Protein AF-A0A9P4M1G4-F1 (afdb_monomer)

Radius of gyration: 37.37 Å; Cα contacts (8 Å, |Δi|>4): 437; chains: 1; bounding box: 104×95×109 Å

Structure (mmCIF, N/CA/C/O backbone):
data_AF-A0A9P4M1G4-F1
#
_entry.id   AF-A0A9P4M1G4-F1
#
loop_
_atom_site.group_PDB
_atom_site.id
_atom_site.type_symbol
_atom_site.label_atom_id
_atom_site.label_alt_id
_atom_site.label_comp_id
_atom_site.label_asym_id
_atom_site.label_entity_id
_atom_site.label_seq_id
_atom_site.pdbx_PDB_ins_code
_atom_site.Cartn_x
_atom_site.Cartn_y
_atom_site.Cartn_z
_atom_site.occupancy
_atom_site.B_iso_or_equiv
_atom_site.auth_seq_id
_atom_site.auth_comp_id
_atom_site.auth_asym_id
_atom_site.auth_atom_id
_atom_site.pdbx_PDB_model_num
ATOM 1 N N . MET A 1 1 ? 80.285 -62.387 33.639 1.00 32.84 1 MET A N 1
ATOM 2 C CA . MET A 1 1 ? 80.628 -61.515 34.785 1.00 32.84 1 MET A CA 1
ATOM 3 C C . MET A 1 1 ? 79.297 -61.151 35.425 1.00 32.84 1 MET A C 1
ATOM 5 O O . MET A 1 1 ? 78.569 -60.390 34.817 1.00 32.84 1 MET A O 1
ATOM 9 N N . GLY A 1 2 ? 78.760 -61.879 36.405 1.00 30.61 2 GLY A N 1
ATOM 10 C CA . GLY A 1 2 ? 79.274 -62.201 37.745 1.00 30.61 2 GLY A CA 1
ATOM 11 C C . GLY A 1 2 ? 78.416 -61.388 38.735 1.00 30.61 2 GLY A C 1
ATOM 12 O O . GLY A 1 2 ? 78.275 -60.197 38.518 1.00 30.61 2 GLY A O 1
ATOM 13 N N . SER A 1 3 ? 77.781 -61.908 39.785 1.00 28.64 3 SER A N 1
ATOM 14 C CA . SER A 1 3 ? 77.652 -63.260 40.336 1.00 28.64 3 SER A CA 1
ATOM 15 C C . SER A 1 3 ? 76.486 -63.239 41.354 1.00 28.64 3 SER A C 1
ATOM 17 O O . SER A 1 3 ? 76.404 -62.260 42.086 1.00 28.64 3 SER A O 1
ATOM 19 N N . ASN A 1 4 ? 75.672 -64.307 41.395 1.00 33.22 4 ASN A N 1
ATOM 20 C CA . ASN A 1 4 ? 75.249 -65.110 42.570 1.00 33.22 4 ASN A CA 1
ATOM 21 C C . ASN A 1 4 ? 74.639 -64.429 43.835 1.00 33.22 4 ASN A C 1
ATOM 23 O O . ASN A 1 4 ? 75.118 -63.394 44.258 1.00 33.22 4 ASN A O 1
ATOM 27 N N . THR A 1 5 ? 73.676 -64.963 44.615 1.00 34.38 5 THR A N 1
ATOM 28 C CA . THR A 1 5 ? 72.912 -66.239 44.690 1.00 34.38 5 THR A CA 1
ATOM 29 C C . THR A 1 5 ? 72.049 -66.276 45.997 1.00 34.38 5 THR A C 1
ATOM 31 O O . THR A 1 5 ? 72.388 -65.562 46.934 1.00 34.38 5 THR A O 1
ATOM 34 N N . TYR A 1 6 ? 71.100 -67.243 46.085 1.00 29.11 6 TYR A N 1
ATOM 35 C CA . TYR A 1 6 ? 70.582 -68.015 47.269 1.00 29.11 6 TYR A CA 1
ATOM 36 C C . TYR A 1 6 ? 69.408 -67.447 48.120 1.00 29.11 6 TYR A C 1
ATOM 38 O O . TYR A 1 6 ? 69.460 -66.303 48.542 1.00 29.11 6 TYR A O 1
ATOM 46 N N . LYS A 1 7 ? 68.238 -68.145 48.180 1.00 29.44 7 LYS A N 1
ATOM 47 C CA . LYS A 1 7 ? 67.716 -69.179 49.157 1.00 29.44 7 LYS A CA 1
ATOM 48 C C . LYS A 1 7 ? 67.437 -68.625 50.576 1.00 29.44 7 LYS A C 1
ATOM 50 O O . LYS A 1 7 ? 68.191 -67.779 51.010 1.00 29.44 7 LYS A O 1
ATOM 55 N N . ALA A 1 8 ? 66.549 -69.122 51.447 1.00 28.06 8 ALA A N 1
ATOM 56 C CA . ALA A 1 8 ? 65.322 -69.934 51.474 1.00 28.06 8 ALA A CA 1
ATOM 57 C C . ALA A 1 8 ? 64.949 -70.113 52.984 1.00 28.06 8 ALA A C 1
ATOM 59 O O . ALA A 1 8 ? 65.872 -70.242 53.778 1.00 28.06 8 ALA A O 1
ATOM 60 N N . ILE A 1 9 ? 63.649 -70.235 53.317 1.00 31.33 9 ILE A N 1
ATOM 61 C CA . ILE A 1 9 ? 63.035 -71.036 54.425 1.00 31.33 9 ILE A CA 1
ATOM 62 C C . ILE A 1 9 ? 63.137 -70.573 55.913 1.00 31.33 9 ILE A C 1
ATOM 64 O O . ILE A 1 9 ? 64.152 -70.039 56.342 1.00 31.33 9 ILE A O 1
ATOM 68 N N . ALA A 1 10 ? 62.075 -70.960 56.658 1.00 30.16 10 ALA A N 1
ATOM 69 C CA . ALA A 1 10 ? 61.918 -71.258 58.105 1.00 30.16 10 ALA A CA 1
ATOM 70 C C . ALA A 1 10 ? 61.438 -70.120 59.027 1.00 30.16 10 ALA A C 1
ATOM 72 O O . ALA A 1 10 ? 61.857 -68.987 58.838 1.00 30.16 10 ALA A O 1
ATOM 73 N N . GLN A 1 11 ? 60.679 -70.328 60.112 1.00 29.17 11 GLN A N 1
ATOM 74 C CA . GLN A 1 11 ? 59.704 -71.317 60.635 1.00 29.17 11 GLN A CA 1
ATOM 75 C C . GLN A 1 11 ? 59.427 -70.875 62.103 1.00 29.17 11 GLN A C 1
ATOM 77 O O . GLN A 1 11 ? 60.283 -70.194 62.664 1.00 29.17 11 GLN A O 1
ATOM 82 N N . ASP A 1 12 ? 58.309 -71.326 62.694 1.00 31.03 12 ASP A N 1
ATOM 83 C CA . ASP A 1 12 ? 58.085 -71.511 64.155 1.00 31.03 12 ASP A CA 1
ATOM 84 C C . ASP A 1 12 ? 57.905 -70.231 65.008 1.00 31.03 12 ASP A C 1
ATOM 86 O O . ASP A 1 12 ? 58.380 -69.161 64.643 1.00 31.03 12 ASP A O 1
ATOM 90 N N . GLU A 1 13 ? 57.230 -70.168 66.160 1.00 32.97 13 GLU A N 1
ATOM 91 C CA . GLU A 1 13 ? 56.352 -70.976 67.044 1.00 32.97 13 GLU A CA 1
ATOM 92 C C . GLU A 1 13 ? 55.842 -69.909 68.063 1.00 32.97 13 GLU A C 1
ATOM 94 O O . GLU A 1 13 ? 56.552 -68.939 68.332 1.00 32.97 13 GLU A O 1
ATOM 99 N N . GLU A 1 14 ? 54.543 -69.768 68.338 1.00 33.88 14 GLU A N 1
ATOM 100 C CA . GLU A 1 14 ? 53.800 -70.230 69.537 1.00 33.88 14 GLU A CA 1
ATOM 101 C C . GLU A 1 14 ? 54.431 -69.936 70.927 1.00 33.88 14 GLU A C 1
ATOM 103 O O . GLU A 1 14 ? 55.646 -69.926 71.055 1.00 33.88 14 GLU A O 1
ATOM 108 N N . GLU A 1 15 ? 53.564 -69.735 71.945 1.00 31.42 15 GLU A N 1
ATOM 109 C CA . GLU A 1 15 ? 53.795 -69.483 73.400 1.00 31.42 15 GLU A CA 1
ATOM 110 C C . GLU A 1 15 ? 53.862 -68.001 73.880 1.00 31.42 15 GLU A C 1
ATOM 112 O O . GLU A 1 15 ? 54.501 -67.171 73.249 1.00 31.42 15 GLU A O 1
ATOM 117 N N . LEU A 1 16 ? 53.245 -67.510 74.978 1.00 28.16 16 LEU A N 1
ATOM 118 C CA . LEU A 1 16 ? 52.563 -68.046 76.179 1.00 28.16 16 LEU A CA 1
ATOM 119 C C . LEU A 1 16 ? 51.733 -66.912 76.871 1.00 28.16 16 LEU A C 1
ATOM 121 O O . LEU A 1 16 ? 52.172 -65.767 76.888 1.00 28.16 16 LEU A O 1
ATOM 125 N N . ILE A 1 17 ? 50.603 -67.289 77.501 1.00 27.84 17 ILE A N 1
ATOM 126 C CA . ILE A 1 17 ? 50.005 -66.821 78.791 1.00 27.84 17 ILE A CA 1
ATOM 127 C C . ILE A 1 17 ? 49.676 -65.315 79.001 1.00 27.84 17 ILE A C 1
ATOM 129 O O . ILE A 1 17 ? 50.569 -64.487 79.107 1.00 27.84 17 ILE A O 1
ATOM 133 N N . ASP A 1 18 ? 48.399 -64.950 79.204 1.00 30.48 18 ASP A N 1
ATOM 134 C CA . ASP A 1 18 ? 47.753 -64.842 80.540 1.00 30.48 18 ASP A CA 1
ATOM 135 C C . ASP A 1 18 ? 46.336 -64.246 80.444 1.00 30.48 18 ASP A C 1
ATOM 137 O O . ASP A 1 18 ? 46.044 -63.367 79.632 1.00 30.48 18 ASP A O 1
ATOM 141 N N . GLU A 1 19 ? 45.446 -64.750 81.288 1.00 42.31 19 GLU A N 1
ATOM 142 C CA . GLU A 1 19 ? 44.038 -64.396 81.395 1.00 42.31 19 GLU A CA 1
ATOM 143 C C . GLU A 1 19 ? 43.833 -62.993 81.988 1.00 42.31 19 GLU A C 1
ATOM 145 O O . GLU A 1 19 ? 44.451 -62.630 82.986 1.00 42.31 19 GLU A O 1
ATOM 150 N N . SER A 1 20 ? 42.873 -62.231 81.445 1.00 35.75 20 SER A N 1
ATOM 151 C CA . SER A 1 20 ? 41.705 -61.708 82.189 1.00 35.75 20 SER A CA 1
ATOM 152 C C . SER A 1 20 ? 41.073 -60.454 81.546 1.00 35.75 20 SER A C 1
ATOM 154 O O . SER A 1 20 ? 41.738 -59.605 80.964 1.00 35.75 20 SER A O 1
ATOM 156 N N . HIS A 1 21 ? 39.750 -60.339 81.728 1.00 33.19 21 HIS A N 1
ATOM 157 C CA . HIS A 1 21 ? 38.894 -59.149 81.556 1.00 33.19 21 HIS A CA 1
ATOM 158 C C . HIS A 1 21 ? 38.332 -58.792 80.158 1.00 33.19 21 HIS A C 1
ATOM 160 O O . HIS A 1 21 ? 38.856 -57.982 79.411 1.00 33.19 21 HIS A O 1
ATOM 166 N N . SER A 1 22 ? 37.105 -59.282 79.936 1.00 37.78 22 SER A N 1
ATOM 167 C CA . SER A 1 22 ? 35.900 -58.507 79.570 1.00 37.78 22 SER A CA 1
ATOM 168 C C . SER A 1 22 ? 35.834 -57.654 78.280 1.00 37.78 22 SER A C 1
ATOM 170 O O . SER A 1 22 ? 36.604 -56.730 78.063 1.00 37.78 22 SER A O 1
ATOM 172 N N . THR A 1 23 ? 34.695 -57.828 77.588 1.00 36.84 23 THR A N 1
ATOM 173 C CA . THR A 1 23 ? 33.888 -56.848 76.815 1.00 36.84 23 THR A CA 1
ATOM 174 C C . THR A 1 23 ? 34.042 -56.677 75.285 1.00 36.84 23 THR A C 1
ATOM 176 O O . THR A 1 23 ? 34.955 -56.047 74.778 1.00 36.84 23 THR A O 1
ATOM 179 N N . ILE A 1 24 ? 32.952 -57.086 74.608 1.00 40.88 24 ILE A N 1
ATOM 180 C CA . ILE A 1 24 ? 32.141 -56.337 73.619 1.00 40.88 24 ILE A CA 1
ATOM 181 C C . ILE A 1 24 ? 32.528 -56.390 72.123 1.00 40.88 24 ILE A C 1
ATOM 183 O O . ILE A 1 24 ? 33.456 -55.762 71.628 1.00 40.88 24 ILE A O 1
ATOM 187 N N . TRP A 1 25 ? 31.628 -57.050 71.385 1.00 46.59 25 TRP A N 1
ATOM 188 C CA . TRP A 1 25 ? 31.394 -56.998 69.943 1.00 46.59 25 TRP A CA 1
ATOM 189 C C . TRP A 1 25 ? 30.753 -55.670 69.502 1.00 46.59 25 TRP A C 1
ATOM 191 O O . TRP A 1 25 ? 29.552 -55.501 69.711 1.00 46.59 25 TRP A O 1
ATOM 201 N N . ILE A 1 26 ? 31.464 -54.774 68.804 1.00 51.25 26 ILE A N 1
ATOM 202 C CA . ILE A 1 26 ? 30.828 -53.734 67.962 1.00 51.25 26 ILE A CA 1
ATOM 203 C C . ILE A 1 26 ? 31.712 -53.393 66.750 1.00 51.25 26 ILE A C 1
ATOM 205 O O . ILE A 1 26 ? 32.560 -52.514 66.835 1.00 51.25 26 ILE A O 1
ATOM 209 N N . SER A 1 27 ? 31.457 -54.000 65.585 1.00 51.28 27 SER A N 1
ATOM 210 C CA . SER A 1 27 ? 31.811 -53.406 64.276 1.00 51.28 27 SER A CA 1
ATOM 211 C C . SER A 1 27 ? 31.207 -54.186 63.096 1.00 51.28 27 SER A C 1
ATOM 213 O O . SER A 1 27 ? 31.880 -54.920 62.387 1.00 51.28 27 SER A O 1
ATOM 215 N N . SER A 1 28 ? 29.902 -54.031 62.841 1.00 53.78 28 SER A N 1
ATOM 216 C CA . SER A 1 28 ? 29.316 -54.520 61.570 1.00 53.78 28 SER A CA 1
ATOM 217 C C . SER A 1 28 ? 28.016 -53.808 61.159 1.00 53.78 28 SER A C 1
ATOM 219 O O . SER A 1 28 ? 27.817 -53.506 59.986 1.00 53.78 28 SER A O 1
ATOM 221 N N . ARG A 1 29 ? 27.150 -53.409 62.104 1.00 49.97 29 ARG A N 1
ATOM 222 C CA . ARG A 1 29 ? 25.870 -52.730 61.775 1.00 49.97 29 ARG A CA 1
ATOM 223 C C . ARG A 1 29 ? 25.991 -51.241 61.415 1.00 49.97 29 ARG A C 1
ATOM 225 O O . ARG A 1 29 ? 25.086 -50.685 60.788 1.00 49.97 29 ARG A O 1
ATOM 232 N N . TRP A 1 30 ? 27.083 -50.576 61.798 1.00 46.69 30 TRP A N 1
ATOM 233 C CA . TRP A 1 30 ? 27.188 -49.110 61.716 1.00 46.69 30 TRP A CA 1
ATOM 234 C C . TRP A 1 30 ? 27.662 -48.576 60.350 1.00 46.69 30 TRP A C 1
ATOM 236 O O . TRP A 1 30 ? 27.281 -47.476 59.957 1.00 46.69 30 TRP A O 1
ATOM 246 N N . THR A 1 31 ? 28.431 -49.353 59.580 1.00 54.62 31 THR A N 1
ATOM 247 C CA . THR A 1 31 ? 28.908 -48.970 58.234 1.00 54.62 31 THR A CA 1
ATOM 248 C C . THR A 1 31 ? 27.853 -49.212 57.151 1.00 54.62 31 THR A C 1
ATOM 250 O O . THR A 1 31 ? 27.674 -48.376 56.265 1.00 54.62 31 THR A O 1
ATOM 253 N N . PHE A 1 32 ? 27.076 -50.294 57.267 1.00 53.69 32 PHE A N 1
ATOM 254 C CA . PHE A 1 32 ? 26.003 -50.628 56.322 1.00 53.69 32 PHE A CA 1
ATOM 255 C C . PHE A 1 32 ? 24.854 -49.604 56.352 1.00 53.69 32 PHE A C 1
ATOM 257 O O . PHE A 1 32 ? 24.340 -49.196 55.311 1.00 53.69 32 PHE A O 1
ATOM 264 N N . SER A 1 33 ? 24.514 -49.109 57.547 1.00 61.09 33 SER A N 1
ATOM 265 C CA . SER A 1 33 ? 23.440 -48.126 57.746 1.00 61.09 33 SER A CA 1
ATOM 266 C C . SER A 1 33 ? 23.768 -46.760 57.121 1.00 61.09 33 SER A C 1
ATOM 268 O O . SER A 1 33 ? 22.893 -46.122 56.539 1.00 61.09 33 SER A O 1
ATOM 270 N N . LYS A 1 34 ? 25.041 -46.330 57.158 1.00 62.19 34 LYS A N 1
ATOM 271 C CA . LYS A 1 34 ? 25.495 -45.085 56.510 1.00 62.19 34 LYS A CA 1
ATOM 272 C C . LYS A 1 34 ? 25.522 -45.199 54.985 1.00 62.19 34 LYS A C 1
ATOM 274 O O . LYS A 1 34 ? 25.130 -44.259 54.302 1.00 62.19 34 LYS A O 1
ATOM 279 N N . ALA A 1 35 ? 25.933 -46.349 54.447 1.00 68.31 35 ALA A N 1
ATOM 280 C CA . ALA A 1 35 ? 25.925 -46.592 53.004 1.00 68.31 35 ALA A CA 1
ATOM 281 C C . ALA A 1 35 ? 24.497 -46.620 52.429 1.00 68.31 35 ALA A C 1
ATOM 283 O O . ALA A 1 35 ? 24.252 -46.059 51.361 1.00 68.31 35 ALA A O 1
ATOM 284 N N . LEU A 1 36 ? 23.544 -47.215 53.155 1.00 71.69 36 LEU A N 1
ATOM 285 C CA . LEU A 1 36 ? 22.131 -47.213 52.776 1.00 71.69 36 LEU A CA 1
ATOM 286 C C . LEU A 1 36 ? 21.524 -45.803 52.846 1.00 71.69 36 LEU A C 1
ATOM 288 O O . LEU A 1 36 ? 20.864 -45.380 51.901 1.00 71.69 36 LEU A O 1
ATOM 292 N N . ALA A 1 37 ? 21.811 -45.045 53.909 1.00 73.25 37 ALA A N 1
ATOM 293 C CA . ALA A 1 37 ? 21.358 -43.661 54.047 1.00 73.25 37 ALA A CA 1
ATOM 294 C C . ALA A 1 37 ? 21.924 -42.741 52.948 1.00 73.25 37 ALA A C 1
ATOM 296 O O . ALA A 1 37 ? 21.188 -41.930 52.394 1.00 73.25 37 ALA A O 1
ATOM 297 N N . MET A 1 38 ? 23.198 -42.907 52.568 1.00 75.50 38 MET A N 1
ATOM 298 C CA . MET A 1 38 ? 23.796 -42.160 51.453 1.00 75.50 38 MET A CA 1
ATOM 299 C C . MET A 1 38 ? 23.143 -42.507 50.111 1.00 75.50 38 MET A C 1
ATOM 301 O O . MET A 1 38 ? 22.846 -41.605 49.333 1.00 75.50 38 MET A O 1
ATOM 305 N N . ARG A 1 39 ? 22.852 -43.789 49.845 1.00 79.81 39 ARG A N 1
ATOM 306 C CA . ARG A 1 39 ? 22.144 -44.207 48.620 1.00 79.81 39 ARG A CA 1
ATOM 307 C C . ARG A 1 39 ? 20.730 -43.631 48.550 1.00 79.81 39 ARG A C 1
ATOM 309 O O . ARG A 1 39 ? 20.336 -43.140 47.498 1.00 79.81 39 ARG A O 1
ATOM 316 N N . ILE A 1 40 ? 19.999 -43.637 49.665 1.00 82.00 40 ILE A N 1
ATOM 317 C CA . ILE A 1 40 ? 18.672 -43.013 49.759 1.00 82.00 40 ILE A CA 1
ATOM 318 C C . ILE A 1 40 ? 18.783 -41.499 49.517 1.00 82.00 40 ILE A C 1
ATOM 320 O O . ILE A 1 40 ? 18.022 -40.959 48.720 1.00 82.00 40 ILE A O 1
ATOM 324 N N . GLY A 1 41 ? 19.773 -40.829 50.114 1.00 83.88 41 GLY A N 1
ATOM 325 C CA . GLY A 1 41 ? 20.034 -39.404 49.891 1.00 83.88 41 GLY A CA 1
ATOM 326 C C . GLY A 1 41 ? 20.312 -39.056 48.424 1.00 83.88 41 GLY A C 1
ATOM 327 O O . GLY A 1 41 ? 19.755 -38.088 47.912 1.00 83.88 41 GLY A O 1
ATOM 328 N N . PHE A 1 42 ? 21.097 -39.876 47.716 1.00 86.38 42 PHE A N 1
ATOM 329 C CA . PHE A 1 42 ? 21.347 -39.701 46.280 1.00 86.38 42 PHE A CA 1
ATOM 330 C C . PHE A 1 42 ? 20.081 -39.869 45.431 1.00 86.38 42 PHE A C 1
ATOM 332 O O . PHE A 1 42 ? 19.870 -39.093 44.502 1.00 86.38 42 PHE A O 1
ATOM 339 N N . VAL A 1 43 ? 19.219 -40.837 45.760 1.00 87.69 43 VAL A N 1
ATOM 340 C CA . VAL A 1 43 ? 17.934 -41.027 45.066 1.00 87.69 43 VAL A CA 1
ATOM 341 C C . VAL A 1 43 ? 17.009 -39.830 45.295 1.00 87.69 43 VAL A C 1
ATOM 343 O O . VAL A 1 43 ? 16.421 -39.327 44.340 1.00 87.69 43 VAL A O 1
ATOM 346 N N . PHE A 1 44 ? 16.922 -39.321 46.527 1.00 89.50 44 PHE A N 1
ATOM 347 C CA . PHE A 1 44 ? 16.135 -38.122 46.828 1.00 89.50 44 PHE A CA 1
ATOM 348 C C . PHE A 1 44 ? 16.658 -36.884 46.095 1.00 89.50 44 PHE A C 1
ATOM 350 O O . PHE A 1 44 ? 15.862 -36.142 45.526 1.00 89.50 44 PHE A O 1
ATOM 357 N N . LEU A 1 45 ? 17.978 -36.679 46.051 1.00 89.25 45 LEU A N 1
ATOM 358 C CA . LEU A 1 45 ? 18.580 -35.565 45.316 1.00 89.25 45 LEU A CA 1
ATOM 359 C C . LEU A 1 45 ? 18.317 -35.675 43.807 1.00 89.25 45 LEU A C 1
ATOM 361 O O . LEU A 1 45 ? 17.955 -34.684 43.180 1.00 89.25 45 LEU A O 1
ATOM 365 N N . ALA A 1 46 ? 18.439 -36.874 43.232 1.00 90.88 46 ALA A N 1
ATOM 366 C CA . ALA A 1 46 ? 18.140 -37.113 41.822 1.00 90.88 46 ALA A CA 1
ATOM 367 C C . ALA A 1 46 ? 16.663 -36.843 41.494 1.00 90.88 46 ALA A C 1
ATOM 369 O O . ALA A 1 46 ? 16.368 -36.188 40.498 1.00 90.88 46 ALA A O 1
ATOM 370 N N . LEU A 1 47 ? 15.735 -37.278 42.353 1.00 92.12 47 LEU A N 1
ATOM 371 C CA . LEU A 1 47 ? 14.308 -36.977 42.204 1.00 92.12 47 LEU A CA 1
ATOM 372 C C . LEU A 1 47 ? 14.031 -35.475 42.304 1.00 92.12 47 LEU A C 1
ATOM 374 O O . LEU A 1 47 ? 13.252 -34.947 41.517 1.00 92.12 47 LEU A O 1
ATOM 378 N N . LEU A 1 48 ? 14.699 -34.771 43.218 1.00 92.56 48 LEU A N 1
ATOM 379 C CA . LEU A 1 48 ? 14.539 -33.327 43.384 1.00 92.56 48 LEU A CA 1
ATOM 380 C C . LEU A 1 48 ? 15.062 -32.566 42.157 1.00 92.56 48 LEU A C 1
ATOM 382 O O . LEU A 1 48 ? 14.391 -31.661 41.670 1.00 92.56 48 LEU A O 1
ATOM 386 N N . ILE A 1 49 ? 16.193 -32.994 41.586 1.00 92.62 49 ILE A N 1
ATOM 387 C CA . ILE A 1 49 ? 16.710 -32.470 40.314 1.00 92.62 49 ILE A CA 1
ATOM 388 C C . ILE A 1 49 ? 15.723 -32.742 39.173 1.00 92.62 49 ILE A C 1
ATOM 390 O O . ILE A 1 49 ? 15.438 -31.835 38.400 1.00 92.62 49 ILE A O 1
ATOM 394 N N . LEU A 1 50 ? 15.152 -33.947 39.076 1.00 92.38 50 LEU A N 1
ATOM 395 C CA . LEU A 1 50 ? 14.154 -34.271 38.050 1.00 92.38 50 LEU A CA 1
ATOM 396 C C . LEU A 1 50 ? 12.885 -33.423 38.185 1.00 92.38 50 LEU A C 1
ATOM 398 O O . LEU A 1 50 ? 12.350 -32.981 37.172 1.00 92.38 50 LEU A O 1
ATOM 402 N N . VAL A 1 51 ? 12.429 -33.147 39.410 1.00 91.44 51 VAL A N 1
ATOM 403 C CA . VAL A 1 51 ? 11.294 -32.248 39.670 1.00 91.44 51 VAL A CA 1
ATOM 404 C C . VAL A 1 51 ? 11.636 -30.813 39.277 1.00 91.44 51 VAL A C 1
ATOM 406 O O . VAL A 1 51 ? 10.832 -30.170 38.614 1.00 91.44 51 VAL A O 1
ATOM 409 N N . VAL A 1 52 ? 12.830 -30.314 39.610 1.00 91.06 52 VAL A N 1
ATOM 410 C CA . VAL A 1 52 ? 13.276 -28.971 39.201 1.00 91.06 52 VAL A CA 1
ATOM 411 C C . VAL A 1 52 ? 13.394 -28.873 37.680 1.00 91.06 52 VAL A C 1
ATOM 413 O O . VAL A 1 52 ? 12.891 -27.916 37.103 1.00 91.06 52 VAL A O 1
ATOM 416 N N . LEU A 1 53 ? 13.980 -29.869 37.011 1.00 89.25 53 LEU A N 1
ATOM 417 C CA . LEU A 1 53 ? 14.055 -29.930 35.548 1.00 89.25 53 LEU A CA 1
ATOM 418 C C . LEU A 1 53 ? 12.665 -30.029 34.910 1.00 89.25 53 LEU A C 1
ATOM 420 O O . LEU A 1 53 ? 12.427 -29.419 33.871 1.00 89.25 53 LEU A O 1
ATOM 424 N N . TRP A 1 54 ? 11.735 -30.755 35.533 1.00 85.56 54 TRP A N 1
ATOM 425 C CA . TRP A 1 54 ? 10.343 -30.817 35.097 1.00 85.56 54 TRP A CA 1
ATOM 426 C C . TRP A 1 54 ? 9.638 -29.471 35.274 1.00 85.56 54 TRP A C 1
ATOM 428 O O . TRP A 1 54 ? 8.995 -29.025 34.334 1.00 85.56 54 TRP A O 1
ATOM 438 N N . ILE A 1 55 ? 9.825 -28.771 36.398 1.00 84.69 55 ILE A N 1
ATOM 439 C CA . ILE A 1 55 ? 9.311 -27.408 36.610 1.00 84.69 55 ILE A CA 1
ATOM 440 C C . ILE A 1 55 ? 9.917 -26.449 35.584 1.00 84.69 55 ILE A C 1
ATOM 442 O O . ILE A 1 55 ? 9.177 -25.708 34.953 1.00 84.69 55 ILE A O 1
ATOM 446 N N . PHE A 1 56 ? 11.232 -26.483 35.352 1.00 79.69 56 PHE A N 1
ATOM 447 C CA . PHE A 1 56 ? 11.880 -25.664 34.324 1.00 79.69 56 PHE A CA 1
ATOM 448 C C . PHE A 1 56 ? 11.334 -25.972 32.929 1.00 79.69 56 PHE A C 1
ATOM 450 O O . PHE A 1 56 ? 11.057 -25.045 32.176 1.00 79.69 56 PHE A O 1
ATOM 457 N N . LYS A 1 57 ? 11.114 -27.248 32.594 1.00 77.56 57 LYS A N 1
ATOM 458 C CA . LYS A 1 57 ? 10.533 -27.667 31.313 1.00 77.56 57 LYS A CA 1
ATOM 459 C C . LYS A 1 57 ? 9.066 -27.255 31.187 1.00 77.56 57 LYS A C 1
ATOM 461 O O . LYS A 1 57 ? 8.683 -26.775 30.133 1.00 77.56 57 LYS A O 1
ATOM 466 N N . VAL A 1 58 ? 8.251 -27.393 32.232 1.00 72.25 58 VAL A N 1
ATOM 467 C CA . VAL A 1 58 ? 6.841 -26.962 32.253 1.00 72.25 58 VAL A CA 1
ATOM 468 C C . VAL A 1 58 ? 6.733 -25.439 32.184 1.00 72.25 58 VAL A C 1
ATOM 470 O O . VAL A 1 58 ? 5.901 -24.933 31.441 1.00 72.25 58 VAL A O 1
ATOM 473 N N . SER A 1 59 ? 7.607 -24.707 32.876 1.00 67.19 59 SER A N 1
ATOM 474 C CA . SER A 1 59 ? 7.700 -23.245 32.808 1.00 67.19 59 SER A CA 1
ATOM 475 C C . SER A 1 59 ? 8.190 -22.767 31.441 1.00 67.19 59 SER A C 1
ATOM 477 O O . SER A 1 59 ? 7.634 -21.812 30.909 1.00 67.19 59 SER A O 1
ATOM 479 N N . HIS A 1 60 ? 9.163 -23.450 30.823 1.00 56.72 60 HIS A N 1
ATOM 480 C CA . HIS A 1 60 ? 9.575 -23.155 29.448 1.00 56.72 60 HIS A CA 1
ATOM 481 C C . HIS A 1 60 ? 8.475 -23.486 28.440 1.00 56.72 60 HIS A C 1
ATOM 483 O O . HIS A 1 60 ? 8.177 -22.638 27.615 1.00 56.72 60 HIS A O 1
ATOM 489 N N . ILE A 1 61 ? 7.801 -24.636 28.550 1.00 53.81 61 ILE A N 1
ATOM 490 C CA . ILE A 1 61 ? 6.659 -25.001 27.691 1.00 53.81 61 ILE A CA 1
ATOM 491 C C . ILE A 1 61 ? 5.485 -24.027 27.892 1.00 53.81 61 ILE A C 1
ATOM 493 O O . ILE A 1 61 ? 4.788 -23.698 26.936 1.00 53.81 61 ILE A O 1
ATOM 497 N N . GLY A 1 62 ? 5.260 -23.538 29.115 1.00 43.47 62 GLY A N 1
ATOM 498 C CA . G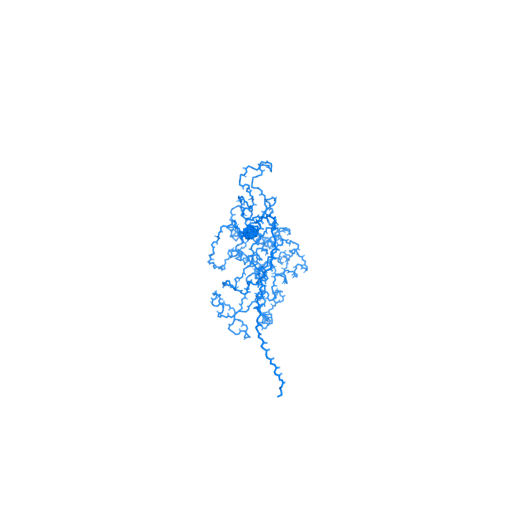LY A 1 62 ? 4.255 -22.519 29.425 1.00 43.47 62 GLY A CA 1
ATOM 499 C C . GLY A 1 62 ? 4.605 -21.140 28.857 1.00 43.47 62 GLY A C 1
ATOM 500 O O . GLY A 1 62 ? 3.722 -20.439 28.371 1.00 43.47 62 GLY A O 1
ATOM 501 N N . MET A 1 63 ? 5.889 -20.774 28.851 1.00 37.94 63 MET A N 1
ATOM 502 C CA . MET A 1 63 ? 6.392 -19.529 28.263 1.00 37.94 63 MET A CA 1
ATOM 503 C C . MET A 1 63 ? 6.427 -19.583 26.727 1.00 37.94 63 MET A C 1
ATOM 505 O O . MET A 1 63 ? 6.097 -18.600 26.074 1.00 37.94 63 MET A O 1
ATOM 509 N N . GLU A 1 64 ? 6.730 -20.742 26.145 1.00 39.22 64 GLU A N 1
ATOM 510 C CA . G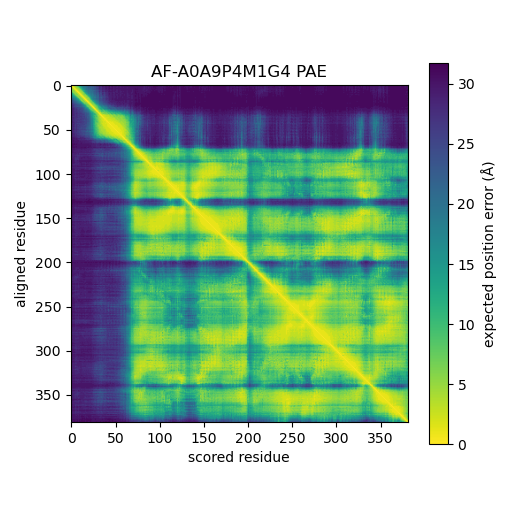LU A 1 64 ? 6.707 -20.985 24.698 1.00 39.22 64 GLU A CA 1
ATOM 511 C C . GLU A 1 64 ? 5.263 -21.070 24.165 1.00 39.22 64 GLU A C 1
ATOM 513 O O . GLU A 1 64 ? 4.976 -20.567 23.084 1.00 39.22 64 GLU A O 1
ATOM 518 N N . ARG A 1 65 ? 4.310 -21.592 24.960 1.00 37.91 65 ARG A N 1
ATOM 519 C CA . ARG A 1 65 ? 2.862 -21.506 24.665 1.00 37.91 65 ARG A CA 1
ATOM 520 C C . ARG A 1 65 ? 2.273 -20.107 24.869 1.00 37.91 65 ARG A C 1
ATOM 522 O O . ARG A 1 65 ? 1.305 -19.773 24.196 1.00 37.91 65 ARG A O 1
ATOM 529 N N . SER A 1 66 ? 2.841 -19.295 25.762 1.00 38.50 66 SER A N 1
ATOM 530 C CA . SER A 1 66 ? 2.509 -17.865 25.912 1.00 38.50 66 SER A CA 1
ATOM 531 C C . SER A 1 66 ? 3.033 -17.023 24.735 1.00 38.50 66 SER A C 1
ATOM 533 O O . SER A 1 66 ? 2.428 -16.022 24.364 1.00 38.50 66 SER A O 1
ATOM 535 N N . LEU A 1 67 ? 4.100 -17.487 24.074 1.00 40.81 67 LEU A N 1
ATOM 536 C CA . LEU A 1 67 ? 4.547 -17.024 22.754 1.00 40.81 67 LEU A CA 1
ATOM 537 C C . LEU A 1 67 ? 3.837 -17.753 21.591 1.00 40.81 67 LEU A C 1
ATOM 539 O O . LEU A 1 67 ? 4.328 -17.774 20.463 1.00 40.81 67 LEU A O 1
ATOM 543 N N . GLY A 1 68 ? 2.678 -18.364 21.849 1.00 36.72 68 GLY A N 1
ATOM 544 C CA . GLY A 1 68 ? 1.830 -18.954 20.822 1.00 36.72 68 GLY A CA 1
ATOM 545 C C . GLY A 1 68 ? 1.248 -17.870 19.917 1.00 36.72 68 GLY A C 1
ATOM 546 O O . GLY A 1 68 ? 0.789 -16.838 20.401 1.00 36.72 68 GLY A O 1
ATOM 547 N N . SER A 1 69 ? 1.301 -18.116 18.604 1.00 46.50 69 SER A N 1
ATOM 548 C CA . SER A 1 69 ? 0.763 -17.271 17.528 1.00 46.50 69 SER A CA 1
ATOM 549 C C . SER A 1 69 ? -0.506 -16.511 17.946 1.00 46.50 69 SER A C 1
ATOM 551 O O . SER A 1 69 ? -1.390 -17.131 18.544 1.00 46.50 69 SER A O 1
ATOM 553 N N . PRO A 1 70 ? -0.628 -15.205 17.634 1.00 47.78 70 PRO A N 1
ATOM 554 C CA . PRO A 1 70 ? -1.837 -14.459 17.946 1.00 47.78 70 PRO A CA 1
ATOM 555 C C . PRO A 1 70 ? -3.040 -15.200 17.363 1.00 47.78 70 PRO A C 1
ATOM 557 O O . PRO A 1 70 ? -3.072 -15.516 16.173 1.00 47.78 70 PRO A O 1
ATOM 560 N N . ILE A 1 71 ? -4.000 -15.540 18.223 1.00 51.19 71 ILE A N 1
ATOM 561 C CA . ILE A 1 71 ? -5.299 -16.031 17.781 1.00 51.19 71 ILE A CA 1
ATOM 562 C C . ILE A 1 71 ? -5.944 -14.843 17.076 1.00 51.19 71 ILE A C 1
ATOM 564 O O . ILE A 1 71 ? -6.479 -13.951 17.733 1.00 51.19 71 ILE A O 1
ATOM 568 N N . ASN A 1 72 ? -5.823 -14.804 15.750 1.00 58.28 72 ASN A N 1
ATOM 569 C CA . ASN A 1 72 ? -6.472 -13.796 14.927 1.00 58.28 72 ASN A CA 1
ATOM 570 C C . ASN A 1 72 ? -7.967 -13.818 15.260 1.00 58.28 72 ASN A C 1
ATOM 572 O O . ASN A 1 72 ? -8.601 -14.873 15.234 1.00 58.28 72 ASN A O 1
ATOM 576 N N . PHE A 1 73 ? -8.518 -12.660 15.625 1.00 66.69 73 PHE A N 1
ATOM 577 C CA . PHE A 1 73 ? -9.955 -12.523 15.854 1.00 66.69 73 PHE A CA 1
ATOM 578 C C . PHE A 1 73 ? -10.747 -12.896 14.590 1.00 66.69 73 PHE A C 1
ATOM 580 O O . PHE A 1 73 ? -11.800 -13.525 14.674 1.00 66.69 73 PHE A O 1
ATOM 587 N N . PHE A 1 74 ? -10.208 -12.569 13.411 1.00 64.81 74 PHE A N 1
ATOM 588 C CA . PHE A 1 74 ? -10.750 -13.069 12.157 1.00 64.81 74 PHE A CA 1
ATOM 589 C C . PHE A 1 74 ? -10.513 -14.579 12.020 1.00 64.81 74 PHE A C 1
ATOM 591 O O . PHE A 1 74 ? -9.385 -15.043 12.227 1.00 64.81 74 PHE A O 1
ATOM 598 N N . PRO A 1 75 ? -11.540 -15.353 11.616 1.00 69.94 75 PRO A N 1
ATOM 599 C CA . PRO A 1 75 ? -11.336 -16.739 11.221 1.00 69.94 75 PRO A CA 1
ATOM 600 C C . PRO A 1 75 ? -10.381 -16.805 10.022 1.00 69.94 75 PRO A C 1
ATOM 602 O O . PRO A 1 75 ? -10.126 -15.799 9.360 1.00 69.94 75 PRO A O 1
ATOM 605 N N . ALA A 1 76 ? -9.871 -18.000 9.714 1.00 68.88 76 ALA A N 1
ATOM 606 C CA . ALA A 1 76 ? -9.073 -18.202 8.510 1.00 68.88 76 ALA A CA 1
ATOM 607 C C . ALA A 1 76 ? -9.868 -17.744 7.274 1.00 68.88 76 ALA A C 1
ATOM 609 O O . ALA A 1 76 ? -10.866 -18.365 6.903 1.00 68.88 76 ALA A O 1
ATOM 610 N N . VAL A 1 77 ? -9.436 -16.635 6.672 1.00 70.81 77 VAL A N 1
ATOM 611 C CA . VAL A 1 77 ? -10.031 -16.102 5.446 1.00 70.81 77 VAL A CA 1
ATOM 612 C C . VAL A 1 77 ? -9.529 -16.958 4.280 1.00 70.81 77 VAL A C 1
ATOM 614 O O . VAL A 1 77 ? -8.321 -17.190 4.185 1.00 70.81 77 VAL A O 1
ATOM 617 N N . PRO A 1 78 ? -10.418 -17.483 3.419 1.00 72.19 78 PRO A N 1
ATOM 618 C CA . PRO A 1 78 ? -10.002 -18.305 2.292 1.00 72.19 78 PRO A CA 1
ATOM 619 C C . PRO A 1 78 ? -9.174 -17.485 1.298 1.00 72.19 78 PRO A C 1
ATOM 621 O O . PRO A 1 78 ? -9.530 -16.357 0.964 1.00 72.19 78 PRO A O 1
ATOM 624 N N . ILE A 1 79 ? -8.095 -18.084 0.794 1.00 70.06 79 ILE A N 1
ATOM 625 C CA . ILE A 1 79 ? -7.320 -17.533 -0.320 1.00 70.06 79 ILE A CA 1
ATOM 626 C C . ILE A 1 79 ? -8.017 -17.949 -1.614 1.00 70.06 79 ILE A C 1
ATOM 628 O O . ILE A 1 79 ? -8.248 -19.138 -1.841 1.00 70.06 79 ILE A O 1
ATOM 632 N N . ILE A 1 80 ? -8.353 -16.970 -2.451 1.00 67.50 80 ILE A N 1
ATOM 633 C CA . ILE A 1 80 ? -8.946 -17.183 -3.772 1.00 67.50 80 ILE A CA 1
ATOM 634 C C . ILE A 1 80 ? -8.019 -16.628 -4.850 1.00 67.50 80 ILE A C 1
ATOM 636 O O . ILE A 1 80 ? -7.299 -15.659 -4.619 1.00 67.50 80 ILE A O 1
ATOM 640 N N . TYR A 1 81 ? -8.048 -17.242 -6.031 1.00 68.06 81 TYR A N 1
ATOM 641 C CA . TYR A 1 81 ? -7.402 -16.681 -7.211 1.00 68.06 81 TYR A CA 1
ATOM 642 C C . TYR A 1 81 ? -8.346 -15.661 -7.838 1.00 68.06 81 TYR A C 1
ATOM 644 O O . TYR A 1 81 ? -9.451 -16.013 -8.252 1.00 68.06 81 TYR A O 1
ATOM 652 N N . THR A 1 82 ? -7.897 -14.413 -7.899 1.00 65.62 82 THR A N 1
ATOM 653 C CA . THR A 1 82 ? -8.627 -13.308 -8.516 1.00 65.62 82 THR A CA 1
ATOM 654 C C . THR A 1 82 ? -7.743 -12.686 -9.582 1.00 65.62 82 THR A C 1
ATOM 656 O O . THR A 1 82 ? -6.579 -12.389 -9.328 1.00 65.62 82 THR A O 1
ATOM 659 N N . GLU A 1 83 ? -8.306 -12.478 -10.766 1.00 67.56 83 GLU A N 1
ATOM 660 C CA . GLU A 1 83 ? -7.687 -11.689 -11.824 1.00 67.56 83 GLU A CA 1
ATOM 661 C C . GLU A 1 83 ? -8.314 -10.293 -11.807 1.00 67.56 83 GLU A C 1
ATOM 663 O O . GLU A 1 83 ? -9.526 -10.146 -11.986 1.00 67.56 83 GLU A O 1
ATOM 668 N N . PHE A 1 84 ? -7.502 -9.265 -11.561 1.00 66.31 84 PHE A N 1
ATOM 669 C CA . PHE A 1 84 ? -7.954 -7.887 -11.699 1.00 66.31 84 PHE A CA 1
ATOM 670 C C . PHE A 1 84 ? -7.920 -7.506 -13.176 1.00 66.31 84 PHE A C 1
ATOM 672 O O . PHE A 1 84 ? -6.860 -7.325 -13.772 1.00 66.31 84 PHE A O 1
ATOM 679 N N . VAL A 1 85 ? -9.099 -7.386 -13.775 1.00 67.25 85 VAL A N 1
ATOM 680 C CA . VAL A 1 85 ? -9.253 -6.802 -15.107 1.00 67.25 85 VAL A CA 1
ATOM 681 C C . VAL A 1 85 ? -9.390 -5.289 -14.986 1.00 67.25 85 VAL A C 1
ATOM 683 O O . VAL A 1 85 ? -9.876 -4.783 -13.973 1.00 67.25 85 VAL A O 1
ATOM 686 N N . LYS A 1 86 ? -8.977 -4.554 -16.024 1.00 64.06 86 LYS A N 1
ATOM 687 C CA . LYS A 1 86 ? -9.174 -3.102 -16.081 1.00 64.06 86 LYS A CA 1
ATOM 688 C C . LYS A 1 86 ? -10.666 -2.789 -15.901 1.00 64.06 86 LYS A C 1
ATOM 690 O O . LYS A 1 86 ? -11.470 -3.123 -16.767 1.00 64.06 86 LYS A O 1
ATOM 695 N N . ALA A 1 87 ? -10.999 -2.146 -14.787 1.00 67.19 87 ALA A N 1
ATOM 696 C CA . ALA A 1 87 ? -12.359 -1.812 -14.389 1.00 67.19 87 ALA A CA 1
ATOM 697 C C . ALA A 1 87 ? -12.553 -0.294 -14.502 1.00 67.19 87 ALA A C 1
ATOM 699 O O . ALA A 1 87 ? -12.070 0.478 -13.670 1.00 67.19 87 ALA A O 1
ATOM 700 N N . GLU A 1 88 ? -13.197 0.138 -15.587 1.00 73.12 88 GLU A N 1
ATOM 701 C CA . GLU A 1 88 ? -13.361 1.558 -15.924 1.00 73.12 88 GLU A CA 1
ATOM 702 C C . GLU A 1 88 ? -14.206 2.309 -14.884 1.00 73.12 88 GLU A C 1
ATOM 704 O O . GLU A 1 88 ? -14.016 3.507 -14.685 1.00 73.12 88 GLU A O 1
ATOM 709 N N . GLU A 1 89 ? -15.075 1.610 -14.154 1.00 78.06 89 GLU A N 1
ATOM 710 C CA . GLU A 1 89 ? -15.910 2.180 -13.098 1.00 78.06 89 GLU A CA 1
ATOM 711 C C . GLU A 1 89 ? -15.104 2.779 -11.935 1.00 78.06 89 GLU A C 1
ATOM 713 O O . GLU A 1 89 ? -15.517 3.784 -11.361 1.00 78.06 89 GLU A O 1
ATOM 718 N N . TYR A 1 90 ? -13.928 2.231 -11.606 1.00 73.62 90 TYR A N 1
ATOM 719 C CA . TYR A 1 90 ? -13.093 2.766 -10.522 1.00 73.62 90 TYR A CA 1
ATOM 720 C C . TYR A 1 90 ? -12.267 3.982 -10.958 1.00 73.62 90 TYR A C 1
ATOM 722 O O . TYR A 1 90 ? -11.746 4.706 -10.105 1.00 73.62 90 TYR A O 1
ATOM 730 N N . TRP A 1 91 ? -12.200 4.223 -12.271 1.00 73.38 91 TRP A N 1
ATOM 731 C CA . TRP A 1 91 ? -11.539 5.360 -12.910 1.00 73.38 91 TRP A CA 1
ATOM 732 C C . TRP A 1 91 ? -12.537 6.479 -13.244 1.00 73.38 91 TRP A C 1
ATOM 734 O O . TRP A 1 91 ? -12.142 7.633 -13.409 1.00 73.38 91 TRP A O 1
ATOM 744 N N . ASP A 1 92 ? -13.830 6.155 -13.322 1.00 78.50 92 ASP A N 1
ATOM 745 C CA . ASP A 1 92 ? -14.906 7.118 -13.530 1.00 78.50 92 ASP A CA 1
ATOM 746 C C . ASP A 1 92 ? -14.976 8.109 -12.358 1.00 78.50 92 ASP A C 1
ATOM 748 O O . ASP A 1 92 ? -14.952 7.714 -11.196 1.00 78.50 92 ASP A O 1
ATOM 752 N N . THR A 1 93 ? -15.067 9.409 -12.649 1.00 84.88 93 THR A N 1
ATOM 753 C CA . THR A 1 93 ? -15.164 10.504 -11.659 1.00 84.88 93 THR A CA 1
ATOM 754 C C . THR A 1 93 ? -16.588 11.050 -11.492 1.00 84.88 93 THR A C 1
ATOM 756 O O . THR A 1 93 ? -16.806 12.058 -10.804 1.00 84.88 93 THR A O 1
ATOM 759 N N . SER A 1 94 ? -17.557 10.395 -12.139 1.00 85.75 94 SER A N 1
ATOM 760 C CA . SER A 1 94 ? -18.988 10.647 -12.010 1.00 85.75 94 SER A CA 1
ATOM 761 C C . SER A 1 94 ? -19.580 10.025 -10.736 1.00 85.75 94 SER A C 1
ATOM 763 O O . SER A 1 94 ? -18.904 9.324 -9.980 1.00 85.75 94 SER A O 1
ATOM 765 N N . GLU A 1 95 ? -20.879 10.251 -10.521 1.00 86.69 95 GLU A N 1
ATOM 766 C CA . GLU A 1 95 ? -21.647 9.618 -9.442 1.00 86.69 95 GLU A CA 1
ATOM 767 C C . GLU A 1 95 ? -21.648 8.082 -9.531 1.00 86.69 95 GLU A C 1
ATOM 769 O O . GLU A 1 95 ? -21.764 7.412 -8.506 1.00 86.69 95 GLU A O 1
ATOM 774 N N . LEU A 1 96 ? -21.498 7.507 -10.732 1.00 85.62 96 LEU A N 1
ATOM 775 C CA . LEU A 1 96 ? -21.399 6.055 -10.903 1.00 85.62 96 LEU A CA 1
ATOM 776 C C . LEU A 1 96 ? -20.087 5.521 -10.328 1.00 85.62 96 LEU A C 1
ATOM 778 O O . LEU A 1 96 ? -20.102 4.526 -9.605 1.00 85.62 96 LEU A O 1
ATOM 782 N N . GLY A 1 97 ? -18.978 6.215 -10.588 1.00 82.56 97 GLY A N 1
ATOM 783 C CA . GLY A 1 97 ? -17.696 5.900 -9.970 1.00 82.56 97 GLY A CA 1
ATOM 784 C C . GLY A 1 97 ? -17.736 6.085 -8.456 1.00 82.56 97 GLY A C 1
ATOM 785 O O . GLY A 1 97 ? -17.293 5.211 -7.720 1.00 82.56 97 GLY A O 1
ATOM 786 N N . ASP A 1 98 ? -18.340 7.170 -7.960 1.00 85.69 98 ASP A N 1
ATOM 787 C CA . ASP A 1 98 ? -18.519 7.364 -6.512 1.00 85.69 98 ASP A CA 1
ATOM 788 C C . ASP A 1 98 ? -19.289 6.206 -5.874 1.00 85.69 98 ASP A C 1
ATOM 790 O O . ASP A 1 98 ? -18.860 5.661 -4.860 1.00 85.69 98 ASP A O 1
ATOM 794 N N . LYS A 1 99 ? -20.375 5.767 -6.519 1.00 86.31 99 LYS A N 1
ATOM 795 C CA . LYS A 1 99 ? -21.149 4.615 -6.069 1.00 86.31 99 LYS A CA 1
ATOM 796 C C . LYS A 1 99 ? -20.327 3.323 -6.072 1.00 86.31 99 LYS A C 1
ATOM 798 O O . LYS A 1 99 ? -20.429 2.555 -5.121 1.00 86.31 99 LYS A O 1
ATOM 803 N N . ALA A 1 100 ? -19.515 3.082 -7.100 1.00 81.50 100 ALA A N 1
ATOM 804 C CA . ALA A 1 100 ? -18.646 1.906 -7.156 1.00 81.50 100 ALA A CA 1
ATOM 805 C C . ALA A 1 100 ? -17.641 1.877 -5.990 1.00 81.50 100 ALA A C 1
ATOM 807 O O . ALA A 1 100 ? -17.356 0.810 -5.448 1.00 81.50 100 ALA A O 1
ATOM 808 N N . TRP A 1 101 ? -17.136 3.044 -5.578 1.00 85.31 101 TRP A N 1
ATOM 809 C CA . TRP A 1 101 ? -16.264 3.182 -4.411 1.00 85.31 101 TRP A CA 1
ATOM 810 C C . TRP A 1 101 ? -17.014 3.019 -3.082 1.00 85.31 101 TRP A C 1
ATOM 812 O O . TRP A 1 101 ? -16.532 2.304 -2.203 1.00 85.31 101 TRP A O 1
ATOM 822 N N . ASP A 1 102 ? -18.199 3.616 -2.948 1.00 84.06 102 ASP A N 1
ATOM 823 C CA . ASP A 1 102 ? -19.035 3.502 -1.747 1.00 84.06 102 ASP A CA 1
ATOM 824 C C . ASP A 1 102 ? -19.514 2.059 -1.512 1.00 84.06 102 ASP A C 1
ATOM 826 O O . ASP A 1 102 ? -19.520 1.587 -0.375 1.00 84.06 102 ASP A O 1
ATOM 830 N N . ASP A 1 103 ? -19.847 1.325 -2.579 1.00 84.88 103 ASP A N 1
ATOM 831 C CA . ASP A 1 103 ? -20.321 -0.064 -2.513 1.00 84.88 103 ASP A CA 1
ATOM 832 C C . ASP A 1 103 ? -19.247 -1.050 -2.007 1.00 84.88 103 ASP A C 1
ATOM 834 O O . ASP A 1 103 ? -19.581 -2.159 -1.583 1.00 84.88 103 ASP A O 1
ATOM 838 N N . MET A 1 104 ? -17.963 -0.667 -2.009 1.00 80.81 104 MET A N 1
ATOM 839 C CA . MET A 1 104 ? -16.893 -1.475 -1.409 1.00 80.81 104 MET A CA 1
ATOM 840 C C . MET A 1 104 ? -16.879 -1.410 0.122 1.00 80.81 104 MET A C 1
ATOM 842 O O . MET A 1 104 ? -16.291 -2.279 0.770 1.00 80.81 104 MET A O 1
ATOM 846 N N . LEU A 1 105 ? -17.492 -0.382 0.715 1.00 81.44 105 LEU A N 1
ATOM 847 C CA . LEU A 1 105 ? -17.511 -0.193 2.158 1.00 81.44 105 LEU A CA 1
ATOM 848 C C . LEU A 1 105 ? -18.759 -0.864 2.751 1.00 81.44 105 LEU A C 1
ATOM 850 O O . LEU A 1 105 ? -19.886 -0.502 2.408 1.00 81.44 105 LEU A O 1
ATOM 854 N N . PRO A 1 106 ? -18.606 -1.830 3.675 1.00 76.00 106 PRO A N 1
ATOM 855 C CA . PRO A 1 106 ? -19.750 -2.468 4.302 1.00 76.00 106 PRO A CA 1
ATOM 856 C C . PRO A 1 106 ? -20.519 -1.472 5.176 1.00 76.00 106 PRO A C 1
ATOM 858 O O . PRO A 1 106 ? -19.948 -0.562 5.790 1.00 76.00 106 PRO A O 1
ATOM 861 N N . LEU A 1 107 ? -21.830 -1.699 5.298 1.00 72.56 107 LEU A N 1
ATOM 862 C CA . LEU A 1 107 ? -22.673 -0.977 6.249 1.00 72.56 107 LEU A CA 1
ATOM 863 C C . LEU A 1 107 ? -22.054 -1.034 7.655 1.00 72.56 107 LEU A C 1
ATOM 865 O O . LEU A 1 107 ? -21.643 -2.095 8.122 1.00 72.56 107 LEU A O 1
ATOM 869 N N . GLY A 1 108 ? -21.996 0.117 8.330 1.00 70.31 108 GLY A N 1
ATOM 870 C CA . GLY A 1 108 ? -21.375 0.237 9.654 1.00 70.31 108 GLY A CA 1
ATOM 871 C C . GLY A 1 108 ? -19.872 0.542 9.641 1.00 70.31 108 GLY A C 1
ATOM 872 O O . GLY A 1 108 ? -19.250 0.467 10.696 1.00 70.31 108 GLY A O 1
ATOM 873 N N . ALA A 1 109 ? -19.291 0.897 8.485 1.00 72.88 109 ALA A N 1
ATOM 874 C CA . ALA A 1 109 ? -17.918 1.414 8.349 1.00 72.88 109 ALA A CA 1
ATOM 875 C C . ALA A 1 109 ? -16.812 0.487 8.900 1.00 72.88 109 ALA A C 1
ATOM 877 O O . ALA A 1 109 ? -15.718 0.935 9.248 1.00 72.88 109 ALA A O 1
ATOM 878 N N . GLY A 1 110 ? -17.102 -0.817 8.978 1.00 75.62 110 GLY A N 1
ATOM 879 C CA . GLY A 1 110 ? -16.160 -1.826 9.458 1.00 75.62 110 GLY A CA 1
ATOM 880 C C . GLY A 1 110 ? -15.930 -1.822 10.971 1.00 75.62 110 GLY A C 1
ATOM 881 O O . GLY A 1 110 ? -14.937 -2.401 11.411 1.00 75.62 110 GLY A O 1
ATOM 882 N N . TYR A 1 111 ? -16.802 -1.192 11.768 1.00 82.00 111 TYR A N 1
ATOM 883 C CA . TYR A 1 111 ? -16.733 -1.287 13.227 1.00 82.00 111 TYR A CA 1
ATOM 884 C C . TYR A 1 111 ? -17.201 -2.657 13.720 1.00 82.00 111 TYR A C 1
ATOM 886 O O . TYR A 1 111 ? -18.262 -3.150 13.337 1.00 82.00 111 TYR A O 1
ATOM 894 N N . VAL A 1 112 ? -16.410 -3.262 14.602 1.00 82.81 112 VAL A N 1
ATOM 895 C CA . VAL A 1 112 ? -16.612 -4.617 15.111 1.00 82.81 112 VAL A CA 1
ATOM 896 C C . VAL A 1 112 ? -16.623 -4.594 16.634 1.00 82.81 112 VAL A C 1
ATOM 898 O O . VAL A 1 112 ? -15.670 -4.142 17.268 1.00 82.81 112 VAL A O 1
ATOM 901 N N . ARG A 1 113 ? -17.697 -5.123 17.229 1.00 86.06 113 ARG A N 1
ATOM 902 C CA . ARG A 1 113 ? -17.755 -5.441 18.661 1.00 86.06 113 ARG A CA 1
ATOM 903 C C . ARG A 1 113 ? -17.002 -6.745 18.901 1.00 86.06 113 ARG A C 1
ATOM 905 O O . ARG A 1 113 ? -17.400 -7.784 18.376 1.00 86.06 113 ARG A O 1
ATOM 912 N N . VAL A 1 114 ? -15.966 -6.700 19.729 1.00 82.81 114 VAL A N 1
ATOM 913 C CA . VAL A 1 114 ? -15.165 -7.877 20.074 1.00 82.81 114 VAL A CA 1
ATOM 914 C C . VAL A 1 114 ? -15.368 -8.243 21.545 1.00 82.81 114 VAL A C 1
ATOM 916 O O . VAL A 1 114 ? -14.944 -7.471 22.408 1.00 82.81 114 VAL A O 1
ATOM 919 N N . PRO A 1 115 ? -15.974 -9.404 21.856 1.00 86.44 115 PRO A N 1
ATO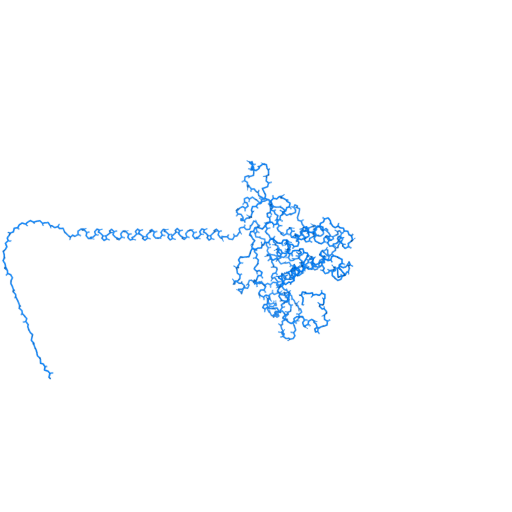M 920 C CA . PRO A 1 115 ? -16.050 -9.911 23.221 1.00 86.44 115 PRO A CA 1
ATOM 921 C C . PRO A 1 115 ? -14.683 -10.430 23.683 1.00 86.44 115 PRO A C 1
ATOM 923 O O . PRO A 1 115 ? -13.931 -11.010 22.902 1.00 86.44 115 PRO A O 1
ATOM 926 N N . TYR A 1 116 ? -14.355 -10.233 24.962 1.00 84.88 116 TYR A N 1
ATOM 927 C CA . TYR A 1 116 ? -13.108 -10.707 25.581 1.00 84.88 116 TYR A CA 1
ATOM 928 C C . TYR A 1 116 ? -11.826 -10.441 24.755 1.00 84.88 116 TYR A C 1
ATOM 930 O O . TYR A 1 116 ? -11.002 -11.346 24.589 1.00 84.88 116 TYR A O 1
ATOM 938 N N . PRO A 1 117 ? -11.575 -9.206 24.279 1.00 83.69 117 PRO A N 1
ATOM 939 C CA . PRO A 1 117 ? -10.535 -8.913 23.281 1.00 83.69 117 PRO A CA 1
ATOM 940 C C . PRO A 1 117 ? -9.117 -9.328 23.696 1.00 83.69 117 PRO A C 1
ATOM 942 O O . PRO A 1 117 ? -8.274 -9.644 22.856 1.00 83.69 117 PRO A O 1
ATOM 945 N N . ARG A 1 118 ? -8.854 -9.400 25.008 1.00 86.25 118 ARG A N 1
A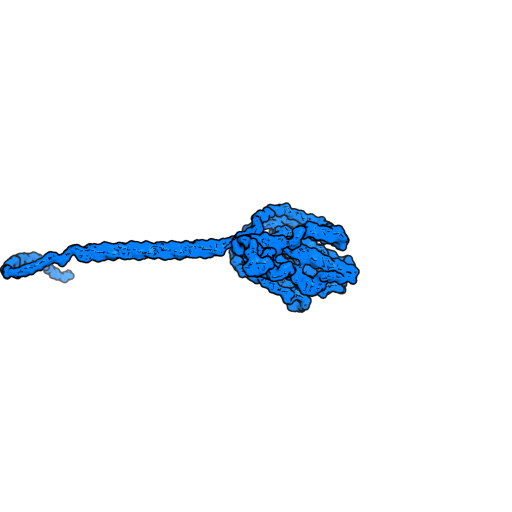TOM 946 C CA . ARG A 1 118 ? -7.577 -9.875 25.558 1.00 86.25 118 ARG A CA 1
ATOM 947 C C . ARG A 1 118 ? -7.266 -11.331 25.181 1.00 86.25 118 ARG A C 1
ATOM 949 O O . ARG A 1 118 ? -6.096 -11.664 25.049 1.00 86.25 118 ARG A O 1
ATOM 956 N N . GLN A 1 119 ? -8.278 -12.184 24.993 1.00 83.88 119 GLN A N 1
ATOM 957 C CA . GLN A 1 119 ? -8.091 -13.580 24.563 1.00 83.88 119 GLN A CA 1
ATOM 958 C C . GLN A 1 119 ? -7.586 -13.680 23.115 1.00 83.88 119 GLN A C 1
ATOM 960 O O . GLN A 1 119 ? -6.963 -14.671 22.746 1.00 83.88 119 GLN A O 1
ATOM 965 N N . HIS A 1 120 ? -7.812 -12.633 22.320 1.00 76.06 120 HIS A N 1
ATOM 966 C CA . HIS A 1 120 ? -7.388 -12.518 20.926 1.00 76.06 120 HIS A CA 1
ATOM 967 C C . HIS A 1 120 ? -6.094 -11.701 20.763 1.00 76.06 120 HIS A C 1
ATOM 969 O O . HIS A 1 120 ? -5.735 -11.332 19.650 1.00 76.06 120 HIS A O 1
ATOM 975 N N . ASN A 1 121 ? -5.393 -11.379 21.861 1.00 74.88 121 ASN A N 1
ATOM 976 C CA . ASN A 1 121 ? -4.196 -10.526 21.861 1.00 74.88 121 ASN A CA 1
ATOM 977 C C . ASN A 1 121 ? -4.392 -9.140 21.208 1.00 74.88 121 ASN A C 1
ATOM 979 O O . ASN A 1 121 ? -3.417 -8.504 20.804 1.00 74.88 121 ASN A O 1
ATOM 983 N N . LEU A 1 122 ? -5.629 -8.643 21.127 1.00 77.00 122 LEU A N 1
ATOM 984 C CA . LEU A 1 122 ? -5.907 -7.295 20.626 1.00 77.00 122 LEU A CA 1
ATOM 985 C C . LEU A 1 122 ? -5.404 -6.251 21.629 1.00 77.00 122 LEU A C 1
ATOM 987 O O . LEU A 1 122 ? -5.349 -6.573 22.807 1.00 77.00 122 LEU A O 1
ATOM 991 N N . PRO A 1 123 ? -5.023 -5.022 21.241 1.00 78.00 123 PRO A N 1
ATOM 992 C CA . PRO A 1 123 ? -4.695 -3.914 22.159 1.00 78.00 123 PRO A CA 1
ATOM 993 C C . PRO A 1 123 ? -5.952 -3.345 22.830 1.00 78.00 123 PRO A C 1
ATOM 995 O O . PRO A 1 123 ? -7.049 -3.591 22.337 1.00 78.00 123 PRO A O 1
ATOM 998 N N . LYS A 1 124 ? -5.835 -2.653 23.975 1.00 82.69 124 LYS A N 1
ATOM 999 C CA . LYS A 1 124 ? -6.997 -2.059 24.674 1.00 82.69 124 LYS A CA 1
ATOM 1000 C C . LYS A 1 124 ? -7.717 -1.091 23.737 1.00 82.69 124 LYS A C 1
ATOM 1002 O O . LYS A 1 124 ? -7.056 -0.313 23.062 1.00 82.69 124 LYS A O 1
ATOM 1007 N N . SER A 1 125 ? -9.042 -1.143 23.723 1.00 81.25 125 SER A N 1
ATOM 1008 C CA . SER A 1 125 ? -9.876 -0.170 23.034 1.00 81.25 125 SER A CA 1
ATOM 1009 C C . SER A 1 125 ? -11.055 0.290 23.895 1.00 81.25 125 SER A C 1
ATOM 1011 O O . SER A 1 125 ? -11.125 -0.029 25.086 1.00 81.25 125 SER A O 1
ATOM 1013 N N . VAL A 1 126 ? -11.957 1.091 23.324 1.00 79.81 126 VAL A N 1
ATOM 1014 C CA . VAL A 1 126 ? -13.107 1.602 24.058 1.00 79.81 126 VAL A CA 1
ATOM 1015 C C . VAL A 1 126 ? -14.152 0.510 24.238 1.00 79.81 126 VAL A C 1
ATOM 1017 O O . VAL A 1 126 ? -14.454 -0.243 23.313 1.00 79.81 126 VAL A O 1
ATOM 1020 N N . LEU A 1 127 ? -14.711 0.442 25.445 1.00 81.19 127 LEU A N 1
ATOM 1021 C CA . LEU A 1 127 ? -15.782 -0.480 25.811 1.00 81.19 127 LEU A CA 1
ATOM 1022 C C . LEU A 1 127 ? -17.038 -0.256 24.960 1.00 81.19 127 LEU A C 1
ATOM 1024 O O . LEU A 1 127 ? -17.418 0.874 24.686 1.00 81.19 127 LEU A O 1
ATOM 1028 N N . TRP A 1 128 ? -17.702 -1.348 24.590 1.00 75.75 128 TRP A N 1
ATOM 1029 C CA . TRP A 1 128 ? -18.953 -1.349 23.831 1.00 75.75 128 TRP A CA 1
ATOM 1030 C C . TRP A 1 128 ? -20.112 -0.702 24.598 1.00 75.75 128 TRP A C 1
ATOM 1032 O O . TRP A 1 128 ? -20.856 0.099 24.037 1.00 75.75 128 TRP A O 1
ATOM 1042 N N . ASP A 1 129 ? -20.269 -1.059 25.873 1.00 69.00 129 ASP A N 1
ATOM 1043 C CA . ASP A 1 129 ? -21.320 -0.530 26.738 1.00 69.00 129 ASP A CA 1
ATOM 1044 C C . ASP A 1 129 ? -20.713 0.470 27.723 1.00 69.00 129 ASP A C 1
ATOM 1046 O O . ASP A 1 129 ? -19.850 0.132 28.537 1.00 69.00 129 ASP A O 1
ATOM 1050 N N . ARG A 1 130 ? -21.143 1.728 27.609 1.00 61.72 130 ARG A N 1
ATOM 1051 C CA . ARG A 1 130 ? -20.642 2.854 28.398 1.00 61.72 130 ARG A CA 1
ATOM 1052 C C . ARG A 1 130 ? -21.616 3.252 29.507 1.00 61.72 130 ARG A C 1
ATOM 1054 O O . ARG A 1 130 ? -21.626 4.425 29.883 1.00 61.72 130 ARG A O 1
ATOM 1061 N N . SER A 1 131 ? -22.436 2.334 30.027 1.00 54.06 131 SER A N 1
ATOM 1062 C CA . SER A 1 131 ? -23.289 2.578 31.201 1.00 54.06 131 SER A CA 1
ATOM 1063 C C . SER A 1 131 ? -22.454 2.832 32.471 1.00 54.06 131 SER A C 1
ATOM 1065 O O . SER A 1 131 ? -22.441 2.018 33.375 1.00 54.06 131 SER A O 1
ATOM 1067 N N . ASN A 1 132 ? -21.744 3.965 32.533 1.00 52.50 132 ASN A N 1
ATOM 1068 C CA . ASN A 1 132 ? -20.726 4.341 33.520 1.00 52.50 132 ASN A CA 1
ATOM 1069 C C . ASN A 1 132 ? -19.595 3.302 33.688 1.00 52.50 132 ASN A C 1
ATOM 1071 O O . ASN A 1 132 ? -19.820 2.121 33.903 1.00 52.50 132 ASN A O 1
ATOM 1075 N N . GLU A 1 133 ? -18.330 3.737 33.682 1.00 55.06 133 GLU A N 1
ATOM 1076 C CA . GLU A 1 133 ? -17.170 2.844 33.914 1.00 55.06 133 GLU A CA 1
ATOM 1077 C C . GLU A 1 133 ? -17.256 2.043 35.234 1.00 55.06 133 GLU A C 1
ATOM 1079 O O . GLU A 1 133 ? -16.583 1.027 35.397 1.00 55.06 133 GLU A O 1
ATOM 1084 N N . SER A 1 134 ? -18.107 2.484 36.166 1.00 56.66 134 SER A N 1
ATOM 1085 C CA . SER A 1 134 ? -18.421 1.826 37.434 1.00 56.66 134 SER A CA 1
ATOM 1086 C C . SER A 1 134 ? -19.468 0.702 37.350 1.00 56.66 134 SER A C 1
ATOM 1088 O O . SER A 1 134 ? -19.555 -0.090 38.284 1.00 56.66 134 SER A O 1
ATOM 1090 N N . GLU A 1 135 ? -20.247 0.608 36.269 1.00 56.09 135 GLU A N 1
ATOM 1091 C CA . GLU A 1 135 ? -21.304 -0.392 36.054 1.00 56.09 135 GLU A CA 1
ATOM 1092 C C . GLU A 1 135 ? -21.192 -0.987 34.641 1.00 56.09 135 GLU A C 1
ATOM 1094 O O . GLU A 1 135 ? -22.102 -0.892 33.822 1.00 56.09 135 GLU A O 1
ATOM 1099 N N . ILE A 1 136 ? -20.053 -1.622 34.335 1.00 61.09 136 ILE A N 1
ATOM 1100 C CA . ILE A 1 136 ? -19.910 -2.423 33.109 1.00 61.09 136 ILE A CA 1
ATOM 1101 C C . ILE A 1 136 ? -20.911 -3.586 33.188 1.00 61.09 136 ILE A C 1
ATOM 1103 O O . ILE A 1 136 ? -20.639 -4.600 33.833 1.00 61.09 136 ILE A O 1
ATOM 1107 N N . ASN A 1 137 ? -22.068 -3.431 32.544 1.00 64.38 137 ASN A N 1
ATOM 1108 C CA . ASN A 1 137 ? -23.131 -4.436 32.509 1.00 64.38 137 ASN A CA 1
ATOM 1109 C C . ASN A 1 137 ? -22.982 -5.416 31.328 1.00 64.38 137 ASN A C 1
ATOM 1111 O O . ASN A 1 137 ? -23.840 -6.268 31.110 1.00 64.38 137 ASN A O 1
ATOM 1115 N N . ASP A 1 138 ? -21.879 -5.323 30.576 1.00 77.25 138 ASP A N 1
ATOM 1116 C CA . ASP A 1 138 ? -21.509 -6.307 29.561 1.00 77.25 138 ASP A CA 1
ATOM 1117 C C . ASP A 1 138 ? -20.660 -7.434 30.192 1.00 77.25 138 ASP A C 1
ATOM 1119 O O . ASP A 1 138 ? -19.469 -7.223 30.466 1.00 77.25 138 ASP A O 1
ATOM 1123 N N . PRO A 1 139 ? -21.211 -8.648 30.403 1.00 78.00 139 PRO A N 1
ATOM 1124 C CA . PRO A 1 139 ? -20.449 -9.787 30.922 1.00 78.00 139 PRO A CA 1
ATOM 1125 C C . PRO A 1 139 ? -19.329 -10.230 29.970 1.00 78.00 139 PRO A C 1
ATOM 1127 O O . PRO A 1 139 ? -18.409 -10.942 30.387 1.00 78.00 139 PRO A O 1
ATOM 1130 N N . GLU A 1 140 ? -19.383 -9.806 28.706 1.00 82.75 140 GLU A N 1
ATOM 1131 C CA . GLU A 1 140 ? -18.364 -10.080 27.698 1.00 82.75 140 GLU A CA 1
ATOM 1132 C C . GLU A 1 140 ? -17.233 -9.047 27.690 1.00 82.75 140 GLU A C 1
ATOM 1134 O O . GLU A 1 140 ? -16.203 -9.273 27.048 1.00 82.75 140 GLU A O 1
ATOM 1139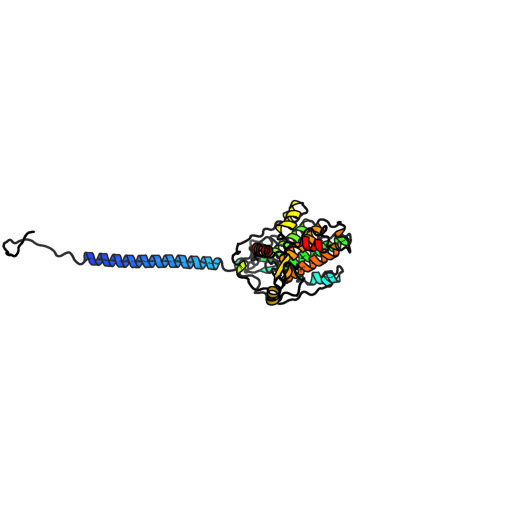 N N . ARG A 1 141 ? -17.393 -7.944 28.444 1.00 82.81 141 ARG A N 1
ATOM 1140 C CA . ARG A 1 141 ? -16.458 -6.806 28.502 1.00 82.81 141 ARG A CA 1
ATOM 1141 C C . ARG A 1 141 ? -15.972 -6.412 27.110 1.00 82.81 141 ARG A C 1
ATOM 1143 O O . ARG A 1 141 ? -14.767 -6.320 26.868 1.00 82.81 141 ARG A O 1
ATOM 1150 N N . SER A 1 142 ? -16.913 -6.275 26.186 1.00 84.00 142 SER A N 1
ATOM 1151 C CA . SER A 1 142 ? -16.576 -6.109 24.783 1.00 84.00 142 SER A CA 1
ATOM 1152 C C . SER A 1 142 ? -15.983 -4.736 24.531 1.00 84.00 142 SER A C 1
ATOM 1154 O O . SER A 1 142 ? -16.384 -3.757 25.158 1.00 84.00 142 SER A O 1
ATOM 1156 N N . GLU A 1 143 ? -15.059 -4.663 23.583 1.00 85.94 143 GLU A N 1
ATOM 1157 C CA . GLU A 1 143 ? -14.473 -3.411 23.101 1.00 85.94 143 GLU A CA 1
ATOM 1158 C C . GLU A 1 143 ? -14.775 -3.249 21.601 1.00 85.94 143 GLU A C 1
ATOM 1160 O O . GLU A 1 143 ? -15.079 -4.226 20.906 1.00 85.94 143 GLU A O 1
ATOM 1165 N N . ILE A 1 144 ? -14.743 -2.012 21.108 1.00 81.88 144 ILE A N 1
ATOM 1166 C CA . ILE A 1 144 ? -14.991 -1.680 19.702 1.00 81.88 144 ILE A CA 1
ATOM 1167 C C . ILE A 1 144 ? -13.666 -1.533 18.968 1.00 81.88 144 ILE A C 1
ATOM 1169 O O . ILE A 1 144 ? -12.791 -0.800 19.405 1.00 81.88 144 ILE A O 1
ATOM 1173 N N . TYR A 1 145 ? -13.558 -2.173 17.811 1.00 82.00 145 TYR A N 1
ATOM 1174 C CA . TYR A 1 145 ? -12.425 -2.035 16.903 1.00 82.00 145 TYR A CA 1
ATOM 1175 C C . TYR A 1 145 ? -12.904 -1.670 15.506 1.00 82.00 145 TYR A C 1
ATOM 1177 O O . TYR A 1 145 ? -14.077 -1.851 15.186 1.00 82.00 145 TYR A O 1
ATOM 1185 N N . GLN A 1 146 ? -11.993 -1.221 14.650 1.00 80.69 146 GLN A N 1
ATOM 1186 C CA . GLN A 1 146 ? -12.259 -1.062 13.225 1.00 80.69 146 GLN A CA 1
ATOM 1187 C C . GLN A 1 146 ? -11.407 -2.032 12.409 1.00 80.69 146 GLN A C 1
ATOM 1189 O O . GLN A 1 146 ? -10.214 -2.185 12.669 1.00 80.69 146 GLN A O 1
ATOM 1194 N N . ALA A 1 147 ? -12.020 -2.685 11.422 1.00 81.62 147 ALA A N 1
ATOM 1195 C CA . ALA A 1 147 ? -11.309 -3.522 10.462 1.00 81.62 147 ALA A CA 1
ATOM 1196 C C . ALA A 1 147 ? -10.349 -2.679 9.609 1.00 81.62 147 ALA A C 1
ATOM 1198 O O . ALA A 1 147 ? -10.780 -1.750 8.921 1.00 81.62 147 ALA A O 1
ATOM 1199 N N . SER A 1 148 ? -9.058 -3.023 9.637 1.00 81.38 148 SER A N 1
ATOM 1200 C CA . SER A 1 148 ? -7.997 -2.230 9.010 1.00 81.38 148 SER A CA 1
ATOM 1201 C C . SER A 1 148 ? -8.177 -2.095 7.494 1.00 81.38 148 SER A C 1
ATOM 1203 O O . SER A 1 148 ? -8.110 -0.975 6.993 1.00 81.38 148 SER A O 1
ATOM 1205 N N . LEU A 1 149 ? -8.529 -3.169 6.771 1.00 81.62 149 LEU A N 1
ATOM 1206 C CA . LEU A 1 149 ? -8.848 -3.098 5.335 1.00 81.62 149 LEU A CA 1
ATOM 1207 C C . LEU A 1 149 ? -9.971 -2.096 5.016 1.00 81.62 149 LEU A C 1
ATOM 1209 O O . LEU A 1 149 ? -9.876 -1.343 4.050 1.00 81.62 149 LEU A O 1
ATOM 1213 N N . ILE A 1 150 ? -11.041 -2.073 5.818 1.00 82.94 150 ILE A N 1
ATOM 1214 C CA . ILE A 1 150 ? -12.180 -1.177 5.567 1.00 82.94 150 ILE A CA 1
ATOM 1215 C C . ILE A 1 150 ? -11.766 0.282 5.768 1.00 82.94 150 ILE A C 1
ATOM 1217 O O . ILE A 1 150 ? -12.160 1.145 4.984 1.00 82.94 150 ILE A O 1
ATOM 1221 N N . HIS A 1 151 ? -10.922 0.555 6.766 1.00 83.00 151 HIS A N 1
ATOM 1222 C CA . HIS A 1 151 ? -10.364 1.888 6.967 1.00 83.00 151 HIS A CA 1
ATOM 1223 C C . HIS A 1 151 ? -9.415 2.280 5.819 1.00 83.00 151 HIS A C 1
ATOM 1225 O O . HIS A 1 151 ? -9.531 3.377 5.281 1.00 83.00 151 HIS A O 1
ATOM 1231 N N . GLN A 1 152 ? -8.546 1.371 5.366 1.00 85.62 152 GLN A N 1
ATOM 1232 C CA . GLN A 1 152 ? -7.642 1.604 4.233 1.00 85.62 152 GLN A CA 1
ATOM 1233 C C . GLN A 1 152 ? -8.405 1.944 2.938 1.00 85.62 152 GLN A C 1
ATOM 1235 O O . GLN A 1 152 ? -8.093 2.944 2.288 1.00 85.62 152 GLN A O 1
ATOM 1240 N N . LEU A 1 153 ? -9.459 1.187 2.607 1.00 83.81 153 LEU A N 1
ATOM 1241 C CA . LEU A 1 153 ? -10.322 1.464 1.450 1.00 83.81 153 LEU A CA 1
ATOM 1242 C C . LEU A 1 153 ? -11.079 2.794 1.595 1.00 83.81 153 LEU A C 1
ATOM 1244 O O . LEU A 1 153 ? -11.179 3.548 0.628 1.00 83.81 153 LEU A O 1
ATOM 1248 N N . HIS A 1 154 ? -11.565 3.121 2.798 1.00 87.06 154 HIS A N 1
ATOM 1249 C CA . HIS A 1 154 ? -12.210 4.408 3.080 1.00 87.06 154 HIS A CA 1
ATOM 1250 C C . HIS A 1 154 ? -11.250 5.592 2.892 1.00 87.06 154 HIS A C 1
ATOM 1252 O O . HIS A 1 154 ? -11.610 6.590 2.261 1.00 87.06 154 HIS A O 1
ATOM 1258 N N . CYS A 1 155 ? -10.023 5.484 3.410 1.00 86.81 155 CYS A N 1
ATOM 1259 C CA . CYS A 1 155 ? -8.976 6.484 3.221 1.00 86.81 155 CYS A CA 1
ATOM 1260 C C . CYS A 1 155 ? -8.686 6.688 1.732 1.00 86.81 155 CYS A C 1
ATOM 1262 O O . CYS A 1 155 ? -8.675 7.821 1.259 1.00 86.81 155 CYS A O 1
ATOM 1264 N N . LEU A 1 156 ? -8.526 5.604 0.974 1.00 87.88 156 LEU A N 1
ATOM 1265 C CA . LEU A 1 156 ? -8.227 5.668 -0.454 1.00 87.88 156 LEU A CA 1
ATOM 1266 C C . LEU A 1 156 ? -9.371 6.300 -1.268 1.00 87.88 156 LEU A C 1
ATOM 1268 O O . LEU A 1 156 ? -9.124 7.177 -2.098 1.00 87.88 156 LEU A O 1
ATOM 1272 N N . ALA A 1 157 ? -10.623 5.939 -0.968 1.00 85.94 157 ALA A N 1
ATOM 1273 C CA . ALA A 1 157 ? -11.813 6.568 -1.547 1.00 85.94 157 ALA A CA 1
ATOM 1274 C C . ALA A 1 157 ? -11.880 8.074 -1.228 1.00 85.94 157 ALA A C 1
ATOM 1276 O O . ALA A 1 157 ? -12.224 8.895 -2.082 1.00 85.94 157 ALA A O 1
ATOM 1277 N N . THR A 1 158 ? -11.508 8.449 -0.001 1.00 87.94 158 THR A N 1
ATOM 1278 C CA . THR A 1 158 ? -11.460 9.847 0.445 1.00 87.94 158 THR A CA 1
ATOM 1279 C C . THR A 1 158 ? -10.387 10.634 -0.305 1.00 87.94 158 THR A C 1
ATOM 1281 O O . THR A 1 158 ? -10.674 11.731 -0.783 1.00 87.94 158 THR A O 1
ATOM 1284 N N . LEU A 1 159 ? -9.186 10.074 -0.493 1.00 89.06 159 LEU A N 1
ATOM 1285 C CA . LEU A 1 159 ? -8.128 10.706 -1.290 1.00 89.06 159 LEU A CA 1
ATOM 1286 C C . LEU A 1 159 ? -8.564 10.907 -2.748 1.00 89.06 159 LEU A C 1
ATOM 1288 O O . LEU A 1 159 ? -8.382 11.997 -3.289 1.00 89.06 159 LEU A O 1
ATOM 1292 N N . ARG A 1 160 ? -9.234 9.914 -3.355 1.00 88.62 160 ARG A N 1
ATOM 1293 C CA . ARG A 1 160 ? -9.859 10.063 -4.682 1.00 88.62 160 ARG A CA 1
ATOM 1294 C C . ARG A 1 160 ? -10.844 11.235 -4.713 1.00 88.62 160 ARG A C 1
ATOM 1296 O O . ARG A 1 160 ? -10.810 12.034 -5.645 1.00 88.62 160 ARG A O 1
ATOM 1303 N N . ARG A 1 161 ? -11.716 11.362 -3.707 1.00 87.31 161 ARG A N 1
ATOM 1304 C CA . ARG A 1 161 ? -12.701 12.454 -3.623 1.00 87.31 161 ARG A CA 1
ATOM 1305 C C . ARG A 1 161 ? -12.029 13.820 -3.495 1.00 87.31 161 ARG A C 1
ATOM 1307 O O . ARG A 1 161 ? -12.426 14.741 -4.197 1.00 87.31 161 ARG A O 1
ATOM 1314 N N . VAL A 1 162 ? -10.994 13.935 -2.658 1.00 86.88 162 VAL A N 1
ATOM 1315 C CA . VAL A 1 162 ? -10.208 15.171 -2.503 1.00 86.88 162 VAL A CA 1
ATOM 1316 C C . VAL A 1 162 ? -9.568 15.583 -3.827 1.00 86.88 162 VAL A C 1
ATOM 1318 O O . VAL A 1 162 ? -9.657 16.752 -4.195 1.00 86.88 162 VAL A O 1
ATOM 1321 N N . ILE A 1 163 ? -8.986 14.625 -4.553 1.00 85.56 163 ILE A N 1
ATOM 1322 C CA . ILE A 1 163 ? -8.417 14.843 -5.885 1.00 85.56 163 ILE A CA 1
ATOM 1323 C C . ILE A 1 163 ? -9.485 15.387 -6.850 1.00 85.56 163 ILE A C 1
ATOM 1325 O O . ILE A 1 163 ? -9.319 16.472 -7.400 1.00 85.56 163 ILE A O 1
ATOM 1329 N N . ILE A 1 164 ? -10.612 14.682 -6.994 1.00 85.06 164 ILE A N 1
ATOM 1330 C CA . ILE A 1 164 ? -11.690 15.059 -7.922 1.00 85.06 164 ILE A CA 1
ATOM 1331 C C . ILE A 1 164 ? -12.281 16.431 -7.580 1.00 85.06 164 ILE A C 1
ATOM 1333 O O . ILE A 1 164 ? -12.544 17.232 -8.479 1.00 85.06 164 ILE A O 1
ATOM 1337 N N . ASP A 1 165 ? -12.526 16.697 -6.296 1.00 84.81 165 ASP A N 1
ATOM 1338 C CA . ASP A 1 165 ? -13.086 17.967 -5.837 1.00 84.81 165 ASP A CA 1
ATOM 1339 C C . ASP A 1 165 ? -12.130 19.118 -6.173 1.00 84.81 165 ASP A C 1
ATOM 1341 O O . ASP A 1 165 ? -12.576 20.131 -6.724 1.00 84.81 165 ASP A O 1
ATOM 1345 N N . HIS A 1 166 ? -10.826 18.937 -5.917 1.00 82.94 166 HIS A N 1
ATOM 1346 C CA . HIS A 1 166 ? -9.800 19.918 -6.262 1.00 82.94 166 HIS A CA 1
ATOM 1347 C C . HIS A 1 166 ? -9.810 20.236 -7.762 1.00 82.94 166 HIS A C 1
ATOM 1349 O O . HIS A 1 166 ? -9.838 21.406 -8.144 1.00 82.94 166 HIS A O 1
ATOM 1355 N N . ASP A 1 167 ? -9.863 19.218 -8.622 1.00 80.94 167 ASP A N 1
ATOM 1356 C CA . ASP A 1 167 ? -9.843 19.417 -10.077 1.00 80.94 167 ASP A CA 1
ATOM 1357 C C . ASP A 1 167 ? -11.097 20.125 -10.602 1.00 80.94 167 ASP A C 1
ATOM 1359 O O . ASP A 1 167 ? -11.045 20.851 -11.595 1.00 80.94 167 ASP A O 1
ATOM 1363 N N . LYS A 1 168 ? -12.233 19.954 -9.917 1.00 83.44 168 LYS A N 1
ATOM 1364 C CA . LYS A 1 168 ? -13.470 20.702 -10.188 1.00 83.44 168 LYS A CA 1
ATOM 1365 C C . LYS A 1 168 ? -13.404 22.154 -9.690 1.00 83.44 168 LYS A C 1
ATOM 1367 O O . LYS A 1 168 ? -14.382 22.887 -9.830 1.00 83.44 168 LYS A O 1
ATOM 1372 N N . GLY A 1 169 ? -12.283 22.578 -9.101 1.00 80.50 169 GLY A N 1
ATOM 1373 C CA . GLY A 1 169 ? -12.122 23.888 -8.470 1.00 80.50 169 GLY A CA 1
ATOM 1374 C C . GLY A 1 169 ? -12.924 24.025 -7.174 1.00 80.50 169 GLY A C 1
ATOM 1375 O O . GLY A 1 169 ? -13.229 25.138 -6.747 1.00 80.50 169 GLY A O 1
ATOM 1376 N N . THR A 1 170 ? -13.308 22.901 -6.565 1.00 81.25 170 THR A N 1
ATOM 1377 C CA . THR A 1 170 ? -14.102 22.853 -5.336 1.00 81.25 170 THR A CA 1
ATOM 1378 C C . THR A 1 170 ? -13.253 22.385 -4.161 1.00 81.25 170 THR A C 1
ATOM 1380 O O . THR A 1 170 ? -12.293 21.635 -4.308 1.00 81.25 170 THR A O 1
ATOM 1383 N N . THR A 1 171 ? -13.585 22.838 -2.956 1.00 78.31 171 THR A N 1
ATOM 1384 C CA . THR A 1 171 ? -12.883 22.392 -1.750 1.00 78.31 171 THR A CA 1
ATOM 1385 C C . THR A 1 171 ? -13.603 21.192 -1.159 1.00 78.31 171 THR A C 1
ATOM 1387 O O . THR A 1 171 ? -14.763 21.297 -0.755 1.00 78.31 171 THR A O 1
ATOM 1390 N N . SER A 1 172 ? -12.907 20.059 -1.072 1.00 80.00 172 SER A N 1
ATOM 1391 C CA . SER A 1 172 ? -13.447 18.890 -0.387 1.00 80.00 172 SER A CA 1
ATOM 1392 C C . SER A 1 172 ? -13.557 19.149 1.111 1.00 80.00 172 SER A C 1
ATOM 1394 O O . SER A 1 172 ? -12.629 19.658 1.736 1.00 80.00 172 SER A O 1
ATOM 1396 N N . LYS A 1 173 ? -14.642 18.698 1.746 1.00 79.81 173 LYS A N 1
ATOM 1397 C CA . LYS A 1 173 ? -14.757 18.741 3.217 1.00 79.81 173 LYS A CA 1
ATOM 1398 C C . LYS A 1 173 ? -13.686 17.896 3.930 1.00 79.81 173 LYS A C 1
ATOM 1400 O O . LYS A 1 173 ? -13.466 18.070 5.124 1.00 79.81 173 LYS A O 1
ATOM 1405 N N . TYR A 1 174 ? -13.036 16.991 3.198 1.00 79.06 174 TYR A N 1
ATOM 1406 C CA . TYR A 1 174 ? -11.982 16.108 3.691 1.00 79.06 174 TYR A CA 1
ATOM 1407 C C . TYR A 1 174 ? -10.566 16.624 3.405 1.00 79.06 174 TYR A C 1
ATOM 1409 O O . TYR A 1 174 ? -9.605 16.027 3.876 1.00 79.06 174 TYR A O 1
ATOM 1417 N N . SER A 1 175 ? -10.403 17.746 2.693 1.00 79.38 175 SER A N 1
ATOM 1418 C CA . SER A 1 175 ? -9.086 18.244 2.265 1.00 79.38 175 SER A CA 1
ATOM 1419 C C . SER A 1 175 ? -8.263 18.895 3.385 1.00 79.38 175 SER A C 1
ATOM 1421 O O . SER A 1 175 ? -7.285 19.588 3.111 1.00 79.38 175 SER A O 1
ATOM 1423 N N . THR A 1 176 ? -8.655 18.741 4.655 1.00 79.44 176 THR A N 1
ATOM 1424 C CA . THR A 1 176 ? -7.847 19.260 5.764 1.00 79.44 176 THR A CA 1
ATOM 1425 C C . THR A 1 176 ? -6.516 18.499 5.815 1.00 79.44 176 THR A C 1
ATOM 1427 O O . THR A 1 176 ? -6.554 17.266 5.769 1.00 79.44 176 THR A O 1
ATOM 1430 N N . PRO A 1 177 ? -5.360 19.177 5.978 1.00 74.06 177 PRO A N 1
ATOM 1431 C CA . PRO A 1 177 ? -4.053 18.514 5.987 1.00 74.06 177 PRO A CA 1
ATOM 1432 C C . PRO A 1 177 ? -3.979 17.350 6.978 1.00 74.06 177 PRO A C 1
ATOM 1434 O O . PRO A 1 177 ? -3.510 16.270 6.642 1.00 74.06 177 PRO A O 1
ATOM 1437 N N . LYS A 1 178 ? -4.556 17.524 8.175 1.00 75.94 178 LYS A N 1
ATOM 1438 C CA . LYS A 1 178 ? -4.626 16.469 9.195 1.00 75.94 178 LYS A CA 1
ATOM 1439 C C . LYS A 1 178 ? -5.300 15.190 8.679 1.00 75.94 178 LYS A C 1
ATOM 1441 O O . LYS A 1 178 ? -4.814 14.103 8.960 1.00 75.94 178 LYS A O 1
ATOM 1446 N N . HIS A 1 179 ? -6.414 15.315 7.956 1.00 79.75 179 HIS A N 1
ATOM 1447 C CA . HIS A 1 179 ? -7.172 14.166 7.454 1.00 79.75 179 HIS A CA 1
ATOM 1448 C C . HIS A 1 179 ? -6.434 13.498 6.287 1.00 79.75 179 HIS A C 1
ATOM 1450 O O . HIS A 1 179 ? -6.213 12.292 6.312 1.00 79.75 179 HIS A O 1
ATOM 1456 N N . VAL A 1 180 ? -5.986 14.287 5.307 1.00 82.25 180 VAL A N 1
ATOM 1457 C CA . VAL A 1 180 ? -5.279 13.787 4.118 1.00 82.25 180 VAL A CA 1
ATOM 1458 C C . VAL A 1 180 ? -3.994 13.049 4.498 1.00 82.25 180 VAL A C 1
ATOM 1460 O O . VAL A 1 180 ? -3.750 11.940 4.027 1.00 82.25 180 VAL A O 1
ATOM 1463 N N . PHE A 1 181 ? -3.195 13.626 5.396 1.00 79.94 181 PHE A N 1
ATOM 1464 C CA . PHE A 1 181 ? -1.919 13.039 5.793 1.00 79.94 181 PHE A CA 1
ATOM 1465 C C . PHE A 1 181 ? -2.080 11.788 6.661 1.00 79.94 181 PHE A C 1
ATOM 1467 O O . PHE A 1 181 ? -1.325 10.830 6.512 1.00 79.94 181 PHE A O 1
ATOM 1474 N N . HIS A 1 182 ? -3.109 11.746 7.505 1.00 77.81 182 HIS A N 1
ATOM 1475 C CA . HIS A 1 182 ? -3.473 10.528 8.221 1.00 77.81 182 HIS A CA 1
ATOM 1476 C C . HIS A 1 182 ? -3.896 9.400 7.263 1.00 77.81 182 HIS A C 1
ATOM 1478 O O . HIS A 1 182 ? -3.444 8.267 7.426 1.00 77.81 182 HIS A O 1
ATOM 1484 N N . CYS A 1 183 ? -4.703 9.701 6.236 1.00 84.12 183 CYS A N 1
ATOM 1485 C CA . CYS A 1 183 ? -5.095 8.717 5.224 1.00 84.12 183 CYS A CA 1
ATOM 1486 C C . CYS A 1 183 ? -3.887 8.140 4.479 1.00 84.12 183 CYS A C 1
ATOM 1488 O O . CYS A 1 183 ? -3.795 6.925 4.312 1.00 84.12 183 CYS A O 1
ATOM 1490 N N . LEU A 1 184 ? -2.949 8.995 4.061 1.00 81.38 184 LEU A N 1
ATOM 1491 C CA . LEU A 1 184 ? -1.709 8.555 3.420 1.00 81.38 184 LEU A CA 1
ATOM 1492 C C . LEU A 1 184 ? -0.888 7.638 4.341 1.00 81.38 184 LEU A C 1
ATOM 1494 O O . LEU A 1 184 ? -0.396 6.609 3.880 1.00 81.38 184 LEU A O 1
ATOM 1498 N N . ASP A 1 185 ? -0.781 7.950 5.637 1.00 78.75 185 ASP A N 1
ATOM 1499 C CA . ASP A 1 185 ? -0.040 7.101 6.578 1.00 78.75 185 ASP A CA 1
ATOM 1500 C C . ASP A 1 185 ? -0.718 5.741 6.803 1.00 78.75 185 ASP A C 1
ATOM 1502 O O . ASP A 1 185 ? -0.042 4.717 6.758 1.00 78.75 185 ASP A O 1
ATOM 1506 N N . ILE A 1 186 ? -2.045 5.688 6.971 1.00 79.25 186 ILE A N 1
ATOM 1507 C CA . ILE A 1 186 ? -2.772 4.412 7.129 1.00 79.25 186 ILE A CA 1
ATOM 1508 C C . ILE A 1 186 ? -2.575 3.504 5.913 1.00 79.25 186 ILE A C 1
ATOM 1510 O O . ILE A 1 186 ? -2.309 2.310 6.064 1.00 79.25 186 ILE A O 1
ATOM 1514 N N . ILE A 1 187 ? -2.677 4.064 4.707 1.00 85.06 187 ILE A N 1
ATOM 1515 C CA . ILE A 1 187 ? -2.489 3.317 3.461 1.00 85.06 187 ILE A CA 1
ATOM 1516 C C . ILE A 1 187 ? -1.049 2.805 3.359 1.00 85.06 187 ILE A C 1
ATOM 1518 O O . ILE A 1 187 ? -0.833 1.624 3.080 1.00 85.06 187 ILE A O 1
ATOM 1522 N N . ARG A 1 188 ? -0.066 3.663 3.657 1.00 83.38 188 ARG A N 1
ATOM 1523 C CA . ARG A 1 188 ? 1.354 3.295 3.696 1.00 83.38 188 ARG A CA 1
ATOM 1524 C C . ARG A 1 188 ? 1.586 2.128 4.647 1.00 83.38 188 ARG A C 1
ATOM 1526 O O . ARG A 1 188 ? 2.238 1.159 4.279 1.00 83.38 188 ARG A O 1
ATOM 1533 N N . GLN A 1 189 ? 1.058 2.201 5.864 1.00 77.38 189 GLN A N 1
ATOM 1534 C CA . GLN A 1 189 ? 1.227 1.149 6.861 1.00 77.38 189 GLN A CA 1
ATOM 1535 C C . GLN A 1 189 ? 0.597 -0.180 6.425 1.00 77.38 189 GLN A C 1
ATOM 1537 O O . GLN A 1 189 ? 1.225 -1.224 6.604 1.00 77.38 189 GLN A O 1
ATOM 1542 N N . GLY A 1 190 ? -0.586 -0.139 5.802 1.00 80.88 190 GLY A N 1
ATOM 1543 C CA . GLY A 1 190 ? -1.225 -1.316 5.209 1.00 80.88 190 GLY A CA 1
ATOM 1544 C C . GLY A 1 190 ? -0.350 -1.970 4.141 1.00 80.88 190 GLY A C 1
ATOM 1545 O O . GLY A 1 190 ? -0.062 -3.163 4.232 1.00 80.88 190 GLY A O 1
ATOM 1546 N N . ILE A 1 191 ? 0.167 -1.173 3.198 1.00 82.81 191 ILE A N 1
ATOM 1547 C CA . ILE A 1 191 ? 1.085 -1.640 2.146 1.00 82.81 191 ILE A CA 1
ATOM 1548 C C . ILE A 1 191 ? 2.371 -2.214 2.751 1.00 82.81 191 ILE A C 1
ATOM 1550 O O . ILE A 1 191 ? 2.846 -3.253 2.315 1.00 82.81 191 ILE A O 1
ATOM 1554 N N . LEU A 1 192 ? 2.957 -1.588 3.771 1.00 80.00 192 LEU A N 1
ATOM 1555 C CA . LEU A 1 192 ? 4.192 -2.100 4.375 1.00 80.00 192 LEU A CA 1
ATOM 1556 C C . LEU A 1 192 ? 3.956 -3.386 5.171 1.00 80.00 192 LEU A C 1
ATOM 1558 O O . LEU A 1 192 ? 4.816 -4.266 5.182 1.00 80.00 192 LEU A O 1
ATOM 1562 N N . CYS A 1 193 ? 2.804 -3.508 5.835 1.00 77.75 193 CYS A N 1
ATOM 1563 C CA . CYS A 1 193 ? 2.505 -4.675 6.650 1.00 77.75 193 CYS A CA 1
ATOM 1564 C C . CYS A 1 193 ? 2.093 -5.885 5.803 1.00 77.75 193 CYS A C 1
ATOM 1566 O O . CYS A 1 193 ? 2.612 -6.991 5.989 1.00 77.75 193 CYS A O 1
ATOM 1568 N N . ALA A 1 194 ? 1.185 -5.667 4.855 1.00 80.25 194 ALA A N 1
ATOM 1569 C CA . ALA A 1 194 ? 0.623 -6.686 3.978 1.00 80.25 194 ALA A CA 1
ATOM 1570 C C . ALA A 1 194 ? 1.276 -6.684 2.586 1.00 80.25 194 ALA A C 1
ATOM 1572 O O . ALA A 1 194 ? 0.668 -7.141 1.625 1.00 80.25 194 ALA A O 1
ATOM 1573 N N . GLY A 1 195 ? 2.514 -6.187 2.480 1.00 74.19 195 GLY A N 1
ATOM 1574 C CA . GLY A 1 195 ? 3.168 -5.892 1.207 1.00 74.19 195 GLY A CA 1
ATOM 1575 C C . GLY A 1 195 ? 3.017 -6.973 0.157 1.00 74.19 195 GLY A C 1
ATOM 1576 O O . GLY A 1 195 ? 3.320 -8.143 0.393 1.00 74.19 195 GLY A O 1
ATOM 1577 N N . ASP A 1 196 ? 2.555 -6.570 -1.018 1.00 71.81 196 ASP A N 1
ATOM 1578 C CA . ASP A 1 196 ? 2.375 -7.502 -2.109 1.00 71.81 196 ASP A CA 1
ATOM 1579 C C . ASP A 1 196 ? 3.736 -7.944 -2.657 1.00 71.81 196 ASP A C 1
ATOM 1581 O O . ASP A 1 196 ? 4.436 -7.221 -3.366 1.00 71.81 196 ASP A O 1
ATOM 1585 N N . THR A 1 197 ? 4.151 -9.146 -2.269 1.00 67.12 197 THR A N 1
ATOM 1586 C CA . THR A 1 197 ? 5.378 -9.769 -2.772 1.00 67.12 197 THR A CA 1
ATOM 1587 C C . THR A 1 197 ? 5.109 -10.633 -3.992 1.00 67.12 197 THR A C 1
ATOM 1589 O O . THR A 1 197 ? 5.991 -11.396 -4.389 1.00 67.12 197 THR A O 1
ATOM 1592 N N . THR A 1 198 ? 3.898 -10.591 -4.555 1.00 63.09 198 THR A N 1
ATOM 1593 C CA . THR A 1 198 ? 3.647 -11.252 -5.824 1.00 63.09 198 THR A CA 1
ATOM 1594 C C . THR A 1 198 ? 4.413 -10.487 -6.897 1.00 63.09 198 THR A C 1
ATOM 1596 O O . THR A 1 198 ? 4.069 -9.401 -7.329 1.00 63.09 198 THR A O 1
ATOM 1599 N N . LEU A 1 199 ? 5.515 -11.071 -7.344 1.00 59.75 199 LEU A N 1
ATOM 1600 C CA . LEU A 1 199 ? 5.808 -11.044 -8.763 1.00 59.75 199 LEU A CA 1
ATOM 1601 C C . LEU A 1 199 ? 4.873 -12.114 -9.287 1.00 59.75 199 LEU A C 1
ATOM 1603 O O . LEU A 1 199 ? 5.181 -13.272 -9.060 1.00 59.75 199 LEU A O 1
ATOM 1607 N N . THR A 1 200 ? 3.664 -11.755 -9.718 1.00 45.69 200 THR A N 1
ATOM 1608 C CA . THR A 1 200 ? 2.645 -12.680 -10.269 1.00 45.69 200 THR A CA 1
ATOM 1609 C C . THR A 1 200 ? 2.761 -14.172 -9.834 1.00 45.69 200 THR A C 1
ATOM 1611 O O . THR A 1 200 ? 2.938 -15.082 -10.623 1.00 45.69 200 THR A O 1
ATOM 1614 N N . PHE A 1 201 ? 2.582 -14.414 -8.529 1.00 38.66 201 PHE A N 1
ATOM 1615 C CA . PHE A 1 201 ? 2.617 -15.698 -7.797 1.00 38.66 201 PHE A CA 1
ATOM 1616 C C . PHE A 1 201 ? 3.955 -16.463 -7.655 1.00 38.66 201 PHE A C 1
ATOM 1618 O O . PHE A 1 201 ? 4.659 -16.778 -8.601 1.00 38.66 201 PHE A O 1
ATOM 1625 N N . GLY A 1 202 ? 4.264 -16.870 -6.416 1.00 33.66 202 GLY A N 1
ATOM 1626 C CA . GLY A 1 202 ? 5.357 -17.791 -6.090 1.00 33.66 202 GLY A CA 1
ATOM 1627 C C . GLY A 1 202 ? 5.326 -18.238 -4.623 1.00 33.66 202 GLY A C 1
ATOM 1628 O O . GLY A 1 202 ? 5.127 -17.420 -3.727 1.00 33.66 202 GLY A O 1
ATOM 1629 N N . HIS A 1 203 ? 5.491 -19.547 -4.399 1.00 41.34 203 HIS A N 1
ATOM 1630 C CA . HIS A 1 203 ? 5.539 -20.217 -3.091 1.00 41.34 203 HIS A CA 1
ATOM 1631 C C . HIS A 1 203 ? 6.703 -19.743 -2.198 1.00 41.34 203 HIS A C 1
ATOM 1633 O O . HIS A 1 203 ? 7.670 -19.158 -2.683 1.00 41.34 203 HIS A O 1
ATOM 1639 N N . GLU A 1 204 ? 6.599 -20.030 -0.891 1.00 45.44 204 GLU A N 1
ATOM 164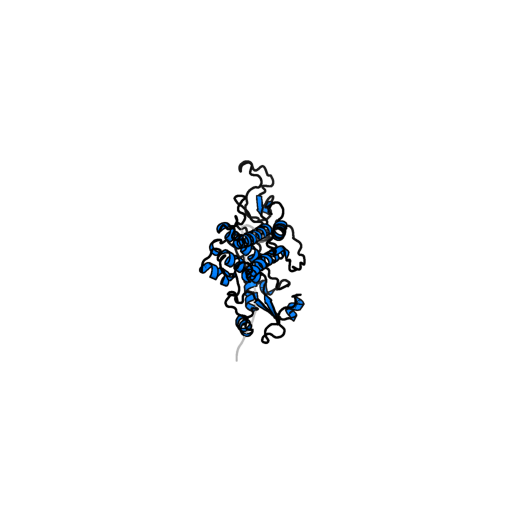0 C CA . GLU A 1 204 ? 7.613 -19.751 0.138 1.00 45.44 204 GLU A CA 1
ATOM 1641 C C . GLU A 1 204 ? 9.030 -20.133 -0.334 1.00 45.44 204 GLU A C 1
ATOM 1643 O O . GLU A 1 204 ? 9.335 -21.303 -0.555 1.00 45.44 204 GLU A O 1
ATOM 1648 N N . ASN A 1 205 ? 9.898 -19.130 -0.499 1.00 49.84 205 ASN A N 1
ATOM 1649 C CA . ASN A 1 205 ? 11.317 -19.325 -0.791 1.00 49.84 205 ASN A CA 1
ATOM 1650 C C . ASN A 1 205 ? 12.105 -19.447 0.523 1.00 49.84 205 ASN A C 1
ATOM 1652 O O . ASN A 1 205 ? 12.110 -18.519 1.336 1.00 49.84 205 ASN A O 1
ATOM 1656 N N . ASP A 1 206 ? 12.868 -20.533 0.669 1.00 53.72 206 ASP A N 1
ATOM 1657 C CA . ASP A 1 206 ? 13.740 -20.796 1.827 1.00 53.72 206 ASP A CA 1
ATOM 1658 C C . ASP A 1 206 ? 14.839 -19.732 2.048 1.00 53.72 206 ASP A C 1
ATOM 1660 O O . ASP A 1 206 ? 15.377 -19.604 3.150 1.00 53.72 206 ASP A O 1
ATOM 1664 N N . GLU A 1 207 ? 15.167 -18.918 1.036 1.00 57.59 207 GLU A N 1
ATOM 1665 C CA . GLU A 1 207 ? 16.217 -17.889 1.121 1.00 57.59 207 GLU A CA 1
ATOM 1666 C C . GLU A 1 207 ? 15.879 -16.709 2.049 1.00 57.59 207 GLU A C 1
ATOM 1668 O O . GLU A 1 207 ? 16.789 -16.022 2.534 1.00 57.59 207 GLU A O 1
ATOM 1673 N N . LEU A 1 208 ? 14.587 -16.462 2.299 1.00 56.50 208 LEU A N 1
ATOM 1674 C CA . LEU A 1 208 ? 14.111 -15.336 3.110 1.00 56.50 208 LEU A CA 1
ATOM 1675 C C . LEU A 1 208 ? 13.988 -15.683 4.601 1.00 56.50 208 LEU A C 1
ATOM 1677 O O . LEU A 1 208 ? 13.930 -14.776 5.427 1.00 56.50 208 LEU A O 1
ATOM 1681 N N . ASN A 1 209 ? 14.074 -16.967 4.968 1.00 54.41 209 ASN A N 1
ATOM 1682 C CA . ASN A 1 209 ? 13.934 -17.451 6.350 1.00 54.41 209 ASN A CA 1
ATOM 1683 C C . ASN A 1 209 ? 15.003 -16.914 7.324 1.00 54.41 209 ASN A C 1
ATOM 1685 O O . ASN A 1 209 ? 14.839 -17.001 8.540 1.00 54.41 209 ASN A O 1
ATOM 1689 N N . LYS A 1 210 ? 16.096 -16.333 6.811 1.00 57.47 210 LYS A N 1
ATOM 1690 C CA . LYS A 1 210 ? 17.139 -15.666 7.614 1.00 57.47 210 LYS A CA 1
ATOM 1691 C C . LYS A 1 210 ? 16.733 -14.280 8.136 1.00 57.47 210 LYS A C 1
ATOM 1693 O O . LYS A 1 210 ? 17.422 -13.737 8.996 1.00 57.47 210 LYS A O 1
ATOM 1698 N N . PHE A 1 211 ? 15.642 -13.714 7.622 1.00 56.47 211 PHE A N 1
ATOM 1699 C CA . PHE A 1 211 ? 15.104 -12.412 8.002 1.00 56.47 211 PHE A CA 1
ATOM 1700 C C . PHE A 1 211 ? 13.781 -12.633 8.736 1.00 56.47 211 PHE A C 1
ATOM 1702 O O . PHE A 1 211 ? 12.721 -12.721 8.129 1.00 56.47 211 PHE A O 1
ATOM 1709 N N . ASN A 1 212 ? 13.856 -12.831 10.050 1.00 51.38 212 ASN A N 1
ATOM 1710 C CA . ASN A 1 212 ? 12.664 -12.993 10.880 1.00 51.38 212 ASN A CA 1
ATOM 1711 C C . ASN A 1 212 ? 12.790 -12.100 12.117 1.00 51.38 212 ASN A C 1
ATOM 1713 O O . ASN A 1 212 ? 12.808 -12.564 13.259 1.00 51.38 212 ASN A O 1
ATOM 1717 N N . THR A 1 213 ? 12.985 -10.801 11.869 1.00 53.34 213 THR A N 1
ATOM 1718 C CA . THR A 1 213 ? 13.221 -9.817 12.931 1.00 53.34 213 THR A CA 1
ATOM 1719 C C . THR A 1 213 ? 11.933 -9.045 13.203 1.00 53.34 213 THR A C 1
ATOM 1721 O O . THR A 1 213 ? 11.383 -8.446 12.277 1.00 53.34 213 THR A O 1
ATOM 1724 N N . PRO A 1 214 ? 11.436 -9.008 14.453 1.00 48.06 214 PRO A N 1
ATOM 1725 C CA . PRO A 1 214 ? 10.284 -8.187 14.795 1.00 48.06 214 PRO A CA 1
ATOM 1726 C C . PRO A 1 214 ? 10.565 -6.717 14.472 1.00 48.06 214 PRO A C 1
ATOM 1728 O O . PRO A 1 214 ? 11.520 -6.140 14.991 1.00 48.06 214 PRO A O 1
ATOM 1731 N N . THR A 1 215 ? 9.729 -6.116 13.628 1.00 50.44 215 THR A N 1
ATOM 1732 C CA . THR A 1 215 ? 9.770 -4.681 13.330 1.00 50.44 215 THR A CA 1
ATOM 1733 C C . THR A 1 215 ? 8.541 -4.022 13.937 1.00 50.44 215 THR A C 1
ATOM 1735 O O . THR A 1 215 ? 7.422 -4.499 13.751 1.00 50.44 215 THR A O 1
ATOM 1738 N N . THR A 1 216 ? 8.742 -2.934 14.677 1.00 50.62 216 THR A N 1
ATOM 1739 C CA . THR A 1 216 ? 7.641 -2.117 15.192 1.00 50.62 216 THR A CA 1
ATOM 1740 C C . THR A 1 216 ? 7.367 -1.002 14.196 1.00 50.62 216 THR A C 1
ATOM 1742 O O . THR A 1 216 ? 8.219 -0.139 13.991 1.00 50.62 216 THR A O 1
ATOM 1745 N N . PHE A 1 217 ? 6.180 -1.005 13.598 1.00 48.78 217 PHE A N 1
ATOM 1746 C CA . PHE A 1 217 ? 5.686 0.140 12.843 1.00 48.78 217 PHE A CA 1
ATOM 1747 C C . PHE A 1 217 ? 5.089 1.146 13.829 1.00 48.78 217 PHE A C 1
ATOM 1749 O O . PHE A 1 217 ? 4.210 0.803 14.618 1.00 48.78 217 PHE A O 1
ATOM 1756 N N . LEU A 1 218 ? 5.610 2.370 13.818 1.00 52.88 218 LEU A N 1
ATOM 1757 C CA . LEU A 1 218 ? 5.017 3.502 14.521 1.00 52.88 218 LEU A CA 1
ATOM 1758 C C . LEU A 1 218 ? 4.295 4.359 13.482 1.00 52.88 218 LEU A C 1
ATOM 1760 O O . LEU A 1 218 ? 4.859 4.609 12.409 1.00 52.88 218 LEU A O 1
ATOM 1764 N N . SER A 1 219 ? 3.081 4.817 13.799 1.00 56.75 219 SER A N 1
ATOM 1765 C CA . SER A 1 219 ? 2.499 5.950 13.086 1.00 56.75 219 SER A CA 1
ATOM 1766 C C . SER A 1 219 ? 3.466 7.106 13.216 1.00 56.75 219 SER A C 1
ATOM 1768 O O . SER A 1 219 ? 3.967 7.416 14.299 1.00 56.75 219 SER A O 1
ATOM 1770 N N . ASN A 1 220 ? 3.764 7.720 12.084 1.00 62.94 220 ASN A N 1
ATOM 1771 C CA . ASN A 1 220 ? 4.605 8.894 12.069 1.00 62.94 220 ASN A CA 1
ATOM 1772 C C . ASN A 1 220 ? 3.995 9.892 11.090 1.00 62.94 220 ASN A C 1
ATOM 1774 O O . ASN A 1 220 ? 4.442 9.991 9.948 1.00 62.94 220 ASN A O 1
ATOM 1778 N N . PRO A 1 221 ? 2.937 10.603 11.516 1.00 62.44 221 PRO A N 1
ATOM 1779 C CA . PRO A 1 221 ? 2.275 11.582 10.669 1.00 62.44 221 PRO A CA 1
ATOM 1780 C C . PRO A 1 221 ? 3.209 12.727 10.260 1.00 62.44 221 PRO A C 1
ATOM 1782 O O . PRO A 1 221 ? 2.901 13.406 9.289 1.00 62.44 221 PRO A O 1
ATOM 1785 N N . ASP A 1 222 ? 4.353 12.921 10.926 1.00 67.19 222 ASP A N 1
ATOM 1786 C CA . ASP A 1 222 ? 5.306 13.992 10.616 1.00 67.19 222 ASP A CA 1
ATOM 1787 C C . ASP A 1 222 ? 6.081 13.751 9.307 1.00 67.19 222 ASP A C 1
ATOM 1789 O O . ASP A 1 222 ? 6.591 14.705 8.721 1.00 67.19 222 ASP A O 1
ATOM 1793 N N . ILE A 1 223 ? 6.115 12.511 8.792 1.00 65.62 223 ILE A N 1
ATOM 1794 C CA . ILE A 1 223 ? 6.792 12.187 7.518 1.00 65.62 223 ILE A CA 1
ATOM 1795 C C . ILE A 1 223 ? 5.917 12.430 6.286 1.00 65.62 223 ILE A C 1
ATOM 1797 O O . ILE A 1 223 ? 6.361 12.235 5.159 1.00 65.62 223 ILE A O 1
ATOM 1801 N N . VAL A 1 224 ? 4.644 12.769 6.480 1.00 68.19 224 VAL A N 1
ATOM 1802 C CA . VAL A 1 224 ? 3.664 12.886 5.396 1.00 68.19 224 VAL A CA 1
ATOM 1803 C C . VAL A 1 224 ? 3.543 14.311 4.833 1.00 68.19 224 VAL A C 1
ATOM 1805 O O . VAL A 1 224 ? 3.473 14.424 3.607 1.00 68.19 224 VAL A O 1
ATOM 1808 N N . PRO A 1 225 ? 3.556 15.388 5.652 1.00 74.56 225 PRO A N 1
ATOM 1809 C CA . PRO A 1 225 ? 3.535 16.763 5.165 1.00 74.56 225 PRO A CA 1
ATOM 1810 C C . PRO A 1 225 ? 4.622 17.074 4.132 1.00 74.56 225 PRO A C 1
ATOM 1812 O O . PRO A 1 225 ? 5.664 16.416 4.079 1.00 74.56 225 PRO A O 1
ATOM 1815 N N . GLU A 1 226 ? 4.386 18.115 3.339 1.00 75.81 226 GLU A N 1
ATOM 1816 C CA . GLU A 1 226 ? 5.359 18.667 2.393 1.00 75.81 226 GLU A CA 1
ATOM 1817 C C . GLU A 1 226 ? 6.611 19.174 3.130 1.00 75.81 226 GLU A C 1
ATOM 1819 O O . GLU A 1 226 ? 6.527 20.038 4.008 1.00 75.81 226 GLU A O 1
ATOM 1824 N N . SER A 1 227 ? 7.771 18.609 2.792 1.00 78.50 227 SER A N 1
ATOM 1825 C CA . SER A 1 227 ? 9.094 19.121 3.159 1.00 78.50 227 SER A CA 1
ATOM 1826 C C . SER A 1 227 ? 10.175 18.402 2.353 1.00 78.50 227 SER A C 1
ATOM 1828 O O . SER A 1 227 ? 10.020 17.222 2.040 1.00 78.50 227 SER A O 1
ATOM 1830 N N . ASP A 1 228 ? 11.311 19.066 2.114 1.00 79.81 228 ASP A N 1
ATOM 1831 C CA . ASP A 1 228 ? 12.451 18.461 1.404 1.00 79.81 228 ASP A CA 1
ATOM 1832 C C . ASP A 1 228 ? 12.900 17.133 2.041 1.00 79.81 228 ASP A C 1
ATOM 1834 O O . ASP A 1 228 ? 13.254 16.178 1.348 1.00 79.81 228 ASP A O 1
ATOM 1838 N N . GLU A 1 229 ? 12.888 17.063 3.376 1.00 79.44 229 GLU A N 1
ATOM 1839 C CA . GLU A 1 229 ? 13.267 15.865 4.128 1.00 79.44 229 GLU A CA 1
ATOM 1840 C C . GLU A 1 229 ? 12.275 14.719 3.897 1.00 79.44 229 GLU A C 1
ATOM 1842 O O . GLU A 1 229 ? 12.691 13.583 3.652 1.00 79.44 229 GLU A O 1
ATOM 1847 N N . ASN A 1 230 ? 10.976 15.019 3.898 1.00 76.19 230 ASN A N 1
ATOM 1848 C CA . ASN A 1 230 ? 9.932 14.030 3.659 1.00 76.19 230 ASN A CA 1
ATOM 1849 C C . ASN A 1 230 ? 9.935 13.550 2.208 1.00 76.19 230 ASN A C 1
ATOM 1851 O O . ASN A 1 230 ? 9.866 12.347 1.974 1.00 76.19 230 ASN A O 1
ATOM 1855 N N . ASP A 1 231 ? 10.115 14.443 1.239 1.00 76.62 231 ASP A N 1
ATOM 1856 C CA . ASP A 1 231 ? 10.205 14.065 -0.175 1.00 76.62 231 ASP A CA 1
ATOM 1857 C C . ASP A 1 231 ? 11.423 13.161 -0.420 1.00 76.62 231 ASP A C 1
ATOM 1859 O O . ASP A 1 231 ? 11.378 12.192 -1.179 1.00 76.62 231 ASP A O 1
ATOM 1863 N N . ILE A 1 232 ? 12.546 13.426 0.259 1.00 78.69 232 ILE A N 1
ATOM 1864 C CA . ILE A 1 232 ? 13.703 12.522 0.244 1.00 78.69 232 ILE A CA 1
ATOM 1865 C C . ILE A 1 232 ? 13.345 11.182 0.888 1.00 78.69 232 ILE A C 1
ATOM 1867 O O . ILE A 1 232 ? 13.678 10.134 0.331 1.00 78.69 232 ILE A O 1
ATOM 1871 N N . TYR A 1 233 ? 12.677 11.186 2.038 1.00 77.31 233 TYR A N 1
ATOM 1872 C CA . TYR A 1 233 ? 12.294 9.966 2.737 1.00 77.31 233 TYR A CA 1
ATOM 1873 C C . TYR A 1 233 ? 11.382 9.072 1.884 1.00 77.31 233 TYR A C 1
ATOM 1875 O O . TYR A 1 233 ? 11.688 7.891 1.705 1.00 77.31 233 TYR A O 1
ATOM 1883 N N . TRP A 1 234 ? 10.320 9.618 1.297 1.00 75.75 234 TRP A N 1
ATOM 1884 C CA . TRP A 1 234 ? 9.395 8.859 0.457 1.00 75.75 234 TRP A CA 1
ATOM 1885 C C . TRP A 1 234 ? 10.044 8.377 -0.845 1.00 75.75 234 TRP A C 1
ATOM 1887 O O . TRP A 1 234 ? 9.892 7.210 -1.217 1.00 75.75 234 TRP A O 1
ATOM 1897 N N . ARG A 1 235 ? 10.880 9.195 -1.497 1.00 73.31 235 ARG A N 1
ATOM 1898 C CA . ARG A 1 235 ? 11.586 8.752 -2.712 1.00 73.31 235 ARG A CA 1
ATOM 1899 C C . ARG A 1 235 ? 12.671 7.712 -2.445 1.00 73.31 235 ARG A C 1
ATOM 1901 O O . ARG A 1 235 ? 12.834 6.790 -3.239 1.00 73.31 235 ARG A O 1
ATOM 1908 N N . VAL A 1 236 ? 13.436 7.856 -1.362 1.00 73.62 236 VAL A N 1
ATOM 1909 C CA . VAL A 1 236 ? 14.681 7.091 -1.148 1.00 73.62 236 VAL A CA 1
ATOM 1910 C C . VAL A 1 236 ? 14.518 5.955 -0.145 1.00 73.62 236 VAL A C 1
ATOM 1912 O O . VAL A 1 236 ? 15.156 4.917 -0.295 1.00 73.62 236 VAL A O 1
ATOM 1915 N N . SER A 1 237 ? 13.696 6.137 0.887 1.00 73.62 237 SER A N 1
ATOM 1916 C CA . SER A 1 237 ? 13.586 5.180 1.997 1.00 73.62 237 SER A CA 1
ATOM 1917 C C . SER A 1 237 ? 12.447 4.179 1.812 1.00 73.62 237 SER A C 1
ATOM 1919 O O . SER A 1 237 ? 12.527 3.081 2.356 1.00 73.62 237 SER A O 1
ATOM 1921 N N . MET A 1 238 ? 11.415 4.520 1.030 1.00 75.81 238 MET A N 1
ATOM 1922 C CA . MET A 1 238 ? 10.297 3.609 0.727 1.00 75.81 238 MET A CA 1
ATOM 1923 C C . MET A 1 238 ? 10.552 2.702 -0.479 1.00 75.81 238 MET A C 1
ATOM 1925 O O . MET A 1 238 ? 9.838 1.721 -0.671 1.00 75.81 238 MET A O 1
ATOM 1929 N N . HIS A 1 239 ? 11.579 2.990 -1.279 1.00 76.75 239 HIS A N 1
ATOM 1930 C CA . HIS A 1 239 ? 11.868 2.260 -2.508 1.00 76.75 239 HIS A CA 1
ATOM 1931 C C . HIS A 1 239 ? 13.304 1.726 -2.497 1.00 76.75 239 HIS A C 1
ATOM 1933 O O . HIS A 1 239 ? 14.236 2.466 -2.173 1.00 76.75 239 HIS A O 1
ATOM 1939 N N . PRO A 1 240 ? 13.548 0.464 -2.895 1.00 75.38 240 PRO A N 1
ATOM 1940 C CA . PRO A 1 240 ? 14.899 0.016 -3.174 1.00 75.38 240 PRO A CA 1
ATOM 1941 C C . PRO A 1 240 ? 15.457 0.799 -4.363 1.00 75.38 240 PRO A C 1
ATOM 1943 O O . PRO A 1 240 ? 14.726 1.212 -5.268 1.00 75.38 240 PRO A O 1
ATOM 1946 N N . LYS A 1 241 ? 16.787 0.925 -4.419 1.00 75.56 241 LYS A N 1
ATOM 1947 C CA . LYS A 1 241 ? 17.470 1.415 -5.624 1.00 75.56 241 LYS A CA 1
ATOM 1948 C C . LYS A 1 241 ? 16.996 0.619 -6.846 1.00 75.56 241 LYS A C 1
ATOM 1950 O O . LYS A 1 241 ? 17.057 -0.610 -6.832 1.00 75.56 241 LYS A O 1
ATOM 1955 N N . GLY A 1 242 ? 16.557 1.325 -7.889 1.00 71.88 242 GLY A N 1
ATOM 1956 C CA . GLY A 1 242 ? 15.947 0.730 -9.084 1.00 71.88 242 GLY A CA 1
ATOM 1957 C C . GLY A 1 242 ? 14.415 0.630 -9.043 1.00 71.88 242 GLY A C 1
ATOM 1958 O O . GLY A 1 242 ? 13.837 -0.008 -9.919 1.00 71.88 242 GLY A O 1
ATOM 1959 N N . GLY A 1 243 ? 13.748 1.219 -8.040 1.00 74.00 243 GLY A N 1
ATOM 1960 C CA . GLY A 1 243 ? 12.286 1.394 -8.016 1.00 74.00 243 GLY A CA 1
ATOM 1961 C C . GLY A 1 243 ? 11.484 0.093 -7.900 1.00 74.00 243 GLY A C 1
ATOM 1962 O O . GLY A 1 243 ? 10.301 0.052 -8.226 1.00 74.00 243 GLY A O 1
ATOM 1963 N N . GLY A 1 244 ? 12.139 -0.993 -7.485 1.00 76.62 244 GLY A N 1
ATOM 1964 C CA . GLY A 1 244 ? 11.529 -2.318 -7.404 1.00 76.62 244 GLY A CA 1
ATOM 1965 C C . GLY A 1 244 ? 11.458 -3.082 -8.727 1.00 76.62 244 GLY A C 1
ATOM 1966 O O . GLY A 1 244 ? 10.836 -4.141 -8.770 1.00 76.62 244 GLY A O 1
ATOM 1967 N N . VAL A 1 245 ? 12.086 -2.574 -9.794 1.00 82.00 245 VAL A N 1
ATOM 1968 C CA . VAL A 1 245 ? 12.137 -3.243 -11.099 1.00 82.00 245 VAL A CA 1
ATOM 1969 C C . VAL A 1 245 ? 13.279 -4.258 -11.129 1.00 82.00 245 VAL A C 1
ATOM 1971 O O . VAL A 1 245 ? 14.440 -3.929 -10.864 1.00 82.00 245 VAL A O 1
ATOM 1974 N N . VAL A 1 246 ? 12.949 -5.497 -11.475 1.00 84.56 246 VAL A N 1
ATOM 1975 C CA . VAL A 1 246 ? 13.841 -6.658 -11.451 1.00 84.56 246 VAL A CA 1
ATOM 1976 C C . VAL A 1 246 ? 13.923 -7.331 -12.817 1.00 84.56 246 VAL A C 1
ATOM 1978 O O . VAL A 1 246 ? 13.024 -7.206 -13.647 1.00 84.56 246 VAL A O 1
ATOM 1981 N N . ILE A 1 247 ? 15.011 -8.064 -13.039 1.00 82.56 247 ILE A N 1
ATOM 1982 C CA . ILE A 1 247 ? 15.166 -8.981 -14.170 1.00 82.56 247 ILE A CA 1
ATOM 1983 C C . ILE A 1 247 ? 15.153 -10.400 -13.618 1.00 82.56 247 ILE A C 1
ATOM 1985 O O . ILE A 1 247 ? 15.949 -10.727 -12.737 1.00 82.56 247 ILE A O 1
ATOM 1989 N N . VAL A 1 248 ? 14.281 -11.248 -14.160 1.00 83.69 248 VAL A N 1
ATOM 1990 C CA . VAL A 1 248 ? 14.200 -12.668 -13.789 1.00 83.69 248 VAL A CA 1
ATOM 1991 C C . VAL A 1 248 ? 14.267 -13.554 -15.038 1.00 83.69 248 VAL A C 1
ATOM 1993 O O . VAL A 1 248 ? 13.814 -13.121 -16.100 1.00 83.69 248 VAL A O 1
ATOM 1996 N N . PRO A 1 249 ? 14.822 -14.777 -14.946 1.00 91.62 249 PRO A N 1
ATOM 1997 C CA . PRO A 1 249 ? 14.838 -15.717 -16.067 1.00 91.62 249 PRO A CA 1
ATOM 1998 C C . PRO A 1 249 ? 13.426 -16.098 -16.533 1.00 91.62 249 PRO A C 1
ATOM 2000 O O . PRO A 1 249 ? 12.537 -16.302 -15.705 1.00 91.62 249 PRO A O 1
ATOM 2003 N N . ASP A 1 250 ? 13.233 -16.263 -17.842 1.00 86.50 250 ASP A N 1
ATOM 2004 C CA . ASP A 1 250 ? 11.933 -16.596 -18.444 1.00 86.50 250 ASP A CA 1
ATOM 2005 C C . ASP A 1 250 ? 11.412 -17.966 -17.983 1.00 86.50 250 ASP A C 1
ATOM 2007 O O . ASP A 1 250 ? 10.219 -18.136 -17.747 1.00 86.50 250 ASP A O 1
ATOM 2011 N N . GLU A 1 251 ? 12.306 -18.942 -17.802 1.00 89.12 251 GLU A N 1
ATOM 2012 C CA . GLU A 1 251 ? 11.954 -20.269 -17.280 1.00 89.12 251 GLU A CA 1
ATOM 2013 C C . GLU A 1 251 ? 11.464 -20.180 -15.829 1.00 89.12 251 GLU A C 1
ATOM 2015 O O . GLU A 1 251 ? 10.397 -20.692 -15.500 1.00 89.12 251 GLU A O 1
ATOM 2020 N N . TRP A 1 252 ? 12.185 -19.434 -14.983 1.00 87.31 252 TRP A N 1
ATOM 2021 C CA . TRP A 1 252 ? 11.801 -19.198 -13.588 1.00 87.31 252 TRP A CA 1
ATOM 2022 C C . TRP A 1 252 ? 10.440 -18.501 -13.482 1.00 87.31 252 TRP A C 1
ATOM 2024 O O . TRP A 1 252 ? 9.642 -18.838 -12.602 1.00 87.31 252 TRP A O 1
ATOM 2034 N N . ALA A 1 253 ? 10.183 -17.552 -14.388 1.00 79.50 253 ALA A N 1
ATOM 2035 C CA . ALA A 1 253 ? 8.917 -16.845 -14.518 1.00 79.50 253 ALA A CA 1
ATOM 2036 C C . ALA A 1 253 ? 7.774 -17.790 -14.923 1.00 79.50 253 ALA A C 1
ATOM 2038 O O . ALA A 1 253 ? 6.730 -17.822 -14.273 1.00 79.50 253 ALA A O 1
ATOM 2039 N N . ALA A 1 254 ? 7.990 -18.607 -15.956 1.00 82.06 254 ALA A N 1
ATOM 2040 C CA . ALA A 1 254 ? 6.997 -19.546 -16.466 1.00 82.06 254 ALA A CA 1
ATOM 2041 C C . ALA A 1 254 ? 6.641 -20.642 -15.448 1.00 82.06 254 ALA A C 1
ATOM 2043 O O . ALA A 1 254 ? 5.464 -20.947 -15.267 1.00 82.06 254 ALA A O 1
ATOM 2044 N N . GLU A 1 255 ? 7.630 -21.193 -14.734 1.00 79.94 255 GLU A N 1
ATOM 2045 C CA . GLU A 1 255 ? 7.420 -22.172 -13.652 1.00 79.94 255 GLU A CA 1
ATOM 2046 C C . GLU A 1 255 ? 6.504 -21.648 -12.539 1.00 79.94 255 GLU A C 1
ATOM 2048 O O . GLU A 1 255 ? 5.813 -22.420 -11.874 1.00 79.94 255 GLU A O 1
ATOM 2053 N N . ARG A 1 256 ? 6.523 -20.332 -12.322 1.00 74.56 256 ARG A N 1
ATOM 2054 C CA . ARG A 1 256 ? 5.765 -19.636 -11.278 1.00 74.56 256 ARG A CA 1
ATOM 2055 C C . ARG A 1 256 ? 4.431 -19.083 -11.765 1.00 74.56 256 ARG A C 1
ATOM 2057 O O . ARG A 1 256 ? 3.642 -18.614 -10.955 1.00 74.56 256 ARG A O 1
ATOM 2064 N N . GLY A 1 257 ? 4.144 -19.220 -13.059 1.00 73.19 257 GLY A N 1
ATOM 2065 C CA . GLY A 1 257 ? 2.910 -18.727 -13.656 1.00 73.19 257 GLY A CA 1
ATOM 2066 C C . GLY A 1 257 ? 2.887 -17.211 -13.847 1.00 73.19 257 GLY A C 1
ATOM 2067 O O . GLY A 1 257 ? 1.797 -16.648 -13.940 1.00 73.19 257 GLY A O 1
ATOM 2068 N N . LEU A 1 258 ? 4.055 -16.555 -13.934 1.00 73.25 258 LEU A N 1
ATOM 2069 C CA . LEU A 1 258 ? 4.108 -15.141 -14.306 1.00 73.25 258 LEU A CA 1
ATOM 2070 C C . LEU A 1 258 ? 3.536 -14.948 -15.720 1.00 73.25 258 LEU A C 1
ATOM 2072 O O . LEU A 1 258 ? 3.841 -15.745 -16.616 1.00 73.25 258 LEU A O 1
ATOM 2076 N N . PRO A 1 259 ? 2.732 -13.896 -15.960 1.00 71.44 259 PRO A N 1
ATOM 2077 C CA . PRO A 1 259 ? 2.292 -13.551 -17.293 1.00 71.44 259 PRO A CA 1
ATOM 2078 C C . PRO A 1 259 ? 3.495 -13.092 -18.128 1.00 71.44 259 PRO A C 1
ATOM 2080 O O . PRO A 1 259 ? 4.476 -12.585 -17.579 1.00 71.44 259 PRO A O 1
ATOM 2083 N N . PRO A 1 260 ? 3.421 -13.211 -19.463 1.00 74.56 260 PRO A N 1
ATOM 2084 C CA . PRO A 1 260 ? 4.457 -12.691 -20.344 1.00 74.56 260 PRO A CA 1
ATOM 2085 C C . PRO A 1 260 ? 4.737 -11.207 -20.076 1.00 74.56 260 PRO A C 1
ATOM 2087 O O . PRO A 1 260 ? 3.807 -10.411 -19.947 1.00 74.56 260 PRO A O 1
ATOM 2090 N N . SER A 1 261 ? 6.016 -10.832 -20.053 1.00 78.81 261 SER A N 1
ATOM 2091 C CA . SER A 1 261 ? 6.454 -9.451 -19.840 1.00 78.81 261 SER A CA 1
ATOM 2092 C C . SER A 1 261 ? 7.447 -9.000 -20.915 1.00 78.81 261 SER A C 1
ATOM 2094 O O . SER A 1 261 ? 7.802 -9.747 -21.829 1.00 78.81 261 SER A O 1
ATOM 2096 N N . ALA A 1 262 ? 7.878 -7.742 -20.837 1.00 75.88 262 ALA A N 1
ATOM 2097 C CA . ALA A 1 262 ? 8.889 -7.191 -21.721 1.00 75.88 262 ALA A CA 1
ATOM 2098 C C . ALA A 1 262 ? 10.221 -7.941 -21.558 1.00 75.88 262 ALA A C 1
ATOM 2100 O O . ALA A 1 262 ? 10.738 -8.085 -20.446 1.00 75.88 262 ALA A O 1
ATOM 2101 N N . ALA A 1 263 ? 10.798 -8.360 -22.686 1.00 80.44 263 ALA A N 1
ATOM 2102 C CA . ALA A 1 263 ? 12.115 -8.981 -22.712 1.00 80.44 263 ALA A CA 1
ATOM 2103 C C . ALA A 1 263 ? 13.176 -8.026 -22.144 1.00 80.44 263 ALA A C 1
ATOM 2105 O O . ALA A 1 263 ? 13.195 -6.827 -22.450 1.00 80.44 263 ALA A O 1
ATOM 2106 N N . ALA A 1 264 ? 14.082 -8.573 -21.339 1.00 79.31 264 ALA A N 1
ATOM 2107 C CA . ALA A 1 264 ? 15.214 -7.835 -20.813 1.00 79.31 264 ALA A CA 1
ATOM 2108 C C . ALA A 1 264 ? 16.185 -7.421 -21.943 1.00 79.31 264 ALA A C 1
ATOM 2110 O O . ALA A 1 264 ? 16.151 -7.971 -23.051 1.00 79.31 264 ALA A O 1
ATOM 2111 N N . PRO A 1 265 ? 17.071 -6.436 -21.701 1.00 79.56 265 PRO A N 1
ATOM 2112 C CA . PRO A 1 265 ? 18.078 -6.044 -22.684 1.00 79.56 265 PRO A CA 1
ATOM 2113 C C . PRO A 1 265 ? 18.945 -7.230 -23.134 1.00 79.56 265 PRO A C 1
ATOM 2115 O O . PRO A 1 265 ? 19.139 -8.157 -22.352 1.00 79.56 265 PRO A O 1
ATOM 2118 N N . PRO A 1 266 ? 19.600 -7.166 -24.313 1.00 85.50 266 PRO A N 1
ATOM 2119 C CA . PRO A 1 266 ? 20.430 -8.262 -24.839 1.00 85.50 266 PRO A CA 1
ATOM 2120 C C . PRO A 1 266 ? 21.534 -8.773 -23.898 1.00 85.50 266 PRO A C 1
ATOM 2122 O O . PRO A 1 266 ? 22.014 -9.891 -24.059 1.00 85.50 266 PRO A O 1
ATOM 2125 N N . LYS A 1 267 ? 21.940 -7.960 -22.914 1.00 88.19 267 LYS A N 1
ATOM 2126 C CA . LYS A 1 267 ? 22.864 -8.334 -21.834 1.00 88.19 267 LYS A CA 1
ATOM 2127 C C . LYS A 1 267 ? 22.324 -9.468 -20.942 1.00 88.19 267 LYS A C 1
ATOM 2129 O O . LYS A 1 267 ? 23.119 -10.173 -20.329 1.00 88.19 267 LYS A O 1
ATOM 2134 N N . TYR A 1 268 ? 21.007 -9.646 -20.892 1.00 85.44 268 TYR A N 1
ATOM 2135 C CA . TYR A 1 268 ? 20.285 -10.615 -20.070 1.00 85.44 268 TYR A CA 1
ATOM 2136 C C . TYR A 1 268 ? 19.419 -11.522 -20.968 1.00 85.44 268 TYR A C 1
ATOM 2138 O O . TYR A 1 268 ? 18.196 -11.383 -20.995 1.00 85.44 268 TYR A O 1
ATOM 2146 N N . PRO A 1 269 ? 20.031 -12.406 -21.777 1.00 90.75 269 PRO A N 1
ATOM 2147 C CA . PRO A 1 269 ? 19.288 -13.248 -22.711 1.00 90.75 269 PRO A CA 1
ATOM 2148 C C . PRO A 1 269 ? 18.421 -14.276 -21.971 1.00 90.75 269 PRO A C 1
ATOM 2150 O O . PRO A 1 269 ? 18.888 -14.904 -21.024 1.00 90.75 269 PRO A O 1
ATOM 2153 N N . GLY A 1 270 ? 17.189 -14.484 -22.447 1.00 89.81 270 GLY A N 1
ATOM 2154 C CA . GLY A 1 270 ? 16.245 -15.433 -21.838 1.00 89.81 270 GLY A CA 1
ATOM 2155 C C . GLY A 1 270 ? 15.697 -14.973 -20.486 1.00 89.81 270 GLY A C 1
ATOM 2156 O O . GLY A 1 270 ? 15.408 -15.804 -19.625 1.00 89.81 270 GLY A O 1
ATOM 2157 N N . SER A 1 271 ? 15.613 -13.658 -20.288 1.00 88.56 271 SER A N 1
ATOM 2158 C CA . SER A 1 271 ? 15.060 -13.039 -19.091 1.00 88.56 271 SER A CA 1
ATOM 2159 C C . SER A 1 271 ? 14.051 -11.959 -19.459 1.00 88.56 271 SER A C 1
ATOM 2161 O O . SER A 1 271 ? 14.162 -11.304 -20.501 1.00 88.56 271 SER A O 1
ATOM 2163 N N . SER A 1 272 ? 13.136 -11.699 -18.533 1.00 83.56 272 SER A N 1
ATOM 2164 C CA . SER A 1 272 ? 12.088 -10.692 -18.651 1.00 83.56 272 SER A CA 1
ATOM 2165 C C . SER A 1 272 ? 12.128 -9.714 -17.478 1.00 83.56 272 SER A C 1
ATOM 2167 O O . SER A 1 272 ? 12.642 -10.018 -16.395 1.00 83.56 272 SER A O 1
ATOM 2169 N N . VAL A 1 273 ? 11.618 -8.506 -17.712 1.00 82.38 273 VAL A N 1
ATOM 2170 C CA . VAL A 1 273 ? 11.564 -7.423 -16.723 1.00 82.38 273 VAL A CA 1
ATOM 2171 C C . VAL A 1 273 ? 10.240 -7.482 -15.969 1.00 82.38 273 VAL A C 1
ATOM 2173 O O . VAL A 1 273 ? 9.188 -7.555 -16.592 1.00 82.38 273 VAL A O 1
ATOM 2176 N N . TYR A 1 274 ? 10.269 -7.397 -14.643 1.00 79.56 274 TYR A N 1
ATOM 2177 C CA . TYR A 1 274 ? 9.068 -7.306 -13.803 1.00 79.56 274 TYR A CA 1
ATOM 2178 C C . TYR A 1 274 ? 9.247 -6.229 -12.736 1.00 79.56 274 TYR A C 1
ATOM 2180 O O . TYR A 1 274 ? 10.361 -5.762 -12.501 1.00 79.56 274 TYR A O 1
ATOM 2188 N N . GLN A 1 275 ? 8.165 -5.843 -12.068 1.00 80.31 275 GLN A N 1
ATOM 2189 C CA . GLN A 1 275 ? 8.206 -4.953 -10.913 1.00 80.31 275 GLN A CA 1
ATOM 2190 C C . GLN A 1 275 ? 7.594 -5.658 -9.707 1.00 80.31 275 GLN A C 1
ATOM 2192 O O . GLN A 1 275 ? 6.575 -6.326 -9.832 1.00 80.31 275 GLN A O 1
ATOM 2197 N N . VAL A 1 276 ? 8.240 -5.537 -8.548 1.00 78.44 276 VAL A N 1
ATOM 2198 C CA . VAL A 1 276 ? 7.712 -6.085 -7.294 1.00 78.44 276 VAL A CA 1
ATOM 2199 C C . VAL A 1 276 ? 6.578 -5.186 -6.797 1.00 78.44 276 VAL A C 1
ATOM 2201 O O . VAL A 1 276 ? 6.788 -3.992 -6.562 1.00 78.44 276 VAL A O 1
ATOM 2204 N N . GLU A 1 277 ? 5.396 -5.769 -6.603 1.00 79.12 277 GLU A N 1
ATOM 2205 C CA . GLU A 1 277 ? 4.144 -5.029 -6.416 1.00 79.12 277 GLU A CA 1
ATOM 2206 C C . GLU A 1 277 ? 4.106 -4.125 -5.181 1.00 79.12 277 GLU A C 1
ATOM 2208 O O . GLU A 1 277 ? 3.611 -3.005 -5.268 1.00 79.12 277 GLU A O 1
ATOM 2213 N N . VAL A 1 278 ? 4.707 -4.517 -4.051 1.00 79.56 278 VAL A N 1
ATOM 2214 C CA . VAL A 1 278 ? 4.780 -3.640 -2.867 1.00 79.56 278 VAL A CA 1
ATOM 2215 C C . VAL A 1 278 ? 5.478 -2.311 -3.179 1.00 79.56 278 VAL A C 1
ATOM 2217 O O . VAL A 1 278 ? 5.050 -1.264 -2.702 1.00 79.56 278 VAL A O 1
ATOM 2220 N N . PHE A 1 279 ? 6.514 -2.314 -4.026 1.00 81.62 279 PHE A N 1
ATOM 2221 C CA . PHE A 1 279 ? 7.206 -1.080 -4.408 1.00 81.62 279 PHE A CA 1
ATOM 2222 C C . PHE A 1 279 ? 6.439 -0.296 -5.472 1.00 81.62 279 PHE A C 1
ATOM 2224 O O . PHE A 1 279 ? 6.565 0.924 -5.513 1.00 81.62 279 PHE A O 1
ATOM 2231 N N . HIS A 1 280 ? 5.608 -0.956 -6.282 1.00 80.62 280 HIS A N 1
ATOM 2232 C CA . HIS A 1 280 ? 4.676 -0.262 -7.169 1.00 80.62 280 HIS A CA 1
ATOM 2233 C C . HIS A 1 280 ? 3.552 0.421 -6.369 1.00 80.62 280 HIS A C 1
ATOM 2235 O O . HIS A 1 280 ? 3.261 1.589 -6.601 1.00 80.62 280 HIS A O 1
ATOM 2241 N N . GLN A 1 281 ? 2.996 -0.242 -5.351 1.00 82.81 281 GLN A N 1
ATOM 2242 C CA . GLN A 1 281 ? 1.996 0.340 -4.447 1.00 82.81 281 GLN A CA 1
ATOM 2243 C C . GLN A 1 281 ? 2.549 1.545 -3.671 1.00 82.81 281 GLN A C 1
ATOM 2245 O O . GLN A 1 281 ? 1.869 2.565 -3.563 1.00 82.81 281 GLN A O 1
ATOM 2250 N N . LEU A 1 282 ? 3.791 1.466 -3.174 1.00 82.88 282 LEU A N 1
ATOM 2251 C CA . LEU A 1 282 ? 4.464 2.599 -2.523 1.00 82.88 282 LEU A CA 1
ATOM 2252 C C . LEU A 1 282 ? 4.742 3.749 -3.503 1.00 82.88 282 LEU A C 1
ATOM 2254 O O . LEU A 1 282 ? 4.539 4.907 -3.139 1.00 82.88 282 LEU A O 1
ATOM 2258 N N . HIS A 1 283 ? 5.114 3.443 -4.750 1.00 82.81 283 HIS A N 1
ATOM 2259 C CA . HIS A 1 283 ? 5.287 4.442 -5.809 1.00 82.81 283 HIS A CA 1
ATOM 2260 C C . HIS A 1 283 ? 3.967 5.157 -6.111 1.00 82.81 283 HIS A C 1
ATOM 2262 O O . HIS A 1 283 ? 3.914 6.385 -6.133 1.00 82.81 283 HIS A O 1
ATOM 2268 N N . CYS A 1 284 ? 2.882 4.399 -6.283 1.00 84.75 284 CYS A N 1
ATOM 2269 C CA . CYS A 1 284 ? 1.544 4.942 -6.486 1.00 84.75 284 CYS A CA 1
ATOM 2270 C C . CYS A 1 284 ? 1.102 5.828 -5.317 1.00 84.75 284 CYS A C 1
ATOM 2272 O O . CYS A 1 284 ? 0.506 6.882 -5.537 1.00 84.75 284 CYS A O 1
ATOM 2274 N N . LEU A 1 285 ? 1.398 5.428 -4.077 1.00 86.38 285 LEU A N 1
ATOM 2275 C CA . LEU A 1 285 ? 1.054 6.221 -2.900 1.00 86.38 285 LEU A CA 1
ATOM 2276 C C . LEU A 1 285 ? 1.828 7.542 -2.859 1.00 86.38 285 LEU A C 1
ATOM 2278 O O . LEU A 1 285 ? 1.247 8.570 -2.516 1.00 86.38 285 LEU A O 1
ATOM 2282 N N . GLU A 1 286 ? 3.101 7.528 -3.257 1.00 83.25 286 GLU A N 1
ATOM 2283 C CA . GLU A 1 286 ? 3.903 8.745 -3.388 1.00 83.25 286 GLU A CA 1
ATOM 2284 C C . GLU A 1 286 ? 3.356 9.673 -4.480 1.00 83.25 286 GLU A C 1
ATOM 2286 O O . GLU A 1 286 ? 3.209 10.865 -4.245 1.00 83.25 286 GLU A O 1
ATOM 2291 N N . VAL A 1 287 ? 2.950 9.151 -5.643 1.00 83.00 287 VAL A N 1
ATOM 2292 C CA . VAL A 1 287 ? 2.301 9.967 -6.690 1.00 83.00 287 VAL A CA 1
ATOM 2293 C C . VAL A 1 287 ? 1.031 10.644 -6.163 1.00 83.00 287 VAL A C 1
ATOM 2295 O O . VAL A 1 287 ? 0.783 11.818 -6.449 1.00 83.00 287 VAL A O 1
ATOM 2298 N N . VAL A 1 288 ? 0.219 9.922 -5.382 1.00 86.62 288 VAL A N 1
ATOM 2299 C CA . VAL A 1 288 ? -0.976 10.487 -4.739 1.00 86.62 288 VAL A CA 1
ATOM 2300 C C . VAL A 1 288 ? -0.582 11.579 -3.740 1.00 86.62 288 VAL A C 1
ATOM 2302 O O . VAL A 1 288 ? -1.189 12.649 -3.758 1.00 86.62 288 VAL A O 1
ATOM 2305 N N . ARG A 1 289 ? 0.447 11.353 -2.913 1.00 84.44 289 ARG A N 1
ATOM 2306 C CA . ARG A 1 289 ? 0.984 12.351 -1.973 1.00 84.44 289 ARG A CA 1
ATOM 2307 C C . ARG A 1 289 ? 1.469 13.614 -2.693 1.00 84.44 289 ARG A C 1
ATOM 2309 O O . ARG A 1 289 ? 1.032 14.705 -2.339 1.00 84.44 289 ARG A O 1
ATOM 2316 N N . GLU A 1 290 ? 2.304 13.473 -3.717 1.00 81.56 290 GLU A N 1
ATOM 2317 C CA . GLU A 1 290 ? 2.849 14.583 -4.509 1.00 81.56 290 GLU A CA 1
ATOM 2318 C C . GLU A 1 290 ? 1.742 15.420 -5.148 1.00 81.56 290 GLU A C 1
ATOM 2320 O O . GLU A 1 290 ? 1.761 16.650 -5.089 1.00 81.56 290 GLU A O 1
ATOM 2325 N N . ARG A 1 291 ? 0.708 14.766 -5.689 1.00 83.75 291 ARG A N 1
ATOM 2326 C CA . ARG A 1 291 ? -0.466 15.471 -6.207 1.00 83.75 291 ARG A CA 1
ATOM 2327 C C . ARG A 1 291 ? -1.189 16.277 -5.135 1.00 83.75 291 ARG A C 1
ATOM 2329 O O . ARG A 1 291 ? -1.645 17.382 -5.415 1.00 83.75 291 ARG A O 1
ATOM 2336 N N . LEU A 1 292 ? -1.337 15.727 -3.934 1.00 82.94 292 LEU A N 1
ATOM 2337 C CA . LEU A 1 292 ? -2.036 16.393 -2.832 1.00 82.94 292 LEU A CA 1
ATOM 2338 C C . LEU A 1 292 ? -1.236 17.579 -2.276 1.00 82.94 292 LEU A C 1
ATOM 2340 O O . LEU A 1 292 ? -1.843 18.575 -1.887 1.00 82.94 292 LEU A O 1
ATOM 2344 N N . ASN A 1 293 ? 0.096 17.491 -2.277 1.00 80.00 293 ASN A N 1
ATOM 2345 C CA . ASN A 1 293 ? 0.990 18.582 -1.876 1.00 80.00 293 ASN A CA 1
ATOM 2346 C C . ASN A 1 293 ? 1.088 19.673 -2.955 1.00 80.00 293 ASN A C 1
ATOM 2348 O O . ASN A 1 293 ? 1.113 20.863 -2.644 1.00 80.00 293 ASN A O 1
ATOM 2352 N N . HIS A 1 294 ? 1.054 19.292 -4.235 1.00 78.88 294 HIS A N 1
ATOM 2353 C CA . HIS A 1 294 ? 1.211 20.210 -5.365 1.00 78.88 294 HIS A CA 1
ATOM 2354 C C . HIS A 1 294 ? -0.000 20.214 -6.308 1.00 78.88 294 HIS A C 1
ATOM 2356 O O . HIS A 1 294 ? 0.136 19.989 -7.516 1.00 78.88 294 HIS A O 1
ATOM 2362 N N . PRO A 1 295 ? -1.205 20.536 -5.813 1.00 73.56 295 PRO A N 1
ATOM 2363 C CA . PRO A 1 295 ? -2.431 20.250 -6.547 1.00 73.56 295 PRO A CA 1
ATOM 2364 C C . PRO A 1 295 ? -2.653 21.190 -7.749 1.00 73.56 295 PRO A C 1
ATOM 2366 O O . PRO A 1 295 ? -3.429 20.882 -8.647 1.00 73.56 295 PRO A O 1
ATOM 2369 N N . ASN A 1 296 ? -1.913 22.304 -7.824 1.00 79.31 296 ASN A N 1
ATOM 2370 C CA . ASN A 1 296 ? -1.930 23.246 -8.951 1.00 79.31 296 ASN A CA 1
ATOM 2371 C C . ASN A 1 296 ? -0.787 23.033 -9.962 1.00 79.31 296 ASN A C 1
ATOM 2373 O O . ASN A 1 296 ? -0.608 23.850 -10.868 1.00 79.31 296 ASN A O 1
ATOM 2377 N N . HIS A 1 297 ? 0.030 21.989 -9.803 1.00 80.38 297 HIS A N 1
ATOM 2378 C CA . HIS A 1 297 ? 1.139 21.730 -10.716 1.00 80.38 297 HIS A CA 1
ATOM 2379 C C . HIS A 1 297 ? 0.622 21.318 -12.104 1.00 80.38 297 HIS A C 1
ATOM 2381 O O . HIS A 1 297 ? -0.300 20.511 -12.217 1.00 80.38 297 HIS A O 1
ATOM 2387 N N . GLN A 1 298 ? 1.240 21.832 -13.175 1.00 78.62 298 GLN A N 1
ATOM 2388 C CA . GLN A 1 298 ? 0.793 21.599 -14.561 1.00 78.62 298 GLN A CA 1
ATOM 2389 C C . GLN A 1 298 ? 0.700 20.111 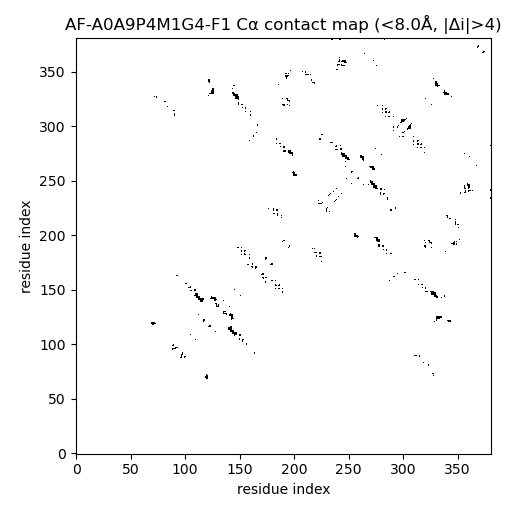-14.929 1.00 78.62 298 GLN A C 1
ATOM 2391 O O . GLN A 1 298 ? -0.184 19.713 -15.684 1.00 78.62 298 GLN A O 1
ATOM 2396 N N . PHE A 1 299 ? 1.580 19.286 -14.352 1.00 78.12 299 PHE A N 1
ATOM 2397 C CA . PHE A 1 299 ? 1.573 17.838 -14.548 1.00 78.12 299 PHE A CA 1
ATOM 2398 C C . PHE A 1 299 ? 0.264 17.199 -14.067 1.00 78.12 299 PHE A C 1
ATOM 2400 O O . PHE A 1 299 ? -0.175 16.227 -14.667 1.00 78.12 299 PHE A O 1
ATOM 2407 N N . PHE A 1 300 ? -0.405 17.763 -13.056 1.00 81.12 300 PHE A N 1
ATOM 2408 C CA . PHE A 1 300 ? -1.652 17.246 -12.477 1.00 81.12 300 PHE A CA 1
ATOM 2409 C C . PHE A 1 300 ? -2.914 17.984 -12.947 1.00 81.12 300 PHE A C 1
ATOM 2411 O O . PHE A 1 300 ? -4.000 17.713 -12.437 1.00 81.12 300 PHE A O 1
ATOM 2418 N N . ALA A 1 301 ? -2.796 18.904 -13.909 1.00 79.06 301 ALA A N 1
ATOM 2419 C CA . ALA A 1 301 ? -3.945 19.632 -14.439 1.00 79.06 301 ALA A CA 1
ATOM 2420 C C . ALA A 1 301 ? -5.020 18.680 -14.993 1.00 79.06 301 ALA A C 1
ATOM 2422 O O . ALA A 1 301 ? -4.710 17.633 -15.552 1.00 79.06 301 ALA A O 1
ATOM 2423 N N . TYR A 1 302 ? -6.298 19.050 -14.886 1.00 78.94 302 TYR A N 1
ATOM 2424 C CA . TYR A 1 302 ? -7.397 18.200 -15.350 1.00 78.94 302 TYR A CA 1
ATOM 2425 C C . TYR A 1 302 ? -7.204 17.725 -16.803 1.00 78.94 302 TYR A C 1
ATOM 2427 O O . TYR A 1 302 ? -6.981 18.530 -17.709 1.00 78.94 302 TYR A O 1
ATOM 2435 N N . GLY A 1 303 ? -7.303 16.410 -17.018 1.00 74.06 303 GLY A N 1
ATOM 2436 C CA . GLY A 1 303 ? -7.109 15.777 -18.326 1.00 74.06 303 GLY A CA 1
ATOM 2437 C C . GLY A 1 303 ? -5.647 15.592 -18.759 1.00 74.06 303 GLY A C 1
ATOM 2438 O O . GLY A 1 303 ? -5.417 15.063 -19.846 1.00 74.06 303 GLY A O 1
ATOM 2439 N N . SER A 1 304 ? -4.666 15.987 -17.943 1.00 80.75 304 SER A N 1
ATOM 2440 C CA . SER A 1 304 ? -3.245 15.728 -18.197 1.00 80.75 304 SER A CA 1
ATOM 2441 C C . SER A 1 304 ? -2.875 14.248 -18.022 1.00 80.75 304 SER A C 1
ATOM 2443 O O . SER A 1 304 ? -3.641 13.429 -17.502 1.00 80.75 304 SER A O 1
ATOM 2445 N N . GLU A 1 305 ? -1.649 13.900 -18.416 1.00 76.19 305 GLU A N 1
ATOM 2446 C CA . GLU A 1 305 ? -1.067 12.589 -18.125 1.00 76.19 305 GLU A CA 1
ATOM 2447 C C . GLU A 1 305 ? -0.993 12.324 -16.617 1.00 76.19 305 GLU A C 1
ATOM 2449 O O . GLU A 1 305 ? -1.509 11.307 -16.158 1.00 76.19 305 GLU A O 1
ATOM 2454 N N . GLY A 1 306 ? -0.458 13.264 -15.831 1.00 73.69 306 GLY A N 1
ATOM 2455 C CA . GLY A 1 306 ? -0.382 13.118 -14.378 1.00 73.69 306 GLY A CA 1
ATOM 2456 C C . GLY A 1 306 ? -1.753 13.022 -13.709 1.00 73.69 306 GLY A C 1
ATOM 2457 O O . GLY A 1 306 ? -1.893 12.275 -12.743 1.00 73.69 306 GLY A O 1
ATOM 2458 N N . TYR A 1 307 ? -2.787 13.684 -14.249 1.00 77.56 307 TYR A N 1
ATOM 2459 C CA . TYR A 1 307 ? -4.164 13.542 -13.769 1.00 77.56 307 TYR A CA 1
ATOM 2460 C C . TYR A 1 307 ? -4.647 12.092 -13.869 1.00 77.56 307 TYR A C 1
ATOM 2462 O O . TYR A 1 307 ? -5.107 11.519 -12.876 1.00 77.56 307 TYR A O 1
ATOM 2470 N N . ASN A 1 308 ? -4.519 11.503 -15.062 1.00 75.19 308 ASN A N 1
ATOM 2471 C CA . ASN A 1 308 ? -4.929 10.125 -15.322 1.00 75.19 308 ASN A CA 1
ATOM 2472 C C . ASN A 1 308 ? -4.059 9.140 -14.536 1.00 75.19 308 ASN A C 1
ATOM 2474 O O . ASN A 1 308 ? -4.566 8.157 -13.997 1.00 75.19 308 ASN A O 1
ATOM 2478 N N . HIS A 1 309 ? -2.763 9.440 -14.422 1.00 77.50 309 HIS A N 1
ATOM 2479 C CA . HIS A 1 309 ? -1.813 8.629 -13.680 1.00 77.50 309 HIS A CA 1
ATOM 2480 C C . HIS A 1 309 ? -2.183 8.547 -12.195 1.00 77.50 309 HIS A C 1
ATOM 2482 O O . HIS A 1 309 ? -2.204 7.449 -11.653 1.00 77.50 309 HIS A O 1
ATOM 2488 N N . SER A 1 310 ? -2.593 9.644 -11.538 1.00 81.31 310 SER A N 1
ATOM 2489 C CA . SER A 1 310 ? -2.994 9.546 -10.123 1.00 81.31 310 SER A CA 1
ATOM 2490 C C . SER A 1 310 ? -4.278 8.744 -9.916 1.00 81.31 310 SER A C 1
ATOM 2492 O O . SER A 1 310 ? -4.376 8.034 -8.922 1.00 81.31 310 SER A O 1
ATOM 2494 N N . LEU A 1 311 ? -5.261 8.823 -10.823 1.00 76.31 311 LEU A N 1
ATOM 2495 C CA . LEU A 1 311 ? -6.480 8.006 -10.711 1.00 76.31 311 LEU A CA 1
ATOM 2496 C C . LEU A 1 311 ? -6.181 6.517 -10.920 1.00 76.31 311 LEU A C 1
ATOM 2498 O O . LEU A 1 311 ? -6.690 5.680 -10.176 1.00 76.31 311 LEU A O 1
ATOM 2502 N N . HIS A 1 312 ? -5.296 6.198 -11.866 1.00 77.38 312 HIS A N 1
ATOM 2503 C CA . HIS A 1 312 ? -4.757 4.852 -12.027 1.00 77.38 312 HIS A CA 1
ATOM 2504 C C . HIS A 1 312 ? -4.025 4.374 -10.761 1.00 77.38 312 HIS A C 1
ATOM 2506 O O . HIS A 1 312 ? -4.277 3.263 -10.307 1.00 77.38 312 HIS A O 1
ATOM 2512 N N . CYS A 1 313 ? -3.185 5.216 -10.146 1.00 84.69 313 CYS A N 1
ATOM 2513 C CA . CYS A 1 313 ? -2.494 4.902 -8.892 1.00 84.69 313 CYS A CA 1
ATOM 2514 C C . CYS A 1 313 ? -3.469 4.623 -7.739 1.00 84.69 313 CYS A C 1
ATOM 2516 O O . CYS A 1 313 ? -3.247 3.694 -6.963 1.00 84.69 313 CYS A O 1
ATOM 2518 N N . VAL A 1 314 ? -4.560 5.389 -7.630 1.00 82.69 314 VAL A N 1
ATOM 2519 C CA . VAL A 1 314 ? -5.607 5.138 -6.627 1.00 82.69 314 VAL A CA 1
ATOM 2520 C C . VAL A 1 314 ? -6.252 3.763 -6.857 1.00 82.69 314 VAL A C 1
ATOM 2522 O O . VAL A 1 314 ? -6.386 2.996 -5.906 1.00 82.69 314 VAL A O 1
ATOM 2525 N N . ASP A 1 315 ? -6.600 3.399 -8.093 1.00 73.62 315 ASP A N 1
ATOM 2526 C CA . ASP A 1 315 ? -7.125 2.057 -8.388 1.00 73.62 315 ASP A CA 1
ATOM 2527 C C . ASP A 1 315 ? -6.080 0.948 -8.146 1.00 73.62 315 ASP A C 1
ATOM 2529 O O . ASP A 1 315 ? -6.415 -0.107 -7.613 1.00 73.62 315 ASP A O 1
ATOM 2533 N N . TRP A 1 316 ? -4.800 1.187 -8.442 1.00 76.50 316 TRP A N 1
ATOM 2534 C CA . TRP A 1 316 ? -3.735 0.206 -8.206 1.00 76.50 316 TRP A CA 1
ATOM 2535 C C . TRP A 1 316 ? -3.567 -0.134 -6.721 1.00 76.50 316 TRP A C 1
ATOM 2537 O O . TRP A 1 316 ? -3.530 -1.303 -6.334 1.00 76.50 316 TRP A O 1
ATOM 2547 N N . ILE A 1 317 ? -3.543 0.887 -5.857 1.00 85.25 317 ILE A N 1
ATOM 2548 C CA . ILE A 1 317 ? -3.476 0.705 -4.401 1.00 85.25 317 ILE A CA 1
ATOM 2549 C C . ILE A 1 31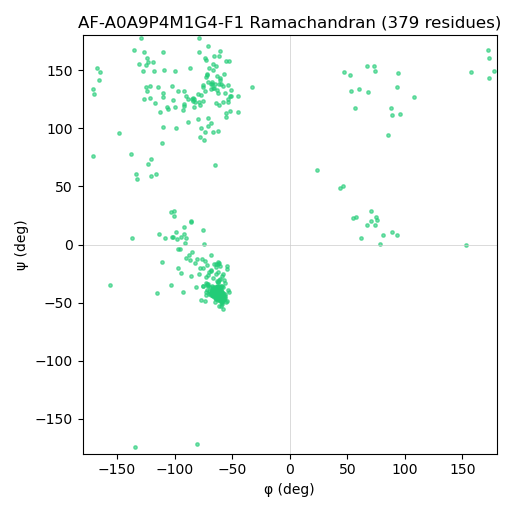7 ? -4.695 -0.086 -3.900 1.00 85.25 317 ILE A C 1
ATOM 2551 O O . ILE A 1 317 ? -4.553 -0.970 -3.052 1.00 85.25 317 ILE A O 1
ATOM 2555 N N . ARG A 1 318 ? -5.887 0.182 -4.451 1.00 81.06 318 ARG A N 1
ATOM 2556 C CA . ARG A 1 318 ? -7.129 -0.531 -4.110 1.00 81.06 318 ARG A CA 1
ATOM 2557 C C . ARG A 1 318 ? -7.007 -2.022 -4.417 1.00 81.06 318 ARG A C 1
ATOM 2559 O O . ARG A 1 318 ? -7.345 -2.843 -3.566 1.00 81.06 318 ARG A O 1
ATOM 2566 N N . GLN A 1 319 ? -6.515 -2.377 -5.605 1.00 74.75 319 GLN A N 1
ATOM 2567 C CA . GLN A 1 319 ? -6.306 -3.774 -6.003 1.00 74.75 319 GLN A CA 1
ATOM 2568 C C . GLN A 1 319 ? -5.316 -4.477 -5.062 1.00 74.75 319 GLN A C 1
ATOM 2570 O O . GLN A 1 319 ? -5.603 -5.571 -4.573 1.00 74.75 319 GLN A O 1
ATOM 2575 N N . GLY A 1 320 ? -4.210 -3.807 -4.721 1.00 78.56 320 GLY A N 1
ATOM 2576 C CA . GLY A 1 320 ? -3.219 -4.300 -3.763 1.00 78.56 320 GLY A CA 1
ATOM 2577 C C . GLY A 1 320 ? -3.802 -4.607 -2.382 1.00 78.56 320 GLY A C 1
ATOM 2578 O O . GLY A 1 320 ? -3.593 -5.699 -1.850 1.00 78.56 320 GLY A O 1
ATOM 2579 N N . MET A 1 321 ? -4.601 -3.684 -1.836 1.00 81.56 321 MET A N 1
ATOM 2580 C CA . MET A 1 321 ? -5.308 -3.869 -0.561 1.00 81.56 321 MET A CA 1
ATOM 2581 C C . MET A 1 321 ? -6.319 -5.016 -0.609 1.00 81.56 321 MET A C 1
ATOM 2583 O O . MET A 1 321 ? -6.473 -5.739 0.369 1.00 81.56 321 MET A O 1
ATOM 2587 N N . MET A 1 322 ? -7.016 -5.202 -1.731 1.00 71.62 322 MET A N 1
ATOM 2588 C CA . MET A 1 322 ? -7.968 -6.306 -1.888 1.00 71.62 322 MET A CA 1
ATOM 2589 C C . MET A 1 322 ? -7.268 -7.662 -2.015 1.00 71.62 322 MET A C 1
ATOM 2591 O O . MET A 1 322 ? -7.781 -8.660 -1.512 1.00 71.62 322 MET A O 1
ATOM 2595 N N . CYS A 1 323 ? -6.102 -7.702 -2.665 1.00 74.00 323 CYS A N 1
ATOM 2596 C CA . CYS A 1 323 ? -5.304 -8.916 -2.817 1.00 74.00 323 CYS A CA 1
ATOM 2597 C C . CYS A 1 323 ? -4.615 -9.323 -1.508 1.00 74.00 323 CYS A C 1
ATOM 2599 O O . CYS A 1 323 ? -4.578 -10.503 -1.158 1.00 74.00 323 CYS A O 1
ATOM 2601 N N . ASN A 1 324 ? -4.094 -8.347 -0.763 1.00 79.69 324 ASN A N 1
ATOM 2602 C CA . ASN A 1 324 ? -3.423 -8.553 0.516 1.00 79.69 324 ASN A CA 1
ATOM 2603 C C . ASN A 1 324 ? -4.214 -7.875 1.640 1.00 79.69 324 ASN A C 1
ATOM 2605 O O . ASN A 1 324 ? -3.729 -6.976 2.324 1.00 79.69 324 ASN A O 1
ATOM 2609 N N . ALA A 1 325 ? -5.457 -8.330 1.806 1.00 73.12 325 ALA A N 1
ATOM 2610 C CA . ALA A 1 325 ? -6.402 -7.815 2.786 1.00 73.12 325 ALA A CA 1
ATOM 2611 C C . ALA A 1 325 ? -5.815 -7.771 4.204 1.00 73.12 325 ALA A C 1
ATOM 2613 O O . ALA A 1 325 ? -5.570 -8.810 4.825 1.00 73.12 325 ALA A O 1
ATOM 2614 N N . ASP A 1 326 ? -5.659 -6.561 4.744 1.00 76.25 326 ASP A N 1
ATOM 2615 C CA . ASP A 1 326 ? -5.291 -6.368 6.141 1.00 76.25 326 ASP A CA 1
ATOM 2616 C C . ASP A 1 326 ? -6.484 -6.685 7.057 1.00 76.25 326 ASP A C 1
ATOM 2618 O O . ASP A 1 326 ? -7.381 -5.867 7.290 1.00 76.25 326 ASP A O 1
ATOM 2622 N N . VAL A 1 327 ? -6.484 -7.911 7.577 1.00 73.31 327 VAL A N 1
ATOM 2623 C CA . VAL A 1 327 ? -7.496 -8.435 8.505 1.00 73.31 327 VAL A CA 1
ATOM 2624 C C . VAL A 1 327 ? -7.192 -8.102 9.970 1.00 73.31 327 VAL A C 1
ATOM 2626 O O . VAL A 1 327 ? -7.694 -8.767 10.874 1.00 73.31 327 VAL A O 1
ATOM 2629 N N . ASN A 1 328 ? -6.352 -7.104 10.249 1.00 75.38 328 ASN A N 1
ATOM 2630 C CA . ASN A 1 328 ? -6.144 -6.643 11.616 1.00 75.38 328 ASN A CA 1
ATOM 2631 C C . ASN A 1 328 ? -7.281 -5.726 12.094 1.00 75.38 328 ASN A C 1
ATOM 2633 O O . ASN A 1 328 ? -8.138 -5.264 11.334 1.00 75.38 328 ASN A O 1
ATOM 2637 N N . LEU A 1 329 ? -7.304 -5.518 13.409 1.00 74.06 329 LEU A N 1
ATOM 2638 C CA . LEU A 1 329 ? -8.265 -4.667 14.093 1.00 74.06 329 LEU A CA 1
ATOM 2639 C C . LEU A 1 329 ? -7.536 -3.506 14.761 1.00 74.06 329 LEU A C 1
ATOM 2641 O O . LEU A 1 329 ? -6.676 -3.713 15.621 1.00 74.06 329 LEU A O 1
ATOM 2645 N N . SER A 1 330 ? -7.918 -2.286 14.396 1.00 75.50 330 SER A N 1
ATOM 2646 C CA . SER A 1 330 ? -7.383 -1.068 14.993 1.00 75.50 330 SER A CA 1
ATOM 2647 C C . SER A 1 330 ? -8.227 -0.656 16.207 1.00 75.50 330 SER A C 1
ATOM 2649 O O . SER A 1 330 ? -9.454 -0.569 16.086 1.00 75.50 330 SER A O 1
ATOM 2651 N N . PRO A 1 331 ? -7.612 -0.419 17.379 1.00 73.12 331 PRO A N 1
ATOM 2652 C CA . PRO A 1 331 ? -8.292 0.150 18.530 1.00 73.12 331 PRO A CA 1
ATOM 2653 C C . PRO A 1 331 ? -8.564 1.647 18.327 1.00 73.12 331 PRO A C 1
ATOM 2655 O O . PRO A 1 331 ? -7.918 2.335 17.532 1.00 73.12 331 PRO A O 1
ATOM 2658 N N . THR A 1 332 ? -9.505 2.137 19.117 1.00 74.06 332 THR A N 1
ATOM 2659 C CA . THR A 1 332 ? -9.800 3.544 19.391 1.00 74.06 332 THR A CA 1
ATOM 2660 C C . THR A 1 332 ? -9.749 3.835 20.894 1.00 74.06 332 THR A C 1
ATOM 2662 O O . THR A 1 332 ? -9.891 2.909 21.704 1.00 74.06 332 THR A O 1
ATOM 2665 N N . GLU A 1 333 ? -9.602 5.114 21.250 1.00 76.62 333 GLU A N 1
ATOM 2666 C CA . GLU A 1 333 ? -9.809 5.662 22.601 1.00 76.62 333 GLU A CA 1
ATOM 2667 C C . GLU A 1 333 ? -11.043 6.583 22.707 1.00 76.62 333 GLU A C 1
ATOM 2669 O O . GLU A 1 333 ? -11.515 6.871 23.808 1.00 76.62 333 GLU A O 1
ATOM 2674 N N . ASP A 1 334 ? -11.603 7.030 21.579 1.00 71.19 334 ASP A N 1
ATOM 2675 C CA . ASP A 1 334 ? -12.623 8.085 21.532 1.00 71.19 334 ASP A CA 1
ATOM 2676 C C . ASP A 1 334 ? -13.791 7.806 20.569 1.00 71.19 334 ASP A C 1
ATOM 2678 O O . ASP A 1 334 ? -14.660 8.662 20.403 1.00 71.19 334 ASP A O 1
ATOM 2682 N N . TYR A 1 335 ? -13.837 6.613 19.966 1.00 68.12 335 TYR A N 1
ATOM 2683 C CA . TYR A 1 335 ? -14.802 6.192 18.938 1.00 68.12 335 TYR A CA 1
ATOM 2684 C C . TYR A 1 335 ? -14.766 6.993 17.632 1.00 68.12 335 TYR A C 1
ATOM 2686 O O . TYR A 1 335 ? -15.620 6.786 16.768 1.00 68.12 335 TYR A O 1
ATOM 2694 N N . LEU A 1 336 ? -13.818 7.914 17.480 1.00 65.44 336 LEU A N 1
ATOM 2695 C CA . LEU A 1 336 ? -13.692 8.777 16.308 1.00 65.44 336 LEU A CA 1
ATOM 2696 C C . LEU A 1 336 ? -12.396 8.486 15.561 1.00 65.44 336 LEU A C 1
ATOM 2698 O O . LEU A 1 336 ? -12.388 8.428 14.336 1.00 65.44 336 LEU A O 1
ATOM 2702 N N . ASN A 1 337 ? -11.313 8.284 16.304 1.00 66.88 337 ASN A N 1
ATOM 2703 C CA . ASN A 1 337 ? -9.987 8.003 15.797 1.00 66.88 337 ASN A CA 1
ATOM 2704 C C . ASN A 1 337 ? -9.662 6.531 16.053 1.00 66.88 337 ASN A C 1
ATOM 2706 O O . ASN A 1 337 ? -9.611 6.071 17.195 1.00 66.88 337 ASN A O 1
ATOM 2710 N N . PHE A 1 338 ? -9.440 5.793 14.971 1.00 64.69 338 PHE A N 1
ATOM 2711 C CA . PHE A 1 338 ? -9.018 4.398 14.980 1.00 64.69 338 PHE A CA 1
ATOM 2712 C C . PHE A 1 338 ? -7.695 4.327 14.231 1.00 64.69 338 PHE A C 1
ATOM 2714 O O . PHE A 1 338 ? -7.603 4.813 13.107 1.00 64.69 338 PHE A O 1
ATOM 2721 N N . GLY A 1 339 ? -6.658 3.762 14.843 1.00 53.28 339 GLY A N 1
ATOM 2722 C CA . GLY A 1 339 ? -5.341 3.737 14.198 1.00 53.28 339 GLY A CA 1
ATOM 2723 C C . GLY A 1 339 ? -4.142 3.690 15.132 1.00 53.28 339 GLY A C 1
ATOM 2724 O O . GLY A 1 339 ? -3.023 3.641 14.641 1.00 53.28 339 GLY A O 1
ATOM 2725 N N . GLU A 1 340 ? -4.333 3.675 16.454 1.00 53.56 340 GLU A N 1
ATOM 2726 C CA . GLU A 1 340 ? -3.217 3.446 17.375 1.00 53.56 340 GLU A CA 1
ATOM 2727 C C . GLU A 1 340 ? -2.804 1.969 17.389 1.00 53.56 340 GLU A C 1
ATOM 2729 O O . GLU A 1 340 ? -3.627 1.055 17.362 1.00 53.56 340 GLU A O 1
ATOM 2734 N N . HIS A 1 341 ? -1.500 1.713 17.353 1.00 56.41 341 HIS A N 1
ATOM 2735 C CA . HIS A 1 341 ? -0.979 0.418 16.924 1.00 56.41 341 HIS A CA 1
ATOM 2736 C C . HIS A 1 341 ? -0.935 -0.626 18.044 1.00 56.41 341 HIS A C 1
ATOM 2738 O O . HIS A 1 341 ? -0.294 -0.447 19.080 1.00 56.41 341 HIS A O 1
ATOM 2744 N N . GLY A 1 342 ? -1.568 -1.775 17.787 1.00 51.84 342 GLY A N 1
ATOM 2745 C CA . GLY A 1 342 ? -1.243 -3.040 18.444 1.00 51.84 342 GLY A CA 1
ATOM 2746 C C . GLY A 1 342 ? -0.024 -3.717 17.806 1.00 51.84 342 GLY A C 1
ATOM 2747 O O . GLY A 1 342 ? 0.656 -3.152 16.953 1.00 51.84 342 GLY A O 1
ATOM 2748 N N . ARG A 1 343 ? 0.264 -4.963 18.198 1.00 59.97 343 ARG A N 1
ATOM 2749 C CA . ARG A 1 343 ? 1.258 -5.787 17.491 1.00 59.97 343 ARG A CA 1
ATOM 2750 C C . ARG A 1 343 ? 0.622 -6.360 16.225 1.00 59.97 343 ARG A C 1
ATOM 2752 O O . ARG A 1 343 ? -0.365 -7.080 16.332 1.00 59.97 343 ARG A O 1
ATOM 2759 N N . TYR A 1 344 ? 1.217 -6.088 15.069 1.00 65.50 344 TYR A N 1
ATOM 2760 C CA . TYR A 1 344 ? 0.792 -6.629 13.777 1.00 65.50 344 TYR A CA 1
ATOM 2761 C C . TYR A 1 344 ? 1.675 -7.815 13.369 1.00 65.50 344 TYR A C 1
ATOM 2763 O O . TYR A 1 344 ? 2.864 -7.862 13.699 1.00 65.50 344 TYR A O 1
ATOM 2771 N N . ARG A 1 345 ? 1.104 -8.774 12.633 1.00 67.38 345 ARG A N 1
ATOM 2772 C CA . ARG A 1 345 ? 1.865 -9.825 11.943 1.00 67.38 345 ARG A CA 1
ATOM 2773 C C . ARG A 1 345 ? 2.021 -9.417 10.481 1.00 67.38 345 ARG A C 1
ATOM 2775 O O . ARG A 1 345 ? 1.096 -9.590 9.698 1.00 67.38 345 ARG A O 1
ATOM 2782 N N . CYS A 1 346 ? 3.188 -8.882 10.150 1.00 71.69 346 CYS A N 1
ATOM 2783 C CA . CYS A 1 346 ? 3.494 -8.332 8.832 1.00 71.69 346 CYS A CA 1
ATOM 2784 C C . CYS A 1 346 ? 4.498 -9.200 8.065 1.00 71.69 346 CYS A C 1
ATOM 2786 O O . CYS A 1 346 ? 5.187 -10.038 8.654 1.00 71.69 346 CYS A O 1
ATOM 2788 N N . ARG A 1 347 ? 4.620 -8.964 6.756 1.00 75.31 347 ARG A N 1
ATOM 2789 C CA . ARG A 1 347 ? 5.756 -9.449 5.959 1.00 75.31 347 ARG A CA 1
ATOM 2790 C C . ARG A 1 347 ? 7.022 -8.652 6.306 1.00 75.31 347 ARG A C 1
ATOM 2792 O O . ARG A 1 347 ? 6.949 -7.460 6.597 1.00 75.31 347 ARG A O 1
ATOM 2799 N N . ASP A 1 348 ? 8.187 -9.301 6.273 1.00 69.81 348 ASP A N 1
ATOM 2800 C CA . ASP A 1 348 ? 9.471 -8.624 6.508 1.00 69.81 348 ASP A CA 1
ATOM 2801 C C . ASP A 1 348 ? 9.881 -7.825 5.258 1.00 69.81 348 ASP A C 1
ATOM 2803 O O . ASP A 1 348 ? 10.399 -8.371 4.280 1.00 69.81 348 ASP A O 1
ATOM 2807 N N . LEU A 1 349 ? 9.650 -6.511 5.289 1.00 74.50 349 LEU A N 1
ATOM 2808 C CA . LEU A 1 349 ? 9.985 -5.618 4.180 1.00 74.50 349 LEU A CA 1
ATOM 2809 C C . LEU A 1 349 ? 11.490 -5.566 3.891 1.00 74.50 349 LEU A C 1
ATOM 2811 O O . LEU A 1 349 ? 11.879 -5.392 2.735 1.00 74.50 349 LEU A O 1
ATOM 2815 N N . ASN A 1 350 ? 12.352 -5.735 4.896 1.00 74.50 350 ASN A N 1
ATOM 2816 C CA . ASN A 1 350 ? 13.795 -5.759 4.665 1.00 74.50 350 ASN A CA 1
ATOM 2817 C C . ASN A 1 350 ? 14.170 -6.987 3.839 1.00 74.50 350 ASN A C 1
ATOM 2819 O O . ASN A 1 350 ? 14.965 -6.870 2.907 1.00 74.50 350 ASN A O 1
ATOM 2823 N N . ALA A 1 351 ? 13.559 -8.139 4.120 1.00 75.75 351 ALA A N 1
ATOM 2824 C CA . ALA A 1 351 ? 13.751 -9.352 3.332 1.00 75.75 351 ALA A CA 1
ATOM 2825 C C . ALA A 1 351 ? 13.375 -9.131 1.855 1.00 75.75 351 ALA A C 1
ATOM 2827 O O . ALA A 1 351 ? 14.167 -9.428 0.957 1.00 75.75 351 ALA A O 1
ATOM 2828 N N . VAL A 1 352 ? 12.204 -8.532 1.608 1.00 77.12 352 VAL A N 1
ATOM 2829 C CA . VAL A 1 352 ? 11.706 -8.215 0.256 1.00 77.12 352 VAL A CA 1
ATOM 2830 C C . VAL A 1 352 ? 12.613 -7.203 -0.447 1.00 77.12 352 VAL A C 1
ATOM 2832 O O . VAL A 1 352 ? 12.986 -7.391 -1.607 1.00 77.12 352 VAL A O 1
ATOM 2835 N N . THR A 1 353 ? 13.032 -6.157 0.266 1.00 75.25 353 THR A N 1
ATOM 2836 C CA . THR A 1 353 ? 13.941 -5.115 -0.234 1.00 75.25 353 THR A CA 1
ATOM 2837 C C . THR A 1 353 ? 15.289 -5.707 -0.631 1.00 75.25 353 THR A C 1
ATOM 2839 O O . THR A 1 353 ? 15.779 -5.438 -1.725 1.00 75.25 353 THR A O 1
ATOM 2842 N N . GLN A 1 354 ? 15.889 -6.549 0.215 1.00 79.62 354 GLN A N 1
ATOM 2843 C CA . GLN A 1 354 ? 17.179 -7.182 -0.072 1.00 79.62 354 GLN A CA 1
ATOM 2844 C C . GLN A 1 354 ? 17.097 -8.133 -1.264 1.00 79.62 354 GLN A C 1
ATOM 2846 O O . GLN A 1 354 ? 17.966 -8.099 -2.135 1.00 79.62 354 GLN A O 1
ATOM 2851 N N . TRP A 1 355 ? 16.042 -8.945 -1.342 1.00 83.81 355 TRP A N 1
ATOM 2852 C CA . TRP A 1 355 ? 15.814 -9.797 -2.505 1.00 83.81 355 TRP A CA 1
ATOM 2853 C C . TRP A 1 355 ? 15.704 -8.961 -3.784 1.00 83.81 355 TRP A C 1
ATOM 2855 O O . TRP A 1 355 ? 16.403 -9.226 -4.758 1.00 83.81 355 TRP A O 1
ATOM 2865 N N . THR A 1 356 ? 14.921 -7.887 -3.747 1.00 80.38 356 THR A N 1
ATOM 2866 C CA . THR A 1 356 ? 14.711 -6.990 -4.892 1.00 80.38 356 THR A CA 1
ATOM 2867 C C . THR A 1 356 ? 16.000 -6.310 -5.326 1.00 80.38 356 THR A C 1
ATOM 2869 O O . THR A 1 356 ? 16.310 -6.267 -6.513 1.00 80.38 356 THR A O 1
ATOM 2872 N N . LEU A 1 357 ? 16.813 -5.845 -4.373 1.00 81.75 357 LEU A N 1
ATOM 2873 C CA . LEU A 1 357 ? 18.124 -5.276 -4.665 1.00 81.75 357 LEU A CA 1
ATOM 2874 C C . LEU A 1 357 ? 19.036 -6.284 -5.371 1.00 81.75 357 LEU A C 1
ATOM 2876 O O . LEU A 1 357 ? 19.759 -5.888 -6.280 1.00 81.75 357 LEU A O 1
ATOM 2880 N N . ASN A 1 358 ? 19.008 -7.563 -5.001 1.00 82.88 358 ASN A N 1
ATOM 2881 C CA . ASN A 1 358 ? 19.851 -8.584 -5.632 1.00 82.88 358 ASN A CA 1
ATOM 2882 C C . ASN A 1 358 ? 19.431 -8.917 -7.072 1.00 82.88 358 ASN A C 1
ATOM 2884 O O . ASN A 1 358 ? 20.273 -9.348 -7.855 1.00 82.88 358 ASN A O 1
ATOM 2888 N N . HIS A 1 359 ? 18.168 -8.671 -7.427 1.00 81.94 359 HIS A N 1
ATOM 2889 C CA . HIS A 1 359 ? 17.601 -8.971 -8.749 1.00 81.94 359 HIS A CA 1
ATOM 2890 C C . HIS A 1 359 ? 17.335 -7.713 -9.592 1.00 81.94 359 HIS A C 1
ATOM 2892 O O . HIS A 1 359 ? 16.747 -7.794 -10.671 1.00 81.94 359 HIS A O 1
ATOM 2898 N N . ARG A 1 360 ? 17.742 -6.535 -9.103 1.00 81.81 360 ARG A N 1
ATOM 2899 C CA . ARG A 1 360 ? 17.389 -5.240 -9.695 1.00 81.81 360 ARG A CA 1
ATOM 2900 C C . ARG A 1 360 ? 17.926 -5.069 -11.112 1.00 81.81 360 ARG A C 1
ATOM 2902 O O . ARG A 1 360 ? 19.058 -5.452 -11.417 1.00 81.81 360 ARG A O 1
ATOM 2909 N N . PHE A 1 361 ? 17.152 -4.383 -11.948 1.00 79.94 361 PHE A N 1
ATOM 2910 C CA . PHE A 1 361 ? 17.605 -3.960 -13.268 1.00 79.94 361 PHE A CA 1
ATOM 2911 C C . PHE A 1 361 ? 18.581 -2.777 -13.139 1.00 79.94 361 PHE A C 1
ATOM 2913 O O . PHE A 1 361 ? 18.191 -1.612 -13.138 1.00 79.94 361 PHE A O 1
ATOM 2920 N N . MET A 1 362 ? 19.869 -3.104 -13.016 1.00 81.06 362 MET A N 1
ATOM 2921 C CA . MET A 1 362 ? 20.957 -2.162 -12.738 1.00 81.06 362 MET A CA 1
ATOM 2922 C C . MET A 1 362 ? 21.045 -0.988 -13.713 1.00 81.06 362 MET A C 1
ATOM 2924 O O . MET A 1 362 ? 21.154 0.147 -13.268 1.00 81.06 362 MET A O 1
ATOM 2928 N N . GLU A 1 363 ? 21.005 -1.262 -15.017 1.00 82.56 363 GLU A N 1
ATOM 2929 C CA . GLU A 1 363 ? 21.195 -0.259 -16.074 1.00 82.56 363 GLU A CA 1
ATOM 2930 C C . GLU A 1 363 ? 19.866 0.198 -16.689 1.00 82.56 363 GLU A C 1
ATOM 2932 O O . GLU A 1 363 ? 19.785 0.500 -17.882 1.00 82.56 363 GLU A O 1
ATOM 2937 N N . ARG A 1 364 ? 18.778 0.157 -15.906 1.00 80.25 364 ARG A N 1
ATOM 2938 C CA . ARG A 1 364 ? 17.433 0.477 -16.399 1.00 80.25 364 ARG A CA 1
ATOM 2939 C C . ARG A 1 364 ? 17.376 1.887 -16.970 1.00 80.25 364 ARG A C 1
ATOM 2941 O O . ARG A 1 364 ? 16.810 2.076 -18.043 1.00 80.25 364 ARG A O 1
ATOM 2948 N N . ARG A 1 365 ? 17.960 2.856 -16.269 1.00 78.25 365 ARG A N 1
ATOM 2949 C CA . ARG A 1 365 ? 17.949 4.258 -16.676 1.00 78.25 365 ARG A CA 1
ATOM 2950 C C . ARG A 1 365 ? 18.647 4.448 -18.020 1.00 78.25 365 ARG A C 1
ATOM 2952 O O . ARG A 1 365 ? 18.030 4.939 -18.959 1.00 78.25 365 ARG A O 1
ATOM 2959 N N . GLU A 1 366 ? 19.880 3.967 -18.145 1.00 81.75 366 GLU A N 1
ATOM 2960 C CA . GLU A 1 366 ? 20.660 4.049 -19.381 1.00 81.75 366 GLU A CA 1
ATOM 2961 C C . GLU A 1 366 ? 19.975 3.294 -20.526 1.00 81.75 366 GLU A C 1
ATOM 2963 O O . GLU A 1 366 ? 20.007 3.726 -21.679 1.00 81.75 366 GLU A O 1
ATOM 2968 N N . PHE A 1 367 ? 19.322 2.167 -20.222 1.00 79.00 367 PHE A N 1
ATOM 2969 C CA . PHE A 1 367 ? 18.551 1.422 -21.207 1.00 79.00 367 PHE A CA 1
ATOM 2970 C C . PHE A 1 367 ? 17.355 2.227 -21.724 1.00 79.00 367 PHE A C 1
ATOM 2972 O O . PHE A 1 367 ? 17.178 2.305 -22.939 1.00 79.00 367 PHE A O 1
ATOM 2979 N N . LEU A 1 368 ? 16.563 2.849 -20.849 1.00 75.81 368 LEU A N 1
ATOM 2980 C CA . LEU A 1 368 ? 15.420 3.679 -21.248 1.00 75.81 368 LEU A CA 1
ATOM 2981 C C . LEU A 1 368 ? 15.873 4.925 -22.028 1.00 75.81 368 LEU A C 1
ATOM 2983 O O . LEU A 1 368 ? 15.333 5.202 -23.100 1.00 75.81 368 LEU A O 1
ATOM 2987 N N . GLU A 1 369 ? 16.929 5.601 -21.573 1.00 82.12 369 GLU A N 1
ATOM 2988 C CA . GLU A 1 369 ? 17.536 6.735 -22.283 1.00 82.12 369 GLU A CA 1
ATOM 2989 C C . GLU A 1 369 ? 18.040 6.312 -23.680 1.00 82.12 369 GLU A C 1
ATOM 2991 O O . GLU A 1 369 ? 17.801 7.005 -24.670 1.00 82.12 369 GLU A O 1
ATOM 2996 N N . SER A 1 370 ? 18.636 5.116 -23.818 1.00 81.31 370 SER A N 1
ATOM 2997 C CA . SER A 1 370 ? 19.049 4.564 -25.124 1.00 81.31 370 SER A CA 1
ATOM 2998 C C . SER A 1 370 ? 17.879 4.277 -26.076 1.00 81.31 370 SER A C 1
ATOM 3000 O O . SER A 1 370 ? 18.074 4.160 -27.289 1.00 81.31 370 SER A O 1
ATOM 3002 N N . LYS A 1 371 ? 16.660 4.157 -25.539 1.00 78.44 371 LYS A N 1
ATOM 3003 C CA . LYS A 1 371 ? 15.413 4.013 -26.301 1.00 78.44 371 LYS A CA 1
ATOM 3004 C C . LYS A 1 371 ? 14.750 5.356 -26.613 1.00 78.44 371 LYS A C 1
ATOM 3006 O O . LYS A 1 371 ? 13.705 5.358 -27.256 1.00 78.44 371 LYS A O 1
ATOM 3011 N N . GLY A 1 372 ? 15.359 6.473 -26.210 1.00 80.25 372 GLY A N 1
ATOM 3012 C CA . GLY A 1 372 ? 14.818 7.816 -26.409 1.00 80.25 372 GLY A CA 1
ATOM 3013 C C . GLY A 1 372 ? 13.668 8.160 -25.462 1.00 80.25 372 GLY A C 1
ATOM 3014 O O . GLY A 1 372 ? 12.873 9.036 -25.790 1.00 80.25 372 GLY A O 1
ATOM 3015 N N . ILE A 1 373 ? 13.551 7.462 -24.327 1.00 74.69 373 ILE A N 1
ATOM 3016 C CA . ILE A 1 373 ? 12.551 7.759 -23.296 1.00 74.69 373 ILE A CA 1
ATOM 3017 C C . ILE A 1 373 ? 13.108 8.860 -22.391 1.00 74.69 373 ILE A C 1
ATOM 3019 O O . ILE A 1 373 ? 14.190 8.705 -21.823 1.00 74.69 373 ILE A O 1
ATOM 3023 N N . ASP A 1 374 ? 12.367 9.960 -22.270 1.00 74.00 374 ASP A N 1
ATOM 3024 C CA . ASP A 1 374 ? 12.689 11.053 -21.355 1.00 74.00 374 ASP A CA 1
ATOM 3025 C C . ASP A 1 374 ? 12.249 10.691 -19.929 1.00 74.00 374 ASP A C 1
ATOM 3027 O O . ASP A 1 374 ? 11.125 10.247 -19.704 1.00 74.00 374 ASP A O 1
ATOM 3031 N N . LEU A 1 375 ? 13.158 10.847 -18.967 1.00 67.88 375 LEU A N 1
ATOM 3032 C CA . LEU A 1 375 ? 12.941 10.525 -17.554 1.00 67.88 375 LEU A CA 1
ATOM 3033 C C . LEU A 1 375 ? 12.958 11.772 -16.661 1.00 67.88 375 LEU A C 1
ATOM 3035 O O . LEU A 1 375 ? 12.986 11.644 -15.438 1.00 67.88 375 LEU A O 1
ATOM 3039 N N . THR A 1 376 ? 12.978 12.974 -17.242 1.00 63.72 376 THR A N 1
ATOM 3040 C CA . THR A 1 376 ? 13.041 14.238 -16.490 1.00 63.72 376 THR A CA 1
ATOM 3041 C C . THR A 1 376 ? 11.858 14.433 -15.538 1.00 63.72 376 THR A C 1
ATOM 3043 O O . THR A 1 376 ? 12.077 14.883 -14.416 1.00 63.72 376 THR A O 1
ATOM 3046 N N . ASP A 1 377 ? 10.658 13.988 -15.922 1.00 52.47 377 ASP A N 1
ATOM 3047 C CA . ASP A 1 377 ? 9.441 14.046 -15.096 1.00 52.47 377 ASP A CA 1
ATOM 3048 C C . ASP A 1 377 ? 9.165 12.748 -14.298 1.00 52.47 377 ASP A C 1
ATOM 3050 O O . ASP A 1 377 ? 8.143 12.622 -13.623 1.00 52.47 377 ASP A O 1
ATOM 3054 N N . HIS A 1 378 ? 10.087 11.774 -14.323 1.00 57.88 378 HIS A N 1
ATOM 3055 C CA . HIS A 1 378 ? 9.957 10.484 -13.632 1.00 57.88 378 HIS A CA 1
ATOM 3056 C C . HIS A 1 378 ? 11.100 10.265 -12.620 1.00 57.88 378 HIS A C 1
ATOM 3058 O O . HIS A 1 378 ? 11.994 9.447 -12.848 1.00 57.88 378 HIS A O 1
ATOM 3064 N N . PRO A 1 379 ? 11.090 10.959 -11.464 1.00 48.06 379 PRO A N 1
ATOM 3065 C CA . PRO A 1 379 ? 12.217 10.996 -10.523 1.00 48.06 379 PRO A CA 1
ATOM 3066 C C . PRO A 1 379 ? 12.503 9.668 -9.798 1.00 48.06 379 PRO A C 1
ATOM 3068 O O . PRO A 1 379 ? 13.525 9.544 -9.126 1.00 48.06 379 PRO A O 1
ATOM 3071 N N . LEU A 1 380 ? 11.626 8.667 -9.927 1.00 48.91 380 LEU A N 1
ATOM 3072 C CA . LEU A 1 380 ? 11.764 7.341 -9.309 1.00 48.91 380 LEU A CA 1
ATOM 3073 C C . LEU A 1 380 ? 12.477 6.324 -10.229 1.00 48.91 380 LEU A C 1
ATOM 3075 O O . LEU A 1 380 ? 12.387 5.113 -9.999 1.00 48.91 380 LEU A O 1
ATOM 3079 N N . HIS A 1 381 ? 13.153 6.790 -11.290 1.00 45.53 381 HIS A N 1
ATOM 3080 C CA . HIS A 1 381 ? 13.727 5.961 -12.360 1.00 45.53 381 HIS A CA 1
ATOM 3081 C C . HIS A 1 381 ? 15.225 6.158 -12.627 1.00 45.53 381 HIS A C 1
ATOM 3083 O O . HIS A 1 381 ? 15.706 7.306 -12.805 1.00 45.53 381 HIS A O 1
#

pLDDT: mean 71.48, std 15.69, range [27.84, 92.62]

Solvent-accessible surface area (backbone atoms only — not comparable to full-atom values): 22688 Å² total; per-residue (Å²): 136,86,79,89,84,85,91,83,90,90,77,91,79,89,91,82,90,83,91,85,82,88,86,86,93,84,89,67,72,70,64,57,54,52,55,51,51,50,53,52,50,52,51,53,52,52,50,51,51,51,50,50,52,48,50,52,49,52,51,47,54,52,52,53,57,69,67,47,78,74,48,62,82,57,72,93,75,83,89,77,93,77,82,88,67,95,58,64,53,72,62,39,88,49,72,66,15,52,46,58,55,53,70,71,52,58,90,72,70,36,61,40,85,34,62,48,38,70,80,34,66,51,58,86,42,36,60,67,65,74,62,49,96,90,47,67,82,50,95,48,60,28,24,37,28,31,35,40,41,48,48,36,52,50,33,52,51,48,52,53,47,33,52,55,26,46,67,72,76,39,85,38,96,62,62,47,67,73,54,48,33,49,33,53,50,52,41,50,51,50,46,52,33,41,40,43,74,44,57,53,48,74,78,93,62,78,85,46,69,83,54,80,71,93,76,86,83,70,92,60,65,81,58,55,54,91,45,75,69,26,56,48,41,60,65,57,73,64,31,47,78,56,46,33,30,27,54,44,47,45,65,65,36,53,80,38,60,35,74,93,60,57,71,40,61,84,92,42,75,71,23,24,44,50,57,37,38,36,33,49,41,49,50,28,51,47,49,47,49,52,43,69,72,42,63,83,39,77,59,46,34,82,89,30,69,45,33,53,49,40,44,50,25,54,46,51,41,51,52,50,45,66,75,35,59,45,76,50,70,24,23,20,85,75,89,76,59,67,66,62,78,58,90,80,93,53,58,56,56,65,45,55,42,53,53,41,54,76,34,32,40,84,60,50,55,63,52,41,46,74,70,72,50,85,54,87,92,41,87,72,102

Sequence (381 aa):
MGSNTYKAIAQDEEELIDESHSTIWISSRWTFSKALAMRIGFVFLALLILVVLWIFKVSHIGMERSLGSPINFFPAVPIIYTEFVKAEEYWDTSELGDKAWDDMLPLGAGYVRVPYPRQHNLPKSVLWDRSNESEINDPERSEIYQASLIHQLHCLATLRRVIIDHDKGTTSKYSTPKHVFHCLDIIRQGILCAGDTTLTFGHENDELNKFNTPTTFLSNPDIVPESDENDIYWRVSMHPKGGGVVIVPDEWAAERGLPPSAAAPPKYPGSSVYQVEVFHQLHCLEVVRERLNHPNHQFFAYGSEGYNHSLHCVDWIRQGMMCNADVNLSPTEDYLNFGEHGRYRCRDLNAVTQWTLNHRFMERREFLESKGIDLTDHPLH

Foldseek 3Di:
DDDDDDDDDDDDDDDDDDDDDDDDDDDDPPVVVVVVVVVVVVVVVVVVVVVVVVVVVVVVVVVVVVVPDQQQPDDPDDADDDDDDDDCLCLDPDPSVLVVLVVVADPPLQKDWAFPVVSRLADDFAFPDPPPPVCPVPPRRIHIWGFLLSLLSVLLSLLSVCLSCVLVVHHDPQLDLVNNLVSLQSLLVLCQFLPQQDPPADDDDPVLVVPDDFDDDDRDSVLQADDPVSLCCLLPVQAAPQLQKFKDAQVVCVVGPRDDADDDPPVDPRIHITGGLSSLLSVLSVLSSVCSNCVPDPCCHPPHPSVSSNSVSSVSSNVSCVNRPRRDIFHYHPVPDTDGDDRGNGDRVVSSSVVSNVGHPPCVPVVCVVVVHDCPVPSSD

Mean predicted aligned error: 14.97 Å

Organism: NCBI:txid1504668

InterPro domains:
  IPR021765 Mycotoxin biosynthesis protein UstYa-like [PF11807] (37-204)
  IPR021765 Mycotoxin biosynthesis protein UstYa-like [PF11807] (224-358)
  IPR021765 Mycotoxin biosynthesis protein UstYa-like [PTHR33365] (225-364)

Secondary structure (DSSP, 8-state):
--------------------------SSHHHHHHHHHHHHHHHHHHHHHHHHHHHHHHHHHHHHHHT-----SS--PPP--------GGGT--SHHHHHHHHTTSPTTTTEEEESSGGG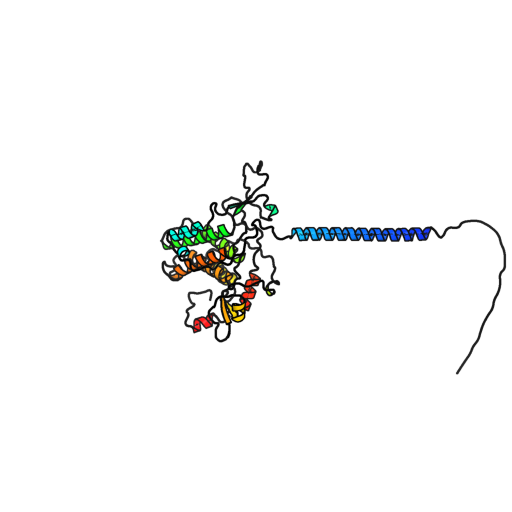GTPPP--BS--S-TT----TT--EEEEEHHHHHHHHHHHHHHHHHHHHTT---TT--HHHHHHHHHHHHHHHHHS----SS-----GGGTT------PPP-GGGSSS-HHHHHIIIIISS-TTTTEEEEEHHHHHHTTPPP-PBPPTTSTTEEEEE-HHHHHHHHHHHHHHHHHSTT-GGGSTTSHHHHHHHHHHHHHHHHHHHT----EEEBSSSS-B----------HHHHHHHHHHHB-TTHHHHHHHTT---TT-TT-